Protein AF-A0A0M3INZ7-F1 (afdb_monomer_lite)

InterPro domains:
  IPR010301 Ribosomal RNA processing protein 1 [PF05997] (1-216)
  IPR010301 Ribosomal RNA processing protein 1 [PTHR13026] (1-279)

pLDDT: mean 71.81, std 25.25, range [22.48, 96.81]

Radius of gyration: 39.06 Å; chains: 1; bounding box: 86×106×111 Å

Foldseek 3Di:
DVPDPDPVVLLVVLLVLLLVLVVDPDLVVSLVSLLVLLLVCQVCVVVDDPVRVVSSLVSNLSNLLSVLLVCVVVLVPVVSLVSNLVSCCVELLDLDVSGPVVVVLSCLQSVLVSNQVSFPDDQVVVLVSCLSNLVSLLALSHDPVSNVSNCCRPLVVVLVVLLVVLVCVVPPPDDDDPDDPDPRGDDHDLLSNLVSLLVSLVDPSHDPVSSVVSPLSSVLSVCSVVVHRSPDDDDPVNVVVPPPPDVVVVVVVVVVVVVVVVVVVVVVVVVVVVVVVVVVVVVVVVVVPPDDDDPVVVVVVVVVVVVVVVVVVVVVVVVVVVVVVVVVVVVVVVVDDDDDDDDDDDDDDDDDDDDDDDDDDDDDDDDDDDDDDDDDDDDDDDDDDDDDDYDDDDDDDDDDDDDDDDDDDDDD

Structure (mmCIF, N/CA/C/O backbone):
data_AF-A0A0M3INZ7-F1
#
_entry.id   AF-A0A0M3INZ7-F1
#
loop_
_atom_site.group_PDB
_atom_site.id
_atom_site.type_symbol
_atom_site.label_atom_id
_atom_site.label_alt_id
_atom_site.label_comp_id
_atom_site.label_asym_id
_atom_site.label_entity_id
_atom_site.label_seq_id
_atom_site.pdbx_PDB_ins_code
_atom_site.Cartn_x
_atom_site.Cartn_y
_atom_site.Cartn_z
_atom_site.occupancy
_atom_site.B_iso_or_equiv
_atom_site.auth_seq_id
_atom_site.auth_comp_id
_atom_site.auth_asym_id
_atom_site.auth_atom_id
_atom_site.pdbx_PDB_model_num
ATOM 1 N N . MET A 1 1 ? 1.056 13.190 20.556 1.00 92.25 1 MET A N 1
ATOM 2 C CA . MET A 1 1 ? 2.147 12.462 19.869 1.00 92.25 1 MET A CA 1
ATOM 3 C C . MET A 1 1 ? 3.447 13.269 19.796 1.00 92.25 1 MET A C 1
ATOM 5 O O . MET A 1 1 ? 4.463 12.789 20.277 1.00 92.25 1 MET A O 1
ATOM 9 N N . TRP A 1 2 ? 3.441 14.497 19.256 1.00 92.81 2 TRP A N 1
ATOM 10 C CA . TRP A 1 2 ? 4.665 15.297 19.044 1.00 92.81 2 TRP A CA 1
ATOM 11 C C . TRP A 1 2 ? 5.563 15.460 20.285 1.00 92.81 2 TRP A C 1
ATOM 13 O O . TRP A 1 2 ? 6.752 15.163 20.206 1.00 92.81 2 TRP A O 1
ATOM 23 N N . MET A 1 3 ? 4.987 15.869 21.422 1.00 93.81 3 MET A N 1
ATOM 24 C CA . MET A 1 3 ? 5.711 16.158 22.675 1.00 93.81 3 MET A CA 1
ATOM 25 C C . MET A 1 3 ? 6.104 14.917 23.491 1.00 93.81 3 MET A C 1
ATOM 27 O O . MET A 1 3 ? 6.717 15.055 24.542 1.00 93.81 3 MET A O 1
ATOM 31 N N . GLN A 1 4 ? 5.711 13.714 23.059 1.00 94.00 4 GLN A N 1
ATOM 32 C CA . GLN A 1 4 ? 6.038 12.491 23.785 1.00 94.00 4 GLN A CA 1
ATOM 33 C C . GLN A 1 4 ? 7.368 11.939 23.273 1.00 94.00 4 GLN A C 1
ATOM 35 O O . GLN A 1 4 ? 7.458 11.543 22.107 1.00 94.00 4 GLN A O 1
ATOM 40 N N . ASP A 1 5 ? 8.379 11.904 24.135 1.00 92.56 5 ASP A N 1
ATOM 41 C CA . ASP A 1 5 ? 9.739 11.460 23.802 1.00 92.56 5 ASP A CA 1
ATOM 42 C C . ASP A 1 5 ? 10.078 10.089 24.409 1.00 92.56 5 ASP A C 1
ATOM 44 O O . ASP A 1 5 ? 11.022 9.437 23.969 1.00 92.56 5 ASP A O 1
ATOM 48 N N . GLN A 1 6 ? 9.288 9.608 25.374 1.00 93.06 6 GLN A N 1
ATOM 49 C CA . GLN A 1 6 ? 9.488 8.285 25.965 1.00 93.06 6 GLN A CA 1
ATOM 50 C C . GLN A 1 6 ? 8.853 7.195 25.099 1.00 93.06 6 GLN A C 1
ATOM 52 O O . GLN A 1 6 ? 7.647 7.220 24.877 1.00 93.06 6 GLN A O 1
ATOM 57 N N . MET A 1 7 ? 9.654 6.218 24.658 1.00 91.88 7 MET A N 1
ATOM 58 C CA . MET A 1 7 ? 9.247 5.193 23.681 1.00 91.88 7 MET A CA 1
ATOM 59 C C . MET A 1 7 ? 7.980 4.429 24.097 1.00 91.88 7 MET A C 1
ATOM 61 O O . MET A 1 7 ? 7.009 4.414 23.349 1.00 91.88 7 MET A O 1
ATOM 65 N N . LEU A 1 8 ? 7.932 3.895 25.323 1.00 94.44 8 LEU A N 1
ATOM 66 C CA . LEU A 1 8 ? 6.760 3.151 25.814 1.00 94.44 8 LEU A CA 1
ATOM 67 C C . LEU A 1 8 ? 5.494 4.018 25.863 1.00 94.44 8 LEU A C 1
ATOM 69 O O . LEU A 1 8 ? 4.416 3.577 25.478 1.00 94.44 8 LEU A O 1
ATOM 73 N N . LEU A 1 9 ? 5.628 5.283 26.270 1.00 95.31 9 LEU A N 1
ATOM 74 C CA . LEU A 1 9 ? 4.494 6.202 26.297 1.00 95.31 9 LEU A CA 1
ATOM 75 C C . LEU A 1 9 ? 4.075 6.660 24.893 1.00 95.31 9 LEU A C 1
ATOM 77 O O . LEU A 1 9 ? 2.940 7.094 24.719 1.00 95.31 9 LEU A O 1
ATOM 81 N N . GLN A 1 10 ? 4.963 6.618 23.892 1.00 95.00 10 GLN A N 1
ATOM 82 C CA . GLN A 1 10 ? 4.582 6.864 22.496 1.00 95.00 10 GLN A CA 1
ATOM 83 C C . GLN A 1 10 ? 3.691 5.736 21.981 1.00 95.00 10 GLN A C 1
ATOM 85 O O . GLN A 1 10 ? 2.693 6.022 21.319 1.00 95.00 10 GLN A O 1
ATOM 90 N N . GLU A 1 11 ? 4.039 4.485 22.290 1.00 94.88 11 GLU A N 1
ATOM 91 C CA . GLU A 1 11 ? 3.242 3.306 21.938 1.00 94.88 11 GLU A CA 1
ATOM 92 C C . GLU A 1 11 ? 1.868 3.355 22.605 1.00 94.88 11 GLU A C 1
ATOM 94 O O . GLU A 1 11 ? 0.856 3.349 21.905 1.00 94.88 11 GLU A O 1
ATOM 99 N N . GLU A 1 12 ? 1.833 3.528 23.929 1.00 96.44 12 GLU A N 1
ATOM 100 C CA . GLU A 1 12 ? 0.584 3.629 24.690 1.00 96.44 12 GLU A CA 1
ATOM 101 C C . GLU A 1 12 ? -0.287 4.790 24.188 1.00 96.44 12 GLU A C 1
ATOM 103 O O . GLU A 1 12 ? -1.493 4.647 23.990 1.00 96.44 12 GLU A O 1
ATOM 108 N N . LEU A 1 13 ? 0.318 5.948 23.905 1.00 96.62 13 LEU A N 1
ATOM 109 C CA . LEU A 1 13 ? -0.408 7.087 23.353 1.00 96.62 13 LEU A CA 1
ATOM 110 C C . LEU A 1 13 ? -0.953 6.803 21.947 1.00 96.62 13 LEU A C 1
ATOM 112 O O . LEU A 1 13 ? -2.045 7.269 21.625 1.00 96.62 13 LEU A O 1
ATOM 116 N N . ALA A 1 14 ? -0.216 6.082 21.100 1.00 96.81 14 ALA A N 1
ATOM 117 C CA . ALA A 1 14 ? -0.698 5.702 19.774 1.00 96.81 14 ALA A CA 1
ATOM 118 C C . ALA A 1 14 ? -1.885 4.740 19.871 1.00 96.81 14 ALA A C 1
ATOM 120 O O . ALA A 1 14 ? -2.873 4.930 19.162 1.00 96.81 14 ALA A O 1
ATOM 121 N N . ASP A 1 15 ? -1.815 3.768 20.780 1.00 95.62 15 ASP A N 1
ATOM 122 C CA . ASP A 1 15 ? -2.898 2.819 21.034 1.00 95.62 15 ASP A CA 1
ATOM 123 C C . ASP A 1 15 ? -4.137 3.527 21.605 1.00 95.62 15 ASP A C 1
ATOM 125 O O . ASP A 1 15 ? -5.253 3.287 21.141 1.00 95.62 15 ASP A O 1
ATOM 129 N N . ASN A 1 16 ? -3.946 4.483 22.519 1.00 95.75 16 ASN A N 1
ATOM 130 C CA . ASN A 1 16 ? -5.021 5.316 23.064 1.00 95.75 16 ASN A CA 1
ATOM 131 C C . ASN A 1 16 ? -5.678 6.211 22.004 1.00 95.75 16 ASN A C 1
ATOM 133 O O . ASN A 1 16 ? -6.893 6.381 22.012 1.00 95.75 16 ASN A O 1
ATOM 137 N N . ILE A 1 17 ? -4.906 6.785 21.075 1.00 95.94 17 ILE A N 1
ATOM 138 C CA . ILE A 1 17 ? -5.472 7.565 19.961 1.00 95.94 17 ILE A CA 1
ATOM 139 C C . ILE A 1 17 ? -6.235 6.645 19.004 1.00 95.94 17 ILE A C 1
ATOM 141 O O . ILE A 1 17 ? -7.312 7.003 18.529 1.00 95.94 17 ILE A O 1
ATOM 145 N N . ALA A 1 18 ? -5.692 5.464 18.710 1.00 95.31 18 ALA A N 1
ATOM 146 C CA . ALA A 1 18 ? -6.306 4.526 17.782 1.00 95.31 18 ALA A CA 1
ATOM 147 C C . ALA A 1 18 ? -7.599 3.907 18.340 1.00 95.31 18 ALA A C 1
ATOM 149 O O . ALA A 1 18 ? -8.547 3.694 17.582 1.00 95.31 18 ALA A O 1
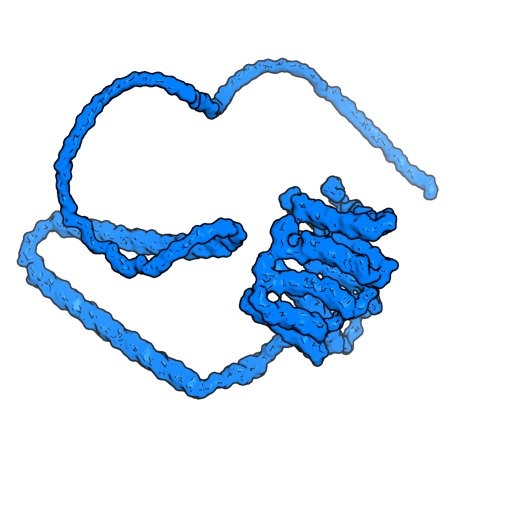ATOM 150 N N . SER A 1 19 ? -7.684 3.684 19.656 1.00 94.62 19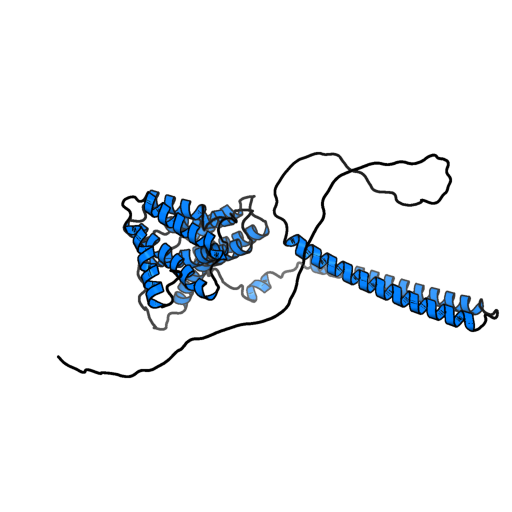 SER A N 1
ATOM 151 C CA . SER A 1 19 ? -8.877 3.135 20.316 1.00 94.62 19 SER A CA 1
ATOM 152 C C . SER A 1 19 ? -10.094 4.066 20.258 1.00 94.62 19 SER A C 1
ATOM 154 O O . SER A 1 19 ? -11.228 3.577 20.304 1.00 94.62 19 SER A O 1
ATOM 156 N N . LEU A 1 20 ? -9.889 5.375 20.043 1.00 94.19 20 LEU A N 1
ATOM 157 C CA . LEU A 1 20 ? -10.966 6.361 19.875 1.00 94.19 20 LEU A CA 1
ATOM 158 C C . LEU A 1 20 ? -11.953 5.980 18.766 1.00 94.19 20 LEU A C 1
ATOM 160 O O . LEU A 1 20 ? -13.124 6.342 18.856 1.00 94.19 20 LEU A O 1
ATOM 164 N N . ILE A 1 21 ? -11.524 5.202 17.763 1.00 93.44 21 ILE A N 1
ATOM 165 C CA . ILE A 1 21 ? -12.398 4.718 16.686 1.00 93.44 21 ILE A CA 1
ATOM 166 C C . ILE A 1 21 ? -13.635 3.967 17.209 1.00 93.44 21 ILE A C 1
ATOM 168 O O . ILE A 1 21 ? -14.694 4.012 16.586 1.00 93.44 21 ILE A O 1
ATOM 172 N N . THR A 1 22 ? -13.514 3.313 18.365 1.00 90.88 22 THR A N 1
ATOM 173 C CA . THR A 1 22 ? -14.582 2.504 18.971 1.00 90.88 22 THR A CA 1
ATOM 174 C C . THR A 1 22 ? -15.566 3.316 19.815 1.00 90.88 22 THR A C 1
ATOM 176 O O . THR A 1 22 ? -16.635 2.813 20.150 1.00 90.88 22 THR A O 1
ATOM 179 N N . LEU A 1 23 ? -15.233 4.569 20.145 1.00 92.44 23 LEU A N 1
ATOM 180 C CA . LEU A 1 23 ? -16.019 5.407 21.056 1.00 92.44 23 LEU A CA 1
ATOM 181 C C . LEU A 1 23 ? -17.118 6.213 20.352 1.00 92.44 23 LEU A C 1
ATOM 183 O O . LEU A 1 23 ? -17.972 6.805 21.012 1.00 92.44 23 LEU A O 1
ATOM 187 N N . PHE A 1 24 ? -17.104 6.274 19.020 1.00 90.88 24 PHE A N 1
ATOM 188 C CA . PHE A 1 24 ? -18.084 7.048 18.265 1.00 90.88 24 PHE A CA 1
ATOM 189 C C . PHE A 1 24 ? -19.451 6.356 18.238 1.00 90.88 24 PHE A C 1
ATOM 191 O O . PHE A 1 24 ? -19.557 5.166 17.949 1.00 90.88 24 PHE A O 1
ATOM 198 N N . ALA A 1 25 ? -20.517 7.128 18.469 1.00 86.12 25 ALA A N 1
ATOM 199 C CA . ALA A 1 25 ? -21.888 6.621 18.413 1.00 86.12 25 ALA A CA 1
ATOM 200 C C . ALA A 1 25 ? -22.317 6.257 16.979 1.00 86.12 25 ALA A C 1
ATOM 202 O O . ALA A 1 25 ? -23.093 5.323 16.776 1.00 86.12 25 ALA A O 1
ATOM 203 N N . GLY A 1 26 ? -21.822 6.996 15.978 1.00 88.50 26 GLY A N 1
ATOM 204 C CA . GLY A 1 26 ? -22.131 6.770 14.569 1.00 88.50 26 GLY A CA 1
ATOM 205 C C . GLY A 1 26 ? -20.936 6.263 13.766 1.00 88.50 26 GLY A C 1
ATOM 206 O O . GLY A 1 26 ? -19.863 6.860 13.789 1.00 88.50 26 GLY A O 1
ATOM 207 N N . GLU A 1 27 ? -21.152 5.242 12.934 1.00 89.56 27 GLU A N 1
ATOM 208 C CA . GLU A 1 27 ? -20.106 4.701 12.047 1.00 89.56 27 GLU A CA 1
ATOM 209 C C . GLU A 1 27 ? -19.617 5.717 10.992 1.00 89.56 27 GLU A C 1
ATOM 211 O O . GLU A 1 27 ? -18.520 5.609 10.464 1.00 89.56 27 GLU A O 1
ATOM 216 N N . GLN A 1 28 ? -20.411 6.741 10.664 1.00 90.94 28 GLN A N 1
ATOM 217 C CA . GLN A 1 28 ? -19.944 7.813 9.773 1.00 90.94 28 GLN A CA 1
ATOM 218 C C . GLN A 1 28 ? -18.887 8.697 10.444 1.00 90.94 28 GLN A C 1
ATOM 220 O O . GLN A 1 28 ? -17.974 9.189 9.787 1.00 90.94 28 GLN A O 1
ATOM 225 N N . GLN A 1 29 ? -19.000 8.888 11.759 1.00 93.44 29 GLN A N 1
ATOM 226 C CA . GLN A 1 29 ? -18.050 9.685 12.531 1.00 93.44 29 GLN A CA 1
ATOM 227 C C . GLN A 1 29 ? -16.724 8.940 12.674 1.00 93.44 29 GLN A C 1
ATOM 229 O O . GLN A 1 29 ? -15.674 9.563 12.561 1.00 93.44 29 GLN A O 1
ATOM 234 N N . SER A 1 30 ? -16.756 7.613 12.842 1.00 93.69 30 SER A N 1
ATOM 235 C CA . SER A 1 30 ? -15.541 6.792 12.878 1.00 93.69 30 SER A CA 1
ATOM 236 C C . SER A 1 30 ? -14.825 6.759 11.520 1.00 93.69 30 SER A C 1
ATOM 238 O O . SER A 1 30 ? -13.596 6.844 11.481 1.00 93.69 30 SER A O 1
ATOM 240 N N . VAL A 1 31 ? -15.559 6.708 10.401 1.00 94.31 31 VAL A N 1
ATOM 241 C CA . VAL A 1 31 ? -14.982 6.863 9.049 1.00 94.31 31 VAL A CA 1
ATOM 242 C C . VAL A 1 31 ? -14.345 8.243 8.883 1.00 94.31 31 VAL A C 1
ATOM 244 O O . VAL A 1 31 ? -13.189 8.343 8.465 1.00 94.31 31 VAL A O 1
ATOM 247 N N . LEU A 1 32 ? -15.062 9.305 9.263 1.00 95.12 32 LEU A N 1
ATOM 248 C CA . LEU A 1 32 ? -14.552 10.673 9.185 1.00 95.12 32 LEU A CA 1
ATOM 249 C C . LEU A 1 32 ? -13.311 10.870 10.062 1.00 95.12 32 LEU A C 1
ATOM 251 O O . LEU A 1 32 ? -12.360 11.510 9.626 1.00 95.12 32 LEU A O 1
ATOM 255 N N . PHE A 1 33 ? -13.287 10.288 11.262 1.00 95.75 33 PHE A N 1
ATOM 256 C CA . PHE A 1 33 ? -12.129 10.316 12.151 1.00 95.75 33 PHE A CA 1
ATOM 257 C C . PHE A 1 33 ? -10.887 9.742 11.465 1.00 95.75 33 PHE A C 1
ATOM 259 O O . PHE A 1 33 ? -9.859 10.414 11.418 1.00 95.75 33 PHE A O 1
ATOM 266 N N . ILE A 1 34 ? -10.983 8.549 10.868 1.00 95.38 34 ILE A N 1
ATOM 267 C CA . ILE A 1 34 ? -9.850 7.931 10.164 1.00 95.38 34 ILE A CA 1
ATOM 268 C C . ILE A 1 34 ? -9.414 8.772 8.964 1.00 95.38 34 ILE A C 1
ATOM 270 O O . ILE A 1 34 ? -8.219 9.034 8.807 1.00 95.38 34 ILE A O 1
ATOM 274 N N . LYS A 1 35 ? -10.366 9.250 8.154 1.00 94.88 35 LYS A N 1
ATOM 275 C CA . LYS A 1 35 ? -10.074 10.126 7.011 1.00 94.88 35 LYS A CA 1
ATOM 276 C C . LYS A 1 35 ? -9.324 11.386 7.453 1.00 94.88 35 LYS A C 1
ATOM 278 O O . LYS A 1 35 ? -8.260 11.691 6.919 1.00 94.88 35 LYS A O 1
ATOM 283 N N . CYS A 1 36 ? -9.839 12.087 8.461 1.00 95.50 36 CYS A N 1
ATOM 284 C CA . CYS A 1 36 ? -9.215 13.290 9.003 1.00 95.50 36 CYS A CA 1
ATOM 285 C C . CYS A 1 36 ? -7.835 12.997 9.595 1.00 95.50 36 CYS A C 1
ATOM 287 O O . CYS A 1 36 ? -6.910 13.755 9.333 1.00 95.50 36 CYS A O 1
ATOM 289 N N . MET A 1 37 ? -7.654 11.888 10.318 1.00 95.06 37 MET A N 1
ATOM 290 C CA . MET A 1 37 ? -6.346 11.508 10.863 1.00 95.06 37 MET A CA 1
ATOM 291 C C . MET A 1 37 ? -5.301 11.290 9.762 1.00 95.06 37 MET A C 1
ATOM 293 O O . MET A 1 37 ? -4.177 11.777 9.887 1.00 95.06 37 MET A O 1
ATOM 297 N N . LEU A 1 38 ? -5.661 10.610 8.669 1.00 94.81 38 LEU A N 1
ATOM 298 C CA . LEU A 1 38 ? -4.762 10.418 7.527 1.00 94.81 38 LEU A CA 1
ATOM 299 C C . LEU A 1 38 ? -4.430 11.746 6.833 1.00 94.81 38 LEU A C 1
ATOM 301 O O . LEU A 1 38 ? -3.262 12.003 6.539 1.00 94.81 38 LEU A O 1
ATOM 305 N N . LEU A 1 39 ? -5.429 12.604 6.610 1.00 94.94 39 LEU A N 1
ATOM 306 C CA . LEU A 1 39 ? -5.227 13.928 6.012 1.00 94.94 39 LEU A CA 1
ATOM 307 C C . LEU A 1 39 ? -4.356 14.828 6.894 1.00 94.94 39 LEU A C 1
ATOM 309 O O . LEU A 1 39 ? -3.424 15.455 6.395 1.00 94.94 39 LEU A O 1
ATOM 313 N N . SER A 1 40 ? -4.603 14.858 8.203 1.00 94.56 40 SER A N 1
ATOM 314 C CA . SER A 1 40 ? -3.787 15.611 9.157 1.00 94.56 40 SER A CA 1
ATOM 315 C C . SER A 1 40 ? -2.341 15.122 9.166 1.00 94.56 40 SER A C 1
ATOM 317 O O . SER A 1 40 ? -1.428 15.943 9.127 1.00 94.56 40 SER A O 1
ATOM 319 N N . LEU A 1 41 ? -2.113 13.802 9.153 1.00 94.88 41 LEU A N 1
ATOM 320 C CA . LEU A 1 41 ? -0.761 13.247 9.046 1.00 94.88 41 LEU A CA 1
ATOM 321 C C . LEU A 1 41 ? -0.079 13.657 7.740 1.00 94.88 41 LEU A C 1
ATOM 323 O O . LEU A 1 41 ? 1.101 13.988 7.764 1.00 94.88 41 LEU A O 1
ATOM 327 N N . SER A 1 42 ? -0.809 13.662 6.624 1.00 94.81 42 SER A N 1
ATOM 328 C CA . SER A 1 42 ? -0.280 14.066 5.319 1.00 94.81 42 SER A CA 1
ATOM 329 C C . SER A 1 42 ? 0.093 15.543 5.261 1.00 94.81 42 SER A C 1
ATOM 331 O O . SER A 1 42 ? 1.196 15.871 4.827 1.00 94.81 42 SER A O 1
ATOM 333 N N . ASN A 1 43 ? -0.790 16.427 5.723 1.00 93.75 43 ASN A N 1
ATOM 334 C CA . ASN A 1 43 ? -0.572 17.874 5.681 1.00 93.75 43 ASN A CA 1
ATOM 335 C C . ASN A 1 43 ? 0.634 18.294 6.531 1.00 93.75 43 ASN A C 1
ATOM 337 O O . ASN A 1 43 ? 1.431 19.133 6.116 1.00 93.75 43 ASN A O 1
ATOM 341 N N . GLU A 1 44 ? 0.798 17.669 7.697 1.00 93.81 44 GLU A N 1
ATOM 342 C CA . GLU A 1 44 ? 1.890 17.966 8.626 1.00 93.81 44 GLU A CA 1
ATOM 343 C C . GLU A 1 44 ? 3.175 17.180 8.309 1.00 93.81 44 GLU A C 1
ATOM 345 O O . GLU A 1 44 ? 4.223 17.453 8.896 1.00 93.81 44 GLU A O 1
ATOM 350 N N . TRP A 1 45 ? 3.144 16.219 7.374 1.00 94.38 45 TRP A N 1
ATOM 351 C CA . TRP A 1 45 ? 4.256 15.288 7.135 1.00 94.38 45 TRP A CA 1
ATOM 352 C C . TRP A 1 45 ? 5.574 15.992 6.810 1.00 94.38 45 TRP A C 1
ATOM 354 O O . TRP A 1 45 ? 6.639 15.592 7.273 1.00 94.38 45 TRP A O 1
ATOM 364 N N . HIS A 1 46 ? 5.505 17.077 6.039 1.00 91.19 46 HIS A N 1
ATOM 365 C CA . HIS A 1 46 ? 6.677 17.853 5.634 1.00 91.19 46 HIS A CA 1
ATOM 366 C C . HIS A 1 46 ? 7.329 18.630 6.787 1.00 91.19 46 HIS A C 1
ATOM 368 O O . HIS A 1 46 ? 8.480 19.049 6.662 1.00 91.19 46 HIS A O 1
ATOM 374 N N . LEU A 1 47 ? 6.606 18.825 7.892 1.00 93.12 47 LEU A N 1
ATOM 375 C CA . LEU A 1 47 ? 7.075 19.531 9.084 1.00 93.12 47 LEU A CA 1
ATOM 376 C C . LEU A 1 47 ? 7.670 18.579 10.129 1.00 93.12 47 LEU A C 1
ATOM 378 O O . LEU A 1 47 ? 8.341 19.028 11.060 1.00 93.12 47 LEU A O 1
ATOM 382 N N . VAL A 1 48 ? 7.455 17.269 9.977 1.00 93.44 48 VAL A N 1
ATOM 383 C CA . VAL A 1 48 ? 8.020 16.251 10.863 1.00 93.44 48 VAL A CA 1
ATOM 384 C C . VAL A 1 48 ? 9.514 16.108 10.590 1.00 93.44 48 VAL A C 1
ATOM 386 O O . VAL A 1 48 ? 9.949 15.788 9.485 1.00 93.44 48 VAL A O 1
ATOM 389 N N . ASP A 1 49 ? 10.327 16.319 11.621 1.00 92.62 49 ASP A N 1
ATOM 390 C CA . ASP A 1 49 ? 11.762 16.094 11.527 1.00 92.62 49 ASP A CA 1
ATOM 391 C C . ASP A 1 49 ? 12.110 14.598 11.524 1.00 92.62 49 ASP A C 1
ATOM 393 O O . ASP A 1 49 ? 11.396 13.754 12.070 1.00 92.62 49 ASP A O 1
ATOM 397 N N . ARG A 1 50 ? 13.273 14.273 10.952 1.00 90.69 50 ARG A N 1
ATOM 398 C CA . ARG A 1 50 ? 13.746 12.893 10.765 1.00 90.69 50 ARG A CA 1
ATOM 399 C C . ARG A 1 50 ? 13.746 12.052 12.048 1.00 90.69 50 ARG A C 1
ATOM 401 O O . ARG A 1 50 ? 13.501 10.857 11.964 1.00 90.69 50 ARG A O 1
ATOM 408 N N . TRP A 1 51 ? 14.015 12.648 13.212 1.00 89.19 51 TRP A N 1
ATOM 409 C CA . TRP A 1 51 ? 14.091 11.927 14.491 1.00 89.19 51 TRP A CA 1
ATOM 410 C C . TRP A 1 51 ? 12.715 11.611 15.079 1.00 89.19 51 TRP A C 1
ATOM 412 O O . TRP A 1 51 ? 12.601 10.771 15.968 1.00 89.19 51 TRP A O 1
ATOM 422 N N . ARG A 1 52 ? 11.665 12.289 14.602 1.00 91.88 52 ARG A N 1
ATOM 423 C CA . ARG A 1 52 ? 10.281 12.087 15.044 1.00 91.88 52 ARG A CA 1
ATOM 424 C C . ARG A 1 52 ? 9.451 11.275 14.057 1.00 91.88 52 ARG A C 1
ATOM 426 O O . ARG A 1 52 ? 8.330 10.920 14.400 1.00 91.88 52 ARG A O 1
ATOM 433 N N . MET A 1 53 ? 9.969 10.959 12.871 1.00 92.75 53 MET A N 1
ATOM 434 C CA . MET A 1 53 ? 9.220 10.228 11.844 1.00 92.75 53 MET A CA 1
ATOM 435 C C . MET A 1 53 ? 8.679 8.882 12.337 1.00 92.75 53 MET A C 1
ATOM 437 O O . MET A 1 53 ? 7.498 8.599 12.140 1.00 92.75 53 MET A O 1
ATOM 441 N N . ASP A 1 54 ? 9.504 8.084 13.018 1.00 93.75 54 ASP A N 1
ATOM 442 C CA . ASP A 1 54 ? 9.163 6.697 13.364 1.00 93.75 54 ASP A CA 1
ATOM 443 C C . ASP A 1 54 ? 7.894 6.591 14.221 1.00 93.75 54 ASP A C 1
ATOM 445 O O . ASP A 1 54 ? 7.037 5.748 13.957 1.00 93.75 54 ASP A O 1
ATOM 449 N N . LYS A 1 55 ? 7.688 7.506 15.181 1.00 94.19 55 LYS A N 1
ATOM 450 C CA . LYS A 1 55 ? 6.472 7.499 16.015 1.00 94.19 55 LYS A CA 1
ATOM 451 C C . LYS A 1 55 ? 5.205 7.871 15.242 1.00 94.19 55 LYS A C 1
ATOM 453 O O . LYS A 1 55 ? 4.126 7.391 15.580 1.00 94.19 55 LYS A O 1
ATOM 458 N N . PHE A 1 56 ? 5.308 8.690 14.194 1.00 95.31 56 PHE A N 1
ATOM 459 C CA . PHE A 1 56 ? 4.163 9.003 13.333 1.00 95.31 56 PHE A CA 1
ATOM 460 C C . PHE A 1 56 ? 3.865 7.872 12.338 1.00 95.31 56 PHE A C 1
ATOM 462 O O . PHE A 1 56 ? 2.695 7.575 12.096 1.00 95.31 56 PHE A O 1
ATOM 469 N N . LEU A 1 57 ? 4.893 7.178 11.835 1.00 95.38 57 LEU A N 1
ATOM 470 C CA . LEU A 1 57 ? 4.721 5.947 11.051 1.00 95.38 57 LEU A CA 1
ATOM 471 C C . LEU A 1 57 ? 4.066 4.841 11.893 1.00 95.38 57 LEU A C 1
ATOM 473 O O . LEU A 1 57 ? 3.131 4.174 11.441 1.00 95.38 57 LEU A O 1
ATOM 477 N N . MET A 1 58 ? 4.500 4.691 13.146 1.00 95.94 58 MET A N 1
ATOM 478 C CA . MET A 1 58 ? 3.880 3.790 14.117 1.00 95.94 58 MET A CA 1
ATOM 479 C C . MET A 1 58 ? 2.428 4.180 14.408 1.00 95.94 58 MET A C 1
ATOM 481 O O . MET A 1 58 ? 1.566 3.305 14.439 1.00 95.94 58 MET A O 1
ATOM 485 N N . LEU A 1 59 ? 2.128 5.473 14.579 1.00 96.44 59 LEU A N 1
ATOM 486 C CA . LEU A 1 59 ? 0.755 5.941 14.780 1.00 96.44 59 LEU A CA 1
ATOM 487 C C . LEU A 1 59 ? -0.153 5.538 13.611 1.00 96.44 59 LEU A C 1
ATOM 489 O O . LEU A 1 59 ? -1.243 5.024 13.847 1.00 96.44 59 LEU A O 1
ATOM 493 N N . MET A 1 60 ? 0.303 5.706 12.365 1.00 96.38 60 MET A N 1
ATOM 494 C CA . MET A 1 60 ? -0.446 5.248 11.187 1.00 96.38 60 MET A CA 1
ATOM 495 C C . MET A 1 60 ? -0.695 3.733 11.226 1.00 96.38 60 MET A C 1
ATOM 497 O O . MET A 1 60 ? -1.808 3.286 10.949 1.00 96.38 60 MET A O 1
ATOM 501 N N . ARG A 1 61 ? 0.307 2.952 11.649 1.00 96.56 61 ARG A N 1
ATOM 502 C CA . ARG A 1 61 ? 0.182 1.501 11.833 1.00 96.56 61 ARG A CA 1
ATOM 503 C C . ARG A 1 61 ? -0.853 1.129 12.896 1.00 96.56 61 ARG A C 1
ATOM 505 O O . ARG A 1 61 ? -1.718 0.296 12.642 1.00 96.56 61 ARG A O 1
ATOM 512 N N . ARG A 1 62 ? -0.822 1.778 14.065 1.00 95.94 62 ARG A N 1
ATOM 513 C CA . ARG A 1 62 ? -1.798 1.547 15.147 1.00 95.94 62 ARG A CA 1
ATOM 514 C C . ARG A 1 62 ? -3.216 1.954 14.753 1.00 95.94 62 ARG A C 1
ATOM 516 O O . ARG A 1 62 ? -4.154 1.225 15.067 1.00 95.94 62 ARG A O 1
ATOM 523 N N . LEU A 1 63 ? -3.373 3.056 14.017 1.00 96.25 63 LEU A N 1
ATOM 524 C CA . LEU A 1 63 ? -4.665 3.481 13.468 1.00 96.25 63 LEU A CA 1
ATOM 525 C C . LEU A 1 63 ? -5.249 2.425 12.524 1.00 96.25 63 LEU A C 1
ATOM 527 O O . LEU A 1 63 ? -6.413 2.054 12.674 1.00 96.25 63 LEU A O 1
ATOM 531 N N . LEU A 1 64 ? -4.441 1.908 11.592 1.00 96.06 64 LEU A N 1
ATOM 532 C CA . LEU A 1 64 ? -4.887 0.881 10.650 1.00 96.06 64 LEU A CA 1
ATOM 533 C C . LEU A 1 64 ? -5.244 -0.432 11.366 1.00 96.06 64 LEU A C 1
ATOM 535 O O . LEU A 1 64 ? -6.288 -1.024 11.093 1.00 96.06 64 LEU A O 1
ATOM 539 N N . ARG A 1 65 ? -4.442 -0.830 12.360 1.00 95.31 65 ARG A N 1
ATOM 540 C CA . ARG A 1 65 ? -4.716 -1.992 13.217 1.00 95.31 65 ARG A CA 1
ATOM 541 C C . ARG A 1 65 ? -6.041 -1.874 13.960 1.00 95.31 65 ARG A C 1
ATOM 543 O O . ARG A 1 65 ? -6.844 -2.807 13.951 1.00 95.31 65 ARG A O 1
ATOM 550 N N . ALA A 1 66 ? -6.267 -0.747 14.636 1.00 95.25 66 ALA A N 1
ATOM 551 C CA . ALA A 1 66 ? -7.499 -0.515 15.385 1.00 95.25 66 ALA A CA 1
ATOM 552 C C . ALA A 1 66 ? -8.716 -0.491 14.455 1.00 95.25 66 ALA A C 1
ATOM 554 O O . ALA A 1 66 ? -9.755 -1.058 14.795 1.00 95.25 66 ALA A O 1
ATOM 555 N N . LEU A 1 67 ? -8.567 0.078 13.256 1.00 95.12 67 LEU A N 1
ATOM 556 C CA . LEU A 1 67 ? -9.600 0.046 12.232 1.00 95.12 67 LEU A CA 1
ATOM 557 C C . LEU A 1 67 ? -9.959 -1.380 11.805 1.00 95.12 67 LEU A C 1
ATOM 559 O O . LEU A 1 67 ? -11.138 -1.732 11.805 1.00 95.12 67 LEU A O 1
ATOM 563 N N . PHE A 1 68 ? -8.982 -2.213 11.446 1.00 94.62 68 PHE A N 1
ATOM 564 C CA . PHE A 1 68 ? -9.285 -3.577 11.007 1.00 94.62 68 PHE A CA 1
ATOM 565 C C . PHE A 1 68 ? -9.838 -4.444 12.142 1.00 94.62 68 PHE A C 1
ATOM 567 O O . PHE A 1 68 ? -10.762 -5.226 11.916 1.00 94.62 68 PHE A O 1
ATOM 574 N N . LYS A 1 69 ? -9.388 -4.234 13.385 1.00 93.31 69 LYS A N 1
ATOM 575 C CA . LYS A 1 69 ? -10.018 -4.846 14.567 1.00 93.31 69 LYS A CA 1
ATOM 576 C C . LYS A 1 69 ? -11.476 -4.404 14.743 1.00 93.31 69 LYS A C 1
ATOM 578 O O . LYS A 1 69 ? -12.332 -5.245 15.018 1.00 93.31 69 LYS A O 1
ATOM 583 N N . HIS A 1 70 ? -11.781 -3.120 14.535 1.00 92.12 70 HIS A N 1
ATOM 584 C CA . HIS A 1 70 ? -13.157 -2.601 14.560 1.00 92.12 70 HIS A CA 1
ATOM 585 C C . HIS A 1 70 ? -14.020 -3.231 13.458 1.00 92.12 70 HIS A C 1
ATOM 587 O O . HIS A 1 70 ? -15.132 -3.691 13.723 1.00 92.12 70 HIS A O 1
ATOM 593 N N . LEU A 1 71 ? -13.493 -3.349 12.236 1.00 92.44 71 LEU A N 1
ATOM 594 C CA . LEU A 1 71 ? -14.183 -4.019 11.129 1.00 92.44 71 LEU A CA 1
ATOM 595 C C . LEU A 1 71 ? -14.425 -5.507 11.406 1.00 92.44 71 LEU A C 1
ATOM 597 O O . LEU A 1 71 ? -15.528 -5.995 11.139 1.00 92.44 71 LEU A O 1
ATOM 601 N N . ARG A 1 72 ? -13.456 -6.211 12.008 1.00 91.56 72 ARG A N 1
ATOM 602 C CA . ARG A 1 72 ? -13.628 -7.601 12.459 1.00 91.56 72 ARG A CA 1
ATOM 603 C C . ARG A 1 72 ? -14.726 -7.720 13.513 1.00 91.56 72 ARG A C 1
ATOM 605 O O . ARG A 1 72 ? -15.596 -8.578 13.374 1.00 91.56 72 ARG A O 1
ATOM 612 N N . ALA A 1 73 ? -14.756 -6.836 14.512 1.00 91.31 73 ALA A N 1
ATOM 613 C CA . ALA A 1 73 ? -15.821 -6.813 15.523 1.00 91.31 73 ALA A CA 1
ATOM 614 C C . ALA A 1 73 ? -17.215 -6.596 14.899 1.00 91.31 73 ALA A C 1
ATOM 616 O O . ALA A 1 73 ? -18.216 -7.134 15.374 1.00 91.31 73 ALA A O 1
ATOM 617 N N . LYS A 1 74 ? -17.280 -5.866 13.780 1.00 90.50 74 LYS A N 1
ATOM 618 C CA . LYS A 1 74 ? -18.495 -5.635 12.979 1.00 90.50 74 LYS A CA 1
ATOM 619 C C . LYS A 1 74 ? -18.702 -6.676 11.866 1.00 90.50 74 LYS A C 1
ATOM 621 O O . LYS A 1 74 ? -19.508 -6.445 10.962 1.00 90.50 74 LYS A O 1
ATOM 626 N N . LYS A 1 75 ? -17.999 -7.816 11.926 1.00 90.50 75 LYS A N 1
ATOM 627 C CA . LYS A 1 75 ? -18.081 -8.944 10.979 1.00 90.50 75 LYS A CA 1
ATOM 628 C C . LYS A 1 75 ? -17.867 -8.548 9.512 1.00 90.50 75 LYS A C 1
ATOM 630 O O . LYS A 1 75 ? -18.503 -9.115 8.623 1.00 90.50 75 LYS A O 1
ATOM 635 N N . TRP A 1 76 ? -17.001 -7.568 9.250 1.00 91.00 76 TRP A N 1
ATOM 636 C CA . TRP A 1 76 ? -16.669 -7.117 7.893 1.00 91.00 76 TRP A CA 1
ATOM 637 C C . TRP A 1 76 ? -17.902 -6.730 7.060 1.00 91.00 76 TRP A C 1
ATOM 639 O O . TRP A 1 76 ? -18.028 -7.102 5.892 1.00 91.00 76 TRP A O 1
ATOM 649 N N . ARG A 1 77 ? -18.848 -5.997 7.664 1.00 91.25 77 ARG A N 1
ATOM 650 C CA . ARG A 1 77 ? -20.054 -5.523 6.970 1.00 91.25 77 ARG A CA 1
ATOM 651 C C . ARG A 1 77 ? -19.674 -4.708 5.727 1.00 91.25 77 ARG A C 1
ATOM 653 O O . ARG A 1 77 ? -19.091 -3.634 5.859 1.00 91.25 77 ARG A O 1
ATOM 660 N N . GLN A 1 78 ? -20.080 -5.173 4.544 1.00 90.56 78 GLN A N 1
ATOM 661 C CA . GLN A 1 78 ? -19.674 -4.595 3.254 1.00 90.56 78 GLN A CA 1
ATOM 662 C C . GLN A 1 78 ? -19.932 -3.083 3.169 1.00 90.56 78 GLN A C 1
ATOM 664 O O . GLN A 1 78 ? -19.022 -2.322 2.876 1.00 90.56 78 GLN A O 1
ATOM 669 N N . SER A 1 79 ? -21.120 -2.625 3.581 1.00 91.69 79 SER A N 1
ATOM 670 C CA . SER A 1 79 ? -21.477 -1.198 3.575 1.00 91.69 79 SER A CA 1
ATOM 671 C C . SER A 1 79 ? -20.562 -0.307 4.424 1.00 91.69 79 SER A C 1
ATOM 673 O O . SER A 1 79 ? -20.567 0.907 4.258 1.00 91.69 79 SER A O 1
ATOM 675 N N . LEU A 1 80 ? -19.877 -0.878 5.418 1.00 91.69 80 LEU A N 1
ATOM 676 C CA . LEU A 1 80 ? -18.924 -0.161 6.262 1.00 91.69 80 LEU A CA 1
ATOM 677 C C . LEU A 1 80 ? -17.527 -0.202 5.636 1.00 91.69 80 LEU A C 1
ATOM 679 O O . LEU A 1 80 ? -16.873 0.831 5.545 1.00 91.69 80 LEU A O 1
ATOM 683 N N . VAL A 1 81 ? -17.115 -1.378 5.154 1.00 92.81 81 VAL A N 1
ATOM 684 C CA . VAL A 1 81 ? -15.856 -1.574 4.423 1.00 92.81 81 VAL A CA 1
ATOM 685 C C . VAL A 1 81 ? -15.769 -0.632 3.223 1.00 92.81 81 VAL A C 1
ATOM 687 O O . VAL A 1 81 ? -14.752 0.036 3.058 1.00 92.81 81 VAL A O 1
ATOM 690 N N . ASP A 1 82 ? -16.846 -0.507 2.445 1.00 93.12 82 ASP A N 1
ATOM 691 C CA . ASP A 1 82 ? -16.891 0.354 1.261 1.00 93.12 82 ASP A CA 1
ATOM 692 C C . ASP A 1 82 ? -16.649 1.829 1.616 1.00 93.12 82 ASP A C 1
ATOM 694 O O . ASP A 1 82 ? -15.884 2.501 0.932 1.00 93.12 82 ASP A O 1
ATOM 698 N N . LYS A 1 83 ? -17.209 2.315 2.734 1.00 93.56 83 LYS A N 1
ATOM 699 C CA . LYS A 1 83 ? -17.014 3.700 3.206 1.00 93.56 83 LYS A CA 1
ATOM 700 C C . LYS A 1 83 ? -15.575 3.975 3.626 1.00 93.56 83 LYS A C 1
ATOM 702 O O . LYS A 1 83 ? -15.027 5.026 3.307 1.00 93.56 83 LYS A O 1
ATOM 707 N N . TYR A 1 84 ? -14.950 3.039 4.343 1.00 94.06 84 TYR A N 1
ATOM 708 C CA . TYR A 1 84 ? -13.531 3.167 4.687 1.00 94.06 84 TYR A CA 1
ATOM 709 C C . TYR A 1 84 ? -12.647 3.080 3.448 1.00 94.06 84 TYR A C 1
ATOM 711 O O . TYR A 1 84 ? -11.668 3.814 3.337 1.00 94.06 84 TYR A O 1
ATOM 719 N N . MET A 1 85 ? -13.006 2.223 2.495 1.00 93.62 85 MET A N 1
ATOM 720 C CA . MET A 1 85 ? -12.254 2.089 1.259 1.00 93.62 85 MET A CA 1
ATOM 721 C C . MET A 1 85 ? -12.367 3.334 0.376 1.00 93.62 85 MET A C 1
ATOM 723 O O . MET A 1 85 ? -11.385 3.742 -0.237 1.00 93.62 85 MET A O 1
ATOM 727 N N . GLU A 1 86 ? -13.532 3.975 0.344 1.00 93.44 86 GLU A N 1
ATOM 728 C CA . GLU A 1 86 ? -13.724 5.278 -0.293 1.00 93.44 86 GLU A CA 1
ATOM 729 C C . GLU A 1 86 ? -12.848 6.351 0.368 1.00 93.44 86 GLU A C 1
ATOM 731 O O . GLU A 1 86 ? -12.089 7.029 -0.324 1.00 93.44 86 GLU A O 1
ATOM 736 N N . ALA A 1 87 ? -12.820 6.407 1.705 1.00 93.62 87 ALA A N 1
ATOM 737 C CA . ALA A 1 87 ? -11.917 7.304 2.429 1.00 93.62 87 ALA A CA 1
ATOM 738 C C . ALA A 1 87 ? -10.431 7.041 2.110 1.00 93.62 87 ALA A C 1
ATOM 740 O O . ALA A 1 87 ? -9.638 7.979 2.010 1.00 93.62 87 ALA A O 1
ATOM 741 N N . PHE A 1 88 ? -10.034 5.780 1.910 1.00 94.19 88 PHE A N 1
ATOM 742 C CA . PHE A 1 88 ? -8.671 5.434 1.505 1.00 94.19 88 PHE A CA 1
ATOM 743 C C . PHE A 1 88 ? -8.350 5.831 0.065 1.00 94.19 88 PHE A C 1
ATOM 745 O O . PHE A 1 88 ? -7.245 6.320 -0.177 1.00 94.19 88 PHE A O 1
ATOM 752 N N . LYS A 1 89 ? -9.296 5.678 -0.869 1.00 92.06 89 LYS A N 1
ATOM 753 C CA . LYS A 1 89 ? -9.151 6.117 -2.270 1.00 92.06 89 LYS A CA 1
ATOM 754 C C . LYS A 1 89 ? -8.970 7.626 -2.396 1.00 92.06 89 LYS A C 1
ATOM 756 O O . LYS A 1 89 ? -8.242 8.076 -3.271 1.00 92.06 89 LYS A O 1
ATOM 761 N N . GLU A 1 90 ? -9.595 8.401 -1.518 1.00 89.88 90 GLU A N 1
ATOM 762 C CA . GLU A 1 90 ? -9.413 9.856 -1.467 1.00 89.88 90 GLU A CA 1
ATOM 763 C C . GLU A 1 90 ? -8.090 10.276 -0.804 1.00 89.88 90 GLU A C 1
ATOM 765 O O . GLU A 1 90 ? -7.654 11.411 -0.970 1.00 89.88 90 GLU A O 1
ATOM 770 N N . CYS A 1 91 ? -7.449 9.380 -0.044 1.00 90.75 91 CYS A N 1
ATOM 771 C CA . CYS A 1 91 ? -6.248 9.670 0.740 1.00 90.75 91 CYS A CA 1
ATOM 772 C C . CYS A 1 91 ? -5.042 8.847 0.251 1.00 90.75 91 CYS A C 1
ATOM 774 O O . CYS A 1 91 ? -4.387 9.203 -0.728 1.00 90.75 91 CYS A O 1
ATOM 776 N N . ALA A 1 92 ? -4.735 7.741 0.937 1.00 89.12 92 ALA A N 1
ATOM 777 C CA . ALA A 1 92 ? -3.497 6.982 0.764 1.00 89.12 92 ALA A CA 1
ATOM 778 C C . ALA A 1 92 ? -3.441 6.142 -0.527 1.00 89.12 92 ALA A C 1
ATOM 780 O O . ALA A 1 92 ? -2.352 5.887 -1.040 1.00 89.12 92 ALA A O 1
ATOM 781 N N . ILE A 1 93 ? -4.591 5.735 -1.072 1.00 90.12 93 ILE A N 1
ATOM 782 C CA . ILE A 1 93 ? -4.710 4.927 -2.298 1.00 90.12 93 ILE A CA 1
ATOM 783 C C . ILE A 1 93 ? -5.113 5.839 -3.467 1.00 90.12 93 ILE A C 1
ATOM 785 O O . ILE A 1 93 ? -6.082 5.588 -4.179 1.00 90.12 93 ILE A O 1
ATOM 789 N N . SER A 1 94 ? -4.368 6.930 -3.652 1.00 88.69 94 SER A N 1
ATOM 790 C CA . SER A 1 94 ? -4.622 7.922 -4.697 1.00 88.69 94 SER A CA 1
ATOM 791 C C . SER A 1 94 ? -3.353 8.261 -5.485 1.00 88.69 94 SER A C 1
ATOM 793 O O . SER A 1 94 ? -2.231 8.252 -4.965 1.00 88.69 94 SER A O 1
ATOM 795 N N . ALA A 1 95 ? -3.525 8.593 -6.767 1.00 85.25 95 ALA A N 1
ATOM 796 C CA . ALA A 1 95 ? -2.458 9.168 -7.589 1.00 85.25 95 ALA A CA 1
ATOM 797 C C . ALA A 1 95 ? -2.310 10.685 -7.382 1.00 85.25 95 ALA A C 1
ATOM 799 O O . ALA A 1 95 ? -1.390 11.291 -7.936 1.00 85.25 95 ALA A O 1
ATOM 800 N N . ASP A 1 96 ? -3.202 11.293 -6.597 1.00 86.25 96 ASP A N 1
ATOM 801 C CA . ASP A 1 96 ? -3.216 12.728 -6.353 1.00 86.25 96 ASP A CA 1
ATOM 802 C C . ASP A 1 96 ? -1.995 13.158 -5.530 1.00 86.25 96 ASP A C 1
ATOM 804 O O . ASP A 1 96 ? -1.584 12.487 -4.586 1.00 86.25 96 ASP A O 1
ATOM 808 N N . LYS A 1 97 ? -1.400 14.292 -5.890 1.00 83.56 97 LYS A N 1
ATOM 809 C CA . LYS A 1 97 ? -0.223 14.854 -5.218 1.00 83.56 97 LYS A CA 1
ATOM 810 C C . LYS A 1 97 ? -0.576 15.605 -3.933 1.00 83.56 97 LYS A C 1
ATOM 812 O O . LYS A 1 97 ? 0.340 15.981 -3.209 1.00 83.56 97 LYS A O 1
ATOM 817 N N . SER A 1 98 ? -1.864 15.834 -3.663 1.00 85.94 98 SER A N 1
ATOM 818 C CA . SER A 1 98 ? -2.332 16.444 -2.410 1.00 85.94 98 SER A CA 1
ATOM 819 C C . SER A 1 98 ? -1.927 15.623 -1.183 1.00 85.94 98 SER A C 1
ATOM 821 O O . SER A 1 98 ? -1.552 16.181 -0.153 1.00 85.94 98 SER A O 1
ATOM 823 N N . PHE A 1 99 ? -1.945 14.294 -1.308 1.00 90.50 99 PHE A N 1
ATOM 824 C CA . PHE A 1 99 ? -1.520 13.385 -0.257 1.00 90.50 99 PHE A CA 1
ATOM 825 C C . PHE A 1 99 ? -0.029 13.053 -0.377 1.00 90.50 99 PHE A C 1
ATOM 827 O O . PHE A 1 99 ? 0.474 12.742 -1.460 1.00 90.50 99 PHE A O 1
ATOM 834 N N . CYS A 1 100 ? 0.682 13.066 0.750 1.00 92.50 100 CYS A N 1
ATOM 835 C CA . CYS A 1 100 ? 2.124 12.886 0.782 1.00 92.50 100 CYS A CA 1
ATOM 836 C C . CYS A 1 100 ? 2.548 11.481 0.325 1.00 92.50 100 CYS A C 1
ATOM 838 O O . CYS A 1 100 ? 2.186 10.479 0.944 1.00 92.50 100 CYS A O 1
ATOM 840 N N . ASP A 1 101 ? 3.400 11.403 -0.703 1.00 90.88 101 ASP A N 1
ATOM 841 C CA . ASP A 1 101 ? 3.887 10.129 -1.252 1.00 90.88 101 ASP A CA 1
ATOM 842 C C . ASP A 1 101 ? 4.598 9.256 -0.203 1.00 90.88 101 ASP A C 1
ATOM 844 O O . ASP A 1 101 ? 4.432 8.039 -0.213 1.00 90.88 101 ASP A O 1
ATOM 848 N N . GLY A 1 102 ? 5.327 9.864 0.745 1.00 92.19 102 GLY A N 1
ATOM 849 C CA . GLY A 1 102 ? 5.991 9.153 1.848 1.00 92.19 102 GLY A CA 1
ATOM 850 C C . GLY A 1 102 ? 5.028 8.290 2.663 1.00 92.19 102 GLY A C 1
ATOM 851 O O . GLY A 1 102 ? 5.328 7.141 2.986 1.00 92.19 102 GLY A O 1
ATOM 852 N N . LEU A 1 103 ? 3.838 8.826 2.927 1.00 94.00 103 LEU A N 1
ATOM 853 C CA . LEU A 1 103 ? 2.788 8.114 3.640 1.00 94.00 103 LEU A CA 1
ATOM 854 C C . LEU A 1 103 ? 2.077 7.087 2.762 1.00 94.00 103 LEU A C 1
ATOM 856 O O . LEU A 1 103 ? 1.646 6.072 3.291 1.00 94.00 103 LEU A O 1
ATOM 860 N N . LYS A 1 104 ? 1.986 7.287 1.441 1.00 94.69 104 LYS A N 1
ATOM 861 C CA . LYS A 1 104 ? 1.429 6.268 0.529 1.00 94.69 104 LYS A CA 1
ATOM 862 C C . LYS A 1 104 ? 2.296 5.015 0.490 1.00 94.69 104 LYS A C 1
ATOM 864 O O . LYS A 1 104 ? 1.764 3.911 0.537 1.00 94.69 104 LYS A O 1
ATOM 869 N N . PHE A 1 105 ? 3.620 5.190 0.438 1.00 94.38 105 PHE A N 1
ATOM 870 C CA . PHE A 1 105 ? 4.570 4.077 0.503 1.00 94.38 105 PHE A CA 1
ATOM 871 C C . PHE A 1 105 ? 4.418 3.297 1.806 1.00 94.38 105 PHE A C 1
ATOM 873 O O . PHE A 1 105 ? 4.264 2.080 1.775 1.00 94.38 105 PHE A O 1
ATOM 880 N N . HIS A 1 106 ? 4.405 4.010 2.936 1.00 95.56 106 HIS A N 1
ATOM 881 C CA . HIS A 1 106 ? 4.224 3.384 4.244 1.00 95.56 106 HIS A CA 1
ATOM 882 C C . HIS A 1 106 ? 2.863 2.705 4.373 1.00 95.56 106 HIS A C 1
ATOM 884 O O . HIS A 1 106 ? 2.778 1.596 4.875 1.00 95.56 106 HIS A O 1
ATOM 890 N N . PHE A 1 107 ? 1.793 3.336 3.887 1.00 96.00 107 PHE A N 1
ATOM 891 C CA . PHE A 1 107 ? 0.457 2.751 3.921 1.00 96.00 107 PHE A CA 1
ATOM 892 C C . PHE A 1 107 ? 0.395 1.444 3.123 1.00 96.00 107 PHE A C 1
ATOM 894 O O . PHE A 1 107 ? -0.180 0.474 3.606 1.00 96.00 107 PHE A O 1
ATOM 901 N N . ALA A 1 108 ? 1.014 1.393 1.939 1.00 95.38 108 ALA A N 1
ATOM 902 C CA . ALA A 1 108 ? 1.082 0.176 1.133 1.00 95.38 108 ALA A CA 1
ATOM 903 C C . ALA A 1 108 ? 1.883 -0.944 1.819 1.00 95.38 108 ALA A C 1
ATOM 905 O O . ALA A 1 108 ? 1.451 -2.092 1.756 1.00 95.38 108 ALA A O 1
ATOM 906 N N . SER A 1 109 ? 2.996 -0.622 2.493 1.00 95.06 109 SER A N 1
ATOM 907 C CA . SER A 1 109 ? 3.829 -1.627 3.172 1.00 95.06 109 SER A CA 1
ATOM 908 C C . SER A 1 109 ? 3.170 -2.223 4.414 1.00 95.06 109 SER A C 1
ATOM 910 O O . SER A 1 109 ? 3.318 -3.409 4.672 1.00 95.06 109 SER A O 1
ATOM 912 N N . ILE A 1 110 ? 2.397 -1.438 5.170 1.00 95.81 110 ILE A N 1
ATOM 913 C CA . ILE A 1 110 ? 1.717 -1.944 6.376 1.00 95.81 110 ILE A CA 1
ATOM 914 C C . ILE A 1 110 ? 0.349 -2.575 6.090 1.00 95.81 110 ILE A C 1
ATOM 916 O O . ILE A 1 110 ? -0.207 -3.225 6.971 1.00 95.81 110 ILE A O 1
ATOM 920 N N . PHE A 1 111 ? -0.241 -2.349 4.910 1.00 95.44 111 PHE A N 1
ATOM 921 C CA . PHE A 1 111 ? -1.637 -2.716 4.654 1.00 95.44 111 PHE A CA 1
ATOM 922 C C . PHE A 1 111 ? -1.896 -4.214 4.832 1.00 95.44 111 PHE A C 1
ATOM 924 O O . PHE A 1 111 ? -2.855 -4.587 5.506 1.00 95.44 111 PHE A O 1
ATOM 931 N N . LEU A 1 112 ? -1.041 -5.059 4.249 1.00 92.88 112 LEU A N 1
ATOM 932 C CA . LEU A 1 112 ? -1.183 -6.513 4.334 1.00 92.88 112 LEU A CA 1
ATOM 933 C C . LEU A 1 112 ? -0.887 -7.041 5.738 1.00 92.88 112 LEU A C 1
ATOM 935 O O . LEU A 1 112 ? -1.675 -7.835 6.242 1.00 92.88 112 LEU A O 1
ATOM 939 N N . ASP A 1 113 ? 0.175 -6.553 6.387 1.00 92.62 113 ASP A N 1
ATOM 940 C CA . ASP A 1 113 ? 0.539 -6.952 7.753 1.00 92.62 113 ASP A CA 1
ATOM 941 C C . ASP A 1 113 ? -0.620 -6.735 8.730 1.00 92.62 113 ASP A C 1
ATOM 943 O O . ASP A 1 113 ? -0.960 -7.602 9.536 1.00 92.62 113 ASP A O 1
ATOM 947 N N . GLU A 1 114 ? -1.243 -5.555 8.669 1.00 94.12 114 GLU A N 1
ATOM 948 C CA . GLU A 1 114 ? -2.331 -5.213 9.581 1.00 94.12 114 GLU A CA 1
ATOM 949 C C . GLU A 1 114 ? -3.624 -5.959 9.234 1.00 94.12 114 GLU A C 1
ATOM 951 O O . GLU A 1 114 ? -4.425 -6.246 10.130 1.00 94.12 114 GLU A O 1
ATOM 956 N N . LEU A 1 115 ? -3.827 -6.297 7.958 1.00 92.19 115 LEU A N 1
ATOM 957 C CA . LEU A 1 115 ? -4.958 -7.106 7.514 1.00 92.19 115 LEU A CA 1
ATOM 958 C C . LEU A 1 115 ? -4.836 -8.558 7.998 1.00 92.19 115 LEU A C 1
ATOM 960 O O . LEU A 1 115 ? -5.817 -9.113 8.497 1.00 92.19 115 LEU A O 1
ATOM 964 N N . ASP A 1 116 ? -3.639 -9.138 7.908 1.00 90.69 116 ASP A N 1
ATOM 965 C CA . ASP A 1 116 ? -3.331 -10.480 8.414 1.00 90.69 116 ASP A CA 1
ATOM 966 C C . ASP A 1 116 ? -3.448 -10.533 9.946 1.00 90.69 116 ASP A C 1
ATOM 968 O O . ASP A 1 116 ? -4.114 -11.408 10.494 1.00 90.69 116 ASP A O 1
ATOM 972 N N . CYS A 1 117 ? -2.955 -9.503 10.648 1.00 89.00 117 CYS A N 1
ATOM 973 C CA . CYS A 1 117 ? -3.146 -9.363 12.098 1.00 89.00 117 CYS A CA 1
ATOM 974 C C . CYS A 1 117 ? -4.627 -9.312 12.515 1.00 89.00 117 CYS A C 1
ATOM 976 O O . CYS A 1 117 ? -4.970 -9.681 13.642 1.00 89.00 117 CYS A O 1
ATOM 978 N N . ALA A 1 118 ? -5.504 -8.776 11.662 1.00 87.75 118 ALA A N 1
ATOM 979 C CA . ALA A 1 118 ? -6.929 -8.724 11.944 1.00 87.75 118 ALA A CA 1
ATOM 980 C C . ALA A 1 118 ? -7.606 -10.069 11.673 1.00 87.75 118 ALA A C 1
ATOM 982 O O . ALA A 1 118 ? -8.396 -10.489 12.513 1.00 87.75 118 ALA A O 1
ATOM 983 N N . GLY A 1 119 ? -7.301 -10.743 10.563 1.00 85.12 119 GLY A N 1
ATOM 984 C CA . GLY A 1 119 ? -7.852 -12.057 10.219 1.00 85.12 119 GLY A CA 1
ATOM 985 C C . GLY A 1 119 ? -9.381 -12.091 10.036 1.00 85.12 119 GLY A C 1
ATOM 986 O O . GLY A 1 119 ? -10.077 -11.067 9.998 1.00 85.12 119 GLY A O 1
ATOM 987 N N . GLY A 1 120 ? -9.932 -13.304 9.918 1.00 81.69 120 GLY A N 1
ATOM 988 C CA . GLY A 1 120 ? -11.379 -13.531 9.794 1.00 81.69 120 GLY A CA 1
ATOM 989 C C . GLY A 1 120 ? -11.987 -13.067 8.463 1.00 81.69 120 GLY A C 1
ATOM 990 O O . GLY A 1 120 ? -13.157 -12.674 8.420 1.00 81.69 120 GLY A O 1
ATOM 991 N N . LEU A 1 121 ? -11.189 -13.072 7.393 1.00 85.56 121 LEU A N 1
ATOM 992 C CA . LEU A 1 121 ? -11.600 -12.715 6.037 1.00 85.56 121 LEU A CA 1
ATOM 993 C C . LEU A 1 121 ? -11.585 -13.929 5.115 1.00 85.56 121 LEU A C 1
ATOM 995 O O . LEU A 1 121 ? -10.650 -14.721 5.111 1.00 85.56 121 LEU A O 1
ATOM 999 N N . GLU A 1 122 ? -12.611 -14.023 4.275 1.00 84.94 122 GLU A N 1
ATOM 1000 C CA . GLU A 1 122 ? -12.621 -14.977 3.169 1.00 84.94 122 GLU A CA 1
ATOM 1001 C C . GLU A 1 122 ? -11.742 -14.480 2.014 1.00 84.94 122 GLU A C 1
ATOM 1003 O O . GLU A 1 122 ? -11.729 -13.270 1.748 1.00 84.94 122 GLU A O 1
ATOM 1008 N N . PRO A 1 123 ? -11.089 -15.383 1.259 1.00 86.50 123 PRO A N 1
ATOM 1009 C CA . PRO A 1 123 ? -10.188 -15.016 0.164 1.00 86.50 123 PRO A CA 1
ATOM 1010 C C . PRO A 1 123 ? -10.802 -14.049 -0.854 1.00 86.50 123 PRO A C 1
ATOM 1012 O O . PRO A 1 123 ? -10.153 -13.096 -1.277 1.00 86.50 123 PRO A O 1
ATOM 1015 N N . GLN A 1 124 ? -12.080 -14.229 -1.196 1.00 87.12 124 GLN A N 1
ATOM 1016 C CA . GLN A 1 124 ? -12.788 -13.380 -2.159 1.00 87.12 124 GLN A CA 1
ATOM 1017 C C . GLN A 1 124 ? -12.960 -11.946 -1.640 1.00 87.12 124 GLN A C 1
ATOM 1019 O O . GLN A 1 124 ? -12.929 -10.980 -2.404 1.00 87.12 124 GLN A O 1
ATOM 1024 N N . ARG A 1 125 ? -13.145 -11.781 -0.323 1.00 88.12 125 ARG A N 1
ATOM 1025 C CA . ARG A 1 125 ? -13.232 -10.455 0.304 1.00 88.12 125 ARG A CA 1
ATOM 1026 C C . ARG A 1 125 ? -11.872 -9.774 0.344 1.00 88.12 125 ARG A C 1
ATOM 1028 O O . ARG A 1 125 ? -11.810 -8.568 0.122 1.00 88.12 125 ARG A O 1
ATOM 1035 N N . VAL A 1 126 ? -10.799 -10.535 0.544 1.00 91.12 126 VAL A N 1
ATOM 1036 C CA . VAL A 1 126 ? -9.431 -10.013 0.442 1.00 91.12 126 VAL A CA 1
ATOM 1037 C C . VAL A 1 126 ? -9.169 -9.491 -0.967 1.00 91.12 126 VAL A C 1
ATOM 1039 O O . VAL A 1 126 ? -8.738 -8.349 -1.105 1.00 91.12 126 VAL A O 1
ATOM 1042 N N . THR A 1 127 ? -9.531 -10.242 -2.014 1.00 91.19 127 THR A N 1
ATOM 1043 C CA . THR A 1 127 ? -9.405 -9.777 -3.407 1.00 91.19 127 THR A CA 1
ATOM 1044 C C . THR A 1 127 ? -10.098 -8.424 -3.622 1.00 91.19 127 THR A C 1
ATOM 1046 O O . THR A 1 127 ? -9.502 -7.513 -4.198 1.00 91.19 127 THR A O 1
ATOM 1049 N N . LYS A 1 128 ? -11.316 -8.241 -3.088 1.00 91.38 128 LYS A N 1
ATOM 1050 C CA . LYS A 1 128 ? -12.050 -6.960 -3.160 1.00 91.38 128 LYS A CA 1
ATOM 1051 C C . LYS A 1 128 ? -11.337 -5.818 -2.434 1.00 91.38 128 LYS A C 1
ATOM 1053 O O . LYS A 1 128 ? -11.362 -4.686 -2.907 1.00 91.38 128 LYS A O 1
ATOM 1058 N N . LEU A 1 129 ? -10.685 -6.094 -1.304 1.00 91.56 129 LEU A N 1
ATOM 1059 C CA . LEU A 1 129 ? -9.898 -5.092 -0.576 1.00 91.56 129 LEU A CA 1
ATOM 1060 C C . LEU A 1 129 ? -8.624 -4.680 -1.330 1.00 91.56 129 LEU A C 1
ATOM 1062 O O . LEU A 1 129 ? -8.157 -3.556 -1.159 1.00 91.56 129 LEU A O 1
ATOM 1066 N N . LEU A 1 130 ? -8.079 -5.565 -2.170 1.00 92.88 130 LEU A N 1
ATOM 1067 C CA . LEU A 1 130 ? -6.911 -5.292 -3.015 1.00 92.88 130 LEU A CA 1
ATOM 1068 C C . LEU A 1 130 ? -7.265 -4.570 -4.322 1.00 92.88 130 LEU A C 1
ATOM 1070 O O . LEU A 1 130 ? -6.396 -3.938 -4.931 1.00 92.88 130 LEU A O 1
ATOM 1074 N N . GLU A 1 131 ? -8.528 -4.626 -4.748 1.00 92.50 131 GLU A N 1
ATOM 1075 C CA . GLU A 1 131 ? -9.003 -4.013 -5.991 1.00 92.50 131 GLU A CA 1
ATOM 1076 C C . GLU A 1 131 ? -8.625 -2.524 -6.127 1.00 92.50 131 GLU A C 1
ATOM 1078 O O . GLU A 1 131 ? -8.134 -2.143 -7.189 1.00 92.50 131 GLU A O 1
ATOM 1083 N N . PRO A 1 132 ? -8.748 -1.662 -5.099 1.00 93.19 132 PRO A N 1
ATOM 1084 C CA . PRO A 1 132 ? -8.377 -0.248 -5.199 1.00 93.19 132 PRO A CA 1
ATOM 1085 C C . PRO A 1 132 ? -6.892 -0.027 -5.496 1.00 93.19 132 PRO A C 1
ATOM 1087 O O . PRO A 1 132 ? -6.548 0.842 -6.296 1.00 93.19 132 PRO A O 1
ATOM 1090 N N . PHE A 1 133 ? -6.004 -0.843 -4.921 1.00 93.81 133 PHE A N 1
ATOM 1091 C CA . PHE A 1 133 ? -4.577 -0.796 -5.245 1.00 93.81 133 PHE A CA 1
ATOM 1092 C C . PHE A 1 133 ? -4.316 -1.250 -6.678 1.00 93.81 133 PHE A C 1
ATOM 1094 O O . PHE A 1 133 ? -3.494 -0.668 -7.385 1.00 93.81 133 PHE A O 1
ATOM 1101 N N . ALA A 1 134 ? -5.051 -2.262 -7.133 1.00 92.62 134 ALA A N 1
ATOM 1102 C CA . ALA A 1 134 ? -4.972 -2.744 -8.499 1.00 92.62 134 ALA A CA 1
ATOM 1103 C C . ALA A 1 134 ? -5.464 -1.664 -9.493 1.00 92.62 134 ALA A C 1
ATOM 1105 O O . ALA A 1 134 ? -4.790 -1.369 -10.482 1.00 92.62 134 ALA A O 1
ATOM 1106 N N . GLN A 1 135 ? -6.583 -0.997 -9.196 1.00 92.12 135 GLN A N 1
ATOM 1107 C CA . GLN A 1 135 ? -7.102 0.139 -9.965 1.00 92.12 135 GLN A CA 1
ATOM 1108 C C . GLN A 1 135 ? -6.099 1.303 -10.007 1.00 92.12 135 GLN A C 1
ATOM 1110 O O . GLN A 1 135 ? -5.901 1.892 -11.069 1.00 92.12 135 GLN A O 1
ATOM 1115 N N . LEU A 1 136 ? -5.402 1.582 -8.902 1.00 91.44 136 LEU A N 1
ATOM 1116 C CA . LEU A 1 136 ? -4.359 2.608 -8.838 1.00 91.44 136 LEU A CA 1
ATOM 1117 C C . LEU A 1 136 ? -3.170 2.299 -9.773 1.00 91.44 136 LEU A C 1
ATOM 1119 O O . LEU A 1 136 ? -2.615 3.210 -10.386 1.00 91.44 136 LEU A O 1
ATOM 1123 N N . LEU A 1 137 ? -2.819 1.022 -9.978 1.00 91.06 137 LEU A N 1
ATOM 1124 C CA . LEU A 1 137 ? -1.798 0.621 -10.962 1.00 91.06 137 LEU A CA 1
ATOM 1125 C C . LEU A 1 137 ? -2.218 0.891 -12.419 1.00 91.06 137 LEU A C 1
ATOM 1127 O O . LEU A 1 137 ? -1.347 0.974 -13.295 1.00 91.06 137 LEU A O 1
ATOM 1131 N N . ALA A 1 138 ? -3.523 1.021 -12.683 1.00 90.19 138 ALA A N 1
ATOM 1132 C CA . ALA A 1 138 ? -4.054 1.358 -14.001 1.00 90.19 138 ALA A CA 1
ATOM 1133 C C . ALA A 1 138 ? -3.877 2.846 -14.345 1.00 90.19 138 ALA A C 1
ATOM 1135 O O . ALA A 1 138 ? -3.855 3.206 -15.524 1.00 90.19 138 ALA A O 1
ATOM 1136 N N . ASP A 1 139 ? -3.753 3.705 -13.331 1.00 89.62 139 ASP A N 1
ATOM 1137 C CA . ASP A 1 139 ? -3.703 5.147 -13.520 1.00 89.62 139 ASP A CA 1
ATOM 1138 C C . ASP A 1 139 ? -2.457 5.563 -14.327 1.00 89.62 139 ASP A C 1
ATOM 1140 O O . ASP A 1 139 ? -1.322 5.108 -14.124 1.00 89.62 139 ASP A O 1
ATOM 1144 N N . LYS A 1 140 ? -2.657 6.471 -15.279 1.00 85.44 140 LYS A N 1
ATOM 1145 C CA . LYS A 1 140 ? -1.590 7.056 -16.091 1.00 85.44 140 LYS A CA 1
ATOM 1146 C C . LYS A 1 140 ? -0.698 7.990 -15.267 1.00 85.44 140 LYS A C 1
ATOM 1148 O O . LYS A 1 140 ? 0.510 8.060 -15.543 1.00 85.44 140 LYS A O 1
ATOM 1153 N N . HIS A 1 141 ? -1.273 8.682 -14.284 1.00 85.88 141 HIS A N 1
ATOM 1154 C CA . HIS A 1 141 ? -0.640 9.762 -13.524 1.00 85.88 141 HIS A CA 1
ATOM 1155 C C . HIS A 1 141 ? 0.173 9.279 -12.320 1.00 85.88 141 HIS A C 1
ATOM 1157 O O . HIS A 1 141 ? 0.986 10.040 -11.798 1.00 85.88 141 HIS A O 1
ATOM 1163 N N . ILE A 1 142 ? 0.045 8.005 -11.939 1.00 89.12 142 ILE A N 1
ATOM 1164 C CA . ILE A 1 142 ? 0.837 7.420 -10.854 1.00 89.12 142 ILE A CA 1
ATOM 1165 C C . ILE A 1 142 ? 2.348 7.555 -11.117 1.00 89.12 142 ILE A C 1
ATOM 1167 O O . ILE A 1 142 ? 2.840 7.325 -12.233 1.00 89.12 142 ILE A O 1
ATOM 1171 N N . SER A 1 143 ? 3.098 7.910 -10.073 1.00 89.88 143 SER A N 1
ATOM 1172 C CA . SER A 1 143 ? 4.563 7.929 -10.087 1.00 89.88 143 SER A CA 1
ATOM 1173 C C . SER A 1 143 ? 5.130 6.525 -10.318 1.00 89.88 143 SER A C 1
ATOM 1175 O O . SER A 1 143 ? 4.573 5.532 -9.854 1.00 89.88 143 SER A O 1
ATOM 1177 N N . ASN A 1 144 ? 6.265 6.418 -11.018 1.00 90.88 144 ASN A N 1
ATOM 1178 C CA . ASN A 1 144 ? 6.926 5.122 -11.221 1.00 90.88 144 ASN A CA 1
ATOM 1179 C C . ASN A 1 144 ? 7.360 4.491 -9.891 1.00 90.88 144 ASN A C 1
ATOM 1181 O O . ASN A 1 144 ? 7.251 3.283 -9.740 1.00 90.88 144 ASN A O 1
ATOM 1185 N N . TYR A 1 145 ? 7.785 5.303 -8.920 1.00 92.12 145 TYR A N 1
ATOM 1186 C CA . TYR A 1 145 ? 8.169 4.815 -7.595 1.00 92.12 145 TYR A CA 1
ATOM 1187 C C . TYR A 1 145 ? 6.974 4.225 -6.840 1.00 92.12 145 TYR A C 1
ATOM 1189 O O . TYR A 1 145 ? 7.086 3.143 -6.276 1.00 92.12 145 TYR A O 1
ATOM 1197 N N . LEU A 1 146 ? 5.820 4.904 -6.870 1.00 91.69 146 LEU A N 1
ATOM 1198 C CA . LEU A 1 146 ? 4.593 4.424 -6.225 1.00 91.69 146 LEU A CA 1
ATOM 1199 C C . LEU A 1 146 ? 4.059 3.159 -6.899 1.00 91.69 146 LEU A C 1
ATOM 1201 O O . LEU A 1 146 ? 3.695 2.212 -6.213 1.00 91.69 146 LEU A O 1
ATOM 1205 N N . PHE A 1 147 ? 4.108 3.100 -8.232 1.00 93.88 147 PHE A N 1
ATOM 1206 C CA . PHE A 1 147 ? 3.805 1.879 -8.980 1.00 93.88 147 PHE A CA 1
ATOM 1207 C C . PHE A 1 147 ? 4.701 0.708 -8.548 1.00 93.88 147 PHE A C 1
ATOM 1209 O O . PHE A 1 147 ? 4.214 -0.404 -8.360 1.00 93.88 147 PHE A O 1
ATOM 1216 N N . ASP A 1 148 ? 6.006 0.950 -8.389 1.00 93.69 148 ASP A N 1
ATOM 1217 C CA . ASP A 1 148 ? 6.968 -0.074 -7.976 1.00 93.69 148 ASP A CA 1
ATOM 1218 C C . ASP A 1 148 ? 6.693 -0.553 -6.562 1.00 93.69 148 ASP A C 1
ATOM 1220 O O . ASP A 1 148 ? 6.606 -1.757 -6.353 1.00 93.69 148 ASP A O 1
ATOM 1224 N N . SER A 1 149 ? 6.511 0.376 -5.628 1.00 94.19 149 SER A N 1
ATOM 1225 C CA . SER A 1 149 ? 6.230 0.055 -4.233 1.00 94.19 149 SER A CA 1
ATOM 1226 C C . SER A 1 149 ? 4.926 -0.723 -4.090 1.00 94.19 149 SER A C 1
ATOM 1228 O O . SER A 1 149 ? 4.961 -1.810 -3.541 1.00 94.19 149 SER A O 1
ATOM 1230 N N . ILE A 1 150 ? 3.811 -0.280 -4.678 1.00 94.31 150 ILE A N 1
ATOM 1231 C CA . ILE A 1 150 ? 2.538 -1.022 -4.597 1.00 94.31 150 ILE A CA 1
ATOM 1232 C C . ILE A 1 150 ? 2.681 -2.435 -5.178 1.00 94.31 150 ILE A C 1
ATOM 1234 O O . ILE A 1 150 ? 2.181 -3.408 -4.617 1.00 94.31 150 ILE A O 1
ATOM 1238 N N . LEU A 1 151 ? 3.380 -2.568 -6.307 1.00 94.06 151 LEU A N 1
ATOM 1239 C CA . LEU A 1 151 ? 3.598 -3.867 -6.937 1.00 94.06 151 LEU A CA 1
ATOM 1240 C C . LEU A 1 151 ? 4.471 -4.790 -6.069 1.00 94.06 151 LEU A C 1
ATOM 1242 O O . LEU A 1 151 ? 4.218 -5.992 -6.046 1.00 94.06 151 LEU A O 1
ATOM 1246 N N . GLN A 1 152 ? 5.469 -4.246 -5.370 1.00 93.50 152 GLN A N 1
ATOM 1247 C CA . GLN A 1 152 ? 6.324 -4.994 -4.444 1.00 93.50 152 GLN A CA 1
ATOM 1248 C C . GLN A 1 152 ? 5.584 -5.335 -3.146 1.00 93.50 152 GLN A C 1
ATOM 1250 O O . GLN A 1 152 ? 5.336 -6.508 -2.892 1.00 93.50 152 GLN A O 1
ATOM 1255 N N . GLU A 1 153 ? 5.180 -4.312 -2.396 1.00 93.81 153 GLU A N 1
ATOM 1256 C CA . GLU A 1 153 ? 4.641 -4.402 -1.034 1.00 93.81 153 GLU A CA 1
ATOM 1257 C C . GLU A 1 153 ? 3.321 -5.170 -0.956 1.00 93.81 153 GLU A C 1
ATOM 1259 O O . GLU A 1 153 ? 3.064 -5.846 0.033 1.00 93.81 153 GLU A O 1
ATOM 1264 N N . ILE A 1 154 ? 2.488 -5.095 -1.999 1.00 93.81 154 ILE A N 1
ATOM 1265 C CA . ILE A 1 154 ? 1.184 -5.762 -2.004 1.00 93.81 154 ILE A CA 1
ATOM 1266 C C . ILE A 1 154 ? 1.268 -7.067 -2.788 1.00 93.81 154 ILE A C 1
ATOM 1268 O O . ILE A 1 154 ? 1.108 -8.156 -2.249 1.00 93.81 154 ILE A O 1
ATOM 1272 N N . PHE A 1 155 ? 1.532 -6.984 -4.090 1.00 94.25 155 PHE A N 1
ATOM 1273 C CA . PHE A 1 155 ? 1.359 -8.143 -4.965 1.00 94.25 155 PHE A CA 1
ATOM 1274 C C . PHE A 1 155 ? 2.522 -9.136 -4.901 1.00 94.25 155 PHE A C 1
ATOM 1276 O O . PHE A 1 155 ? 2.294 -10.344 -4.948 1.00 94.25 155 PHE A O 1
ATOM 1283 N N . LEU A 1 156 ? 3.771 -8.670 -4.818 1.00 92.69 156 LEU A N 1
ATOM 1284 C CA . LEU A 1 156 ? 4.907 -9.586 -4.707 1.00 92.69 156 LEU A CA 1
ATOM 1285 C C . LEU A 1 156 ? 5.054 -10.143 -3.294 1.00 92.69 156 LEU A C 1
ATOM 1287 O O . LEU A 1 156 ? 5.395 -11.316 -3.193 1.00 92.69 156 LEU A O 1
ATOM 1291 N N . THR A 1 157 ? 4.729 -9.386 -2.244 1.00 92.75 157 THR A N 1
ATOM 1292 C CA . THR A 1 157 ? 4.692 -9.899 -0.862 1.00 92.75 157 THR A CA 1
ATOM 1293 C C . THR A 1 157 ? 3.764 -11.108 -0.728 1.00 92.75 157 THR A C 1
ATOM 1295 O O . THR A 1 157 ? 4.177 -12.130 -0.188 1.00 92.75 157 THR A O 1
ATOM 1298 N N . ILE A 1 158 ? 2.566 -11.066 -1.329 1.00 91.75 158 ILE A N 1
ATOM 1299 C CA . ILE A 1 158 ? 1.640 -12.218 -1.360 1.00 91.75 158 ILE A CA 1
ATOM 1300 C C . ILE A 1 158 ? 2.280 -13.442 -2.038 1.00 91.75 158 ILE A C 1
ATOM 1302 O O . ILE A 1 158 ? 2.134 -14.573 -1.575 1.00 91.75 158 ILE A O 1
ATOM 1306 N N . LEU A 1 159 ? 3.002 -13.234 -3.144 1.00 90.69 159 LEU A N 1
ATOM 1307 C CA . LEU A 1 159 ? 3.688 -14.319 -3.852 1.00 90.69 159 LEU A CA 1
ATOM 1308 C C . LEU A 1 159 ? 4.895 -14.854 -3.076 1.00 90.69 159 LEU A C 1
ATOM 1310 O O . LEU A 1 159 ? 5.186 -16.043 -3.173 1.00 90.69 159 LEU A O 1
ATOM 1314 N N . HIS A 1 160 ? 5.616 -13.991 -2.358 1.00 90.31 160 HIS A N 1
ATOM 1315 C CA . HIS A 1 160 ? 6.733 -14.391 -1.506 1.00 90.31 160 HIS A CA 1
ATOM 1316 C C . HIS A 1 160 ? 6.246 -15.267 -0.352 1.00 90.31 160 HIS A C 1
ATOM 1318 O O . HIS A 1 160 ? 6.789 -16.354 -0.190 1.00 90.31 160 HIS A O 1
ATOM 1324 N N . GLY A 1 161 ? 5.157 -14.885 0.326 1.00 86.69 161 GLY A N 1
ATOM 1325 C CA . GLY A 1 161 ? 4.540 -15.720 1.363 1.00 86.69 161 GLY A CA 1
ATOM 1326 C C . GLY A 1 161 ? 4.129 -17.105 0.846 1.00 86.69 161 GLY A C 1
ATOM 1327 O O . GLY A 1 161 ? 4.434 -18.113 1.474 1.00 86.69 161 GLY A O 1
ATOM 1328 N N . TYR A 1 162 ? 3.543 -17.179 -0.356 1.00 87.81 162 TYR A N 1
ATOM 1329 C CA . TYR A 1 162 ? 3.229 -18.466 -0.996 1.00 87.81 162 TYR A CA 1
ATOM 1330 C C . TYR A 1 162 ? 4.478 -19.314 -1.291 1.00 87.81 162 TYR A C 1
ATOM 1332 O O . TYR A 1 162 ? 4.490 -20.528 -1.088 1.00 87.81 162 TYR A O 1
ATOM 1340 N N . ALA A 1 163 ? 5.541 -18.685 -1.801 1.00 86.62 163 ALA A N 1
ATOM 1341 C CA . ALA A 1 163 ? 6.784 -19.383 -2.112 1.00 86.62 163 ALA A CA 1
ATOM 1342 C C . ALA A 1 163 ? 7.483 -19.900 -0.844 1.00 86.62 163 ALA A C 1
ATOM 1344 O O . ALA A 1 163 ? 8.032 -20.999 -0.868 1.00 86.62 163 ALA A O 1
ATOM 1345 N N . GLU A 1 164 ? 7.436 -19.139 0.250 1.00 85.81 164 GLU A N 1
ATOM 1346 C CA . GLU A 1 164 ? 7.966 -19.533 1.558 1.00 85.81 164 GLU A CA 1
ATOM 1347 C C . GLU A 1 164 ? 7.195 -20.715 2.152 1.00 85.81 164 GLU A C 1
ATOM 1349 O O . GLU A 1 164 ? 7.818 -21.697 2.549 1.00 85.81 164 GLU A O 1
ATOM 1354 N N . GLU A 1 165 ? 5.860 -20.679 2.133 1.00 84.38 165 GLU A N 1
ATOM 1355 C CA . GLU A 1 165 ? 5.014 -21.790 2.594 1.00 84.38 165 GLU A CA 1
ATOM 1356 C C . GLU A 1 165 ? 5.296 -23.076 1.806 1.00 84.38 165 GLU A C 1
ATOM 1358 O O . GLU A 1 165 ? 5.481 -24.155 2.374 1.00 84.38 165 GLU A O 1
ATOM 1363 N N . LYS A 1 166 ? 5.428 -22.957 0.484 1.00 82.44 166 LYS A N 1
ATOM 1364 C CA . LYS A 1 166 ? 5.764 -24.094 -0.371 1.00 82.44 166 LYS A CA 1
ATOM 1365 C C . LYS A 1 166 ? 7.193 -24.600 -0.150 1.00 82.44 166 LYS A C 1
ATOM 1367 O O . LYS A 1 166 ? 7.422 -25.807 -0.191 1.00 82.44 166 LYS A O 1
ATOM 1372 N N . ALA A 1 167 ? 8.163 -23.710 0.056 1.00 82.94 167 ALA A N 1
ATOM 1373 C CA . ALA A 1 167 ? 9.539 -24.097 0.355 1.00 82.94 167 ALA A CA 1
ATOM 1374 C C . ALA A 1 167 ? 9.636 -24.810 1.711 1.00 82.94 167 ALA A C 1
ATOM 1376 O O . ALA A 1 167 ? 10.332 -25.820 1.807 1.00 82.94 167 ALA A O 1
ATOM 1377 N N . ALA A 1 168 ? 8.890 -24.345 2.717 1.00 81.25 168 ALA A N 1
ATOM 1378 C CA . ALA A 1 168 ? 8.775 -25.008 4.013 1.00 81.25 168 ALA A CA 1
ATOM 1379 C C . ALA A 1 168 ? 8.164 -26.413 3.879 1.00 81.25 168 ALA A C 1
ATOM 1381 O O . ALA A 1 168 ? 8.690 -27.361 4.456 1.00 81.25 168 ALA A O 1
ATOM 1382 N N . ALA A 1 169 ? 7.136 -26.582 3.040 1.00 76.44 169 ALA A N 1
ATOM 1383 C CA . ALA A 1 169 ? 6.541 -27.893 2.768 1.00 76.44 169 ALA A CA 1
ATOM 1384 C C . ALA A 1 169 ? 7.499 -28.880 2.068 1.00 76.44 169 ALA A C 1
ATOM 1386 O O . ALA A 1 169 ? 7.359 -30.088 2.226 1.00 76.44 169 ALA A O 1
ATOM 1387 N N . ILE A 1 170 ? 8.470 -28.388 1.289 1.00 68.94 170 ILE A N 1
ATOM 1388 C CA . ILE A 1 170 ? 9.489 -29.220 0.621 1.00 68.94 170 ILE A CA 1
ATOM 1389 C C . ILE A 1 170 ? 10.685 -29.499 1.552 1.00 68.94 170 ILE A C 1
ATOM 1391 O O . ILE A 1 170 ? 11.363 -30.510 1.387 1.00 68.94 170 ILE A O 1
ATOM 1395 N N . GLY A 1 171 ? 10.965 -28.597 2.498 1.00 60.19 171 GLY A N 1
ATOM 1396 C CA . GLY A 1 171 ? 12.137 -28.638 3.375 1.00 60.19 171 GLY A CA 1
ATOM 1397 C C . GLY A 1 171 ? 11.956 -29.369 4.709 1.00 60.19 171 GLY A C 1
ATOM 1398 O O . GLY A 1 171 ? 12.931 -29.464 5.447 1.00 60.19 171 GLY A O 1
ATOM 1399 N N . CYS A 1 172 ? 10.761 -29.871 5.033 1.00 49.91 172 CYS A N 1
ATOM 1400 C CA . CYS A 1 172 ? 10.479 -30.471 6.338 1.00 49.91 172 CYS A CA 1
ATOM 1401 C C . CYS A 1 172 ? 10.476 -32.010 6.287 1.00 49.91 172 CYS A C 1
ATOM 1403 O O . CYS A 1 172 ? 9.441 -32.639 6.076 1.00 49.91 172 CYS A O 1
ATOM 1405 N N . ASP A 1 173 ? 11.672 -32.569 6.494 1.00 45.84 173 ASP A N 1
ATOM 1406 C CA . ASP A 1 173 ? 11.946 -33.896 7.076 1.00 45.84 173 ASP A CA 1
ATOM 1407 C C . ASP A 1 173 ? 12.748 -33.715 8.396 1.00 45.84 173 ASP A C 1
ATOM 1409 O O . ASP A 1 173 ? 13.375 -34.646 8.888 1.00 45.84 173 ASP A O 1
ATOM 1413 N N . ASP A 1 174 ? 12.787 -32.494 8.960 1.00 39.59 174 ASP A N 1
ATOM 1414 C CA . ASP A 1 174 ? 13.567 -32.156 10.159 1.00 39.59 174 ASP A CA 1
ATOM 1415 C C . ASP A 1 174 ? 12.761 -31.232 11.088 1.00 39.59 174 ASP A C 1
ATOM 1417 O O . ASP A 1 174 ? 12.370 -30.120 10.724 1.00 39.59 174 ASP A O 1
ATOM 1421 N N . GLU A 1 175 ? 12.466 -31.737 12.285 1.00 55.19 175 GLU A N 1
ATOM 1422 C CA . GLU A 1 175 ? 11.667 -31.078 13.313 1.00 55.19 175 GLU A CA 1
ATOM 1423 C C . GLU A 1 175 ? 12.354 -29.807 13.836 1.00 55.19 175 GLU A C 1
ATOM 1425 O O . GLU A 1 175 ? 13.349 -29.876 14.556 1.00 55.19 175 GLU A O 1
ATOM 1430 N N . SER A 1 176 ? 11.781 -28.626 13.585 1.00 40.88 176 SER A N 1
ATOM 1431 C CA . SER A 1 176 ? 11.916 -27.510 14.531 1.00 40.88 176 SER A CA 1
ATOM 1432 C C . SER A 1 176 ? 10.846 -26.423 14.376 1.00 40.88 176 SER A C 1
ATOM 1434 O O . SER A 1 176 ? 10.725 -25.755 13.355 1.00 40.88 176 SER A O 1
ATOM 1436 N N . MET A 1 177 ? 10.134 -26.218 15.487 1.00 41.66 177 MET A N 1
ATOM 1437 C CA . MET A 1 177 ? 9.334 -25.047 15.863 1.00 41.66 177 MET A CA 1
ATOM 1438 C C . MET A 1 177 ? 8.128 -24.684 14.993 1.00 41.66 177 MET A C 1
ATOM 1440 O O . MET A 1 177 ? 8.078 -23.665 14.308 1.00 41.66 177 MET A O 1
ATOM 1444 N N . GLU A 1 178 ? 7.056 -25.439 15.213 1.00 43.03 178 GLU A N 1
ATOM 1445 C CA . GLU A 1 178 ? 5.687 -24.944 15.102 1.00 43.03 178 GLU A CA 1
ATOM 1446 C C . GLU A 1 178 ? 5.392 -23.976 16.273 1.00 43.03 178 GLU A C 1
ATOM 1448 O O . GLU A 1 178 ? 4.663 -24.289 17.212 1.00 43.03 178 GLU A O 1
ATOM 1453 N N . GLU A 1 179 ? 5.999 -22.783 16.272 1.00 36.81 179 GLU A N 1
ATOM 1454 C CA . GLU A 1 179 ? 5.570 -21.713 17.182 1.00 36.81 179 GLU A CA 1
ATOM 1455 C C . GLU A 1 179 ? 4.339 -21.005 16.596 1.00 36.81 179 GLU A C 1
ATOM 1457 O O . GLU A 1 179 ? 4.427 -20.043 15.834 1.00 36.81 179 GLU A O 1
ATOM 1462 N N . GLY A 1 180 ? 3.163 -21.511 16.977 1.00 36.94 180 GLY A N 1
ATOM 1463 C CA . GLY A 1 180 ? 1.939 -20.719 17.103 1.00 36.94 180 GLY A CA 1
ATOM 1464 C C . GLY A 1 180 ? 1.376 -20.122 15.813 1.00 36.94 180 GLY A C 1
ATOM 1465 O O . GLY A 1 180 ? 0.971 -18.958 15.813 1.00 36.94 180 GLY A O 1
ATOM 1466 N N . ALA A 1 181 ? 1.304 -20.900 14.728 1.00 39.62 181 ALA A N 1
ATOM 1467 C CA . ALA A 1 181 ? 0.513 -20.524 13.561 1.00 39.62 181 ALA A CA 1
ATOM 1468 C C . ALA A 1 181 ? -0.963 -20.402 13.969 1.00 39.62 181 ALA A C 1
ATOM 1470 O O . ALA A 1 181 ? -1.689 -21.386 14.078 1.00 39.62 181 ALA A O 1
ATOM 1471 N N . SER A 1 182 ? -1.404 -19.173 14.234 1.00 43.88 182 SER A N 1
ATOM 1472 C CA . SER A 1 182 ? -2.821 -18.869 14.372 1.00 43.88 182 SER A CA 1
ATOM 1473 C C . SER A 1 182 ? -3.550 -19.389 13.131 1.00 43.88 182 SER A C 1
ATOM 1475 O O . SER A 1 182 ? -3.234 -18.967 12.018 1.00 43.88 182 SER A O 1
ATOM 1477 N N . ASP A 1 183 ? -4.546 -20.247 13.336 1.00 50.31 183 ASP A N 1
ATOM 1478 C CA . ASP A 1 183 ? -5.458 -20.827 12.328 1.00 50.31 183 ASP A CA 1
ATOM 1479 C C . ASP A 1 183 ? -6.198 -19.766 11.461 1.00 50.31 183 ASP A C 1
ATOM 1481 O O . ASP A 1 183 ? -6.883 -20.071 10.489 1.00 50.31 183 ASP A O 1
ATOM 1485 N N . ASP A 1 184 ? -6.008 -18.481 11.775 1.00 60.09 184 ASP A N 1
ATOM 1486 C CA . ASP A 1 184 ? -6.603 -17.304 11.137 1.00 60.09 184 ASP A CA 1
ATOM 1487 C C . ASP A 1 184 ? -5.701 -16.617 10.080 1.00 60.09 184 ASP A C 1
ATOM 1489 O O . ASP A 1 184 ? -6.008 -15.490 9.679 1.00 60.09 184 ASP A O 1
ATOM 1493 N N . ARG A 1 185 ? -4.600 -17.241 9.620 1.00 73.00 185 ARG A N 1
ATOM 1494 C CA . ARG A 1 185 ? -3.745 -16.660 8.556 1.00 73.00 185 ARG A CA 1
ATOM 1495 C C . ARG A 1 185 ? -4.554 -16.308 7.302 1.00 73.00 185 ARG A C 1
ATOM 1497 O O . ARG A 1 185 ? -5.423 -17.071 6.863 1.00 73.00 185 ARG A O 1
ATOM 1504 N N . LEU A 1 186 ? -4.241 -15.163 6.697 1.00 82.56 186 LEU A N 1
ATOM 1505 C CA . LEU A 1 186 ? -4.953 -14.657 5.528 1.00 82.56 186 LEU A CA 1
ATOM 1506 C C . LEU A 1 186 ? -4.764 -15.578 4.313 1.00 82.56 186 LEU A C 1
ATOM 1508 O O . LEU A 1 186 ? -3.655 -15.788 3.826 1.00 82.56 186 LEU A O 1
ATOM 1512 N N . LYS A 1 187 ? -5.873 -16.101 3.784 1.00 86.62 187 LYS A N 1
ATOM 1513 C CA . LYS A 1 187 ? -5.885 -16.937 2.576 1.00 86.62 187 LYS A CA 1
ATOM 1514 C C . LYS A 1 187 ? -6.167 -16.080 1.344 1.00 86.62 187 LYS A C 1
ATOM 1516 O O . LYS A 1 187 ? -7.040 -15.213 1.371 1.00 86.62 187 LYS A O 1
ATOM 1521 N N . PHE A 1 188 ? -5.473 -16.358 0.242 1.00 88.38 188 PHE A N 1
ATOM 1522 C CA . PHE A 1 188 ? -5.588 -15.594 -1.002 1.00 88.38 188 PHE A CA 1
ATOM 1523 C C . PHE A 1 188 ? -6.091 -16.459 -2.156 1.00 88.38 188 PHE A C 1
ATOM 1525 O O . PHE A 1 188 ? -5.679 -17.605 -2.316 1.00 88.38 188 PHE A O 1
ATOM 1532 N N . ASN A 1 189 ? -6.946 -15.887 -3.008 1.00 90.25 189 ASN A N 1
ATOM 1533 C CA . ASN A 1 189 ? -7.296 -16.501 -4.285 1.00 90.25 189 ASN A CA 1
ATOM 1534 C C . ASN A 1 189 ? -6.315 -16.021 -5.367 1.00 90.25 189 ASN A C 1
ATOM 1536 O O . ASN A 1 189 ? -6.496 -14.961 -5.973 1.00 90.25 189 ASN A O 1
ATOM 1540 N N . TYR A 1 190 ? -5.254 -16.796 -5.599 1.00 90.12 190 TYR A N 1
ATOM 1541 C CA . TYR A 1 190 ? -4.209 -16.443 -6.566 1.00 90.12 190 TYR A CA 1
ATOM 1542 C C . TYR A 1 190 ? -4.739 -16.322 -8.005 1.00 90.12 190 TYR A C 1
ATOM 1544 O O . TYR A 1 190 ? -4.258 -15.466 -8.753 1.00 90.12 190 TYR A O 1
ATOM 1552 N N . GLY A 1 191 ? -5.750 -17.115 -8.377 1.00 90.00 191 GLY A N 1
ATOM 1553 C CA . GLY A 1 191 ? -6.376 -17.073 -9.701 1.00 90.00 191 GLY A CA 1
ATOM 1554 C C . GLY A 1 191 ? -7.134 -15.769 -9.943 1.00 90.00 191 GLY A C 1
ATOM 1555 O O . GLY A 1 191 ? -6.885 -15.082 -10.939 1.00 90.00 191 GLY A O 1
ATOM 1556 N N . GLU A 1 192 ? -7.989 -15.364 -8.998 1.00 91.56 192 GLU A N 1
ATOM 1557 C CA . GLU A 1 192 ? -8.722 -14.090 -9.071 1.00 91.56 192 GLU A CA 1
ATOM 1558 C C . GLU A 1 192 ? -7.771 -12.885 -9.092 1.00 91.56 192 GLU A C 1
ATOM 1560 O O . GLU A 1 192 ? -7.929 -11.987 -9.921 1.00 91.56 192 GLU A O 1
ATOM 1565 N N . ILE A 1 193 ? -6.738 -12.878 -8.239 1.00 92.38 193 ILE A N 1
ATOM 1566 C CA . ILE A 1 193 ? -5.742 -11.794 -8.202 1.00 92.38 193 ILE A CA 1
ATOM 1567 C C . ILE A 1 193 ? -4.962 -11.729 -9.525 1.00 92.38 193 ILE A C 1
ATOM 1569 O O . ILE A 1 193 ? -4.730 -10.645 -10.073 1.00 92.38 193 ILE A O 1
ATOM 1573 N N . GLY A 1 194 ? -4.583 -12.886 -10.075 1.00 91.50 194 GLY A N 1
ATOM 1574 C CA . GLY A 1 194 ? -3.903 -12.984 -11.363 1.00 91.50 194 GLY A CA 1
ATOM 1575 C C . GLY A 1 194 ? -4.753 -12.467 -12.527 1.00 91.50 194 GLY A C 1
ATOM 1576 O O . GLY A 1 194 ? -4.235 -11.739 -13.380 1.00 91.50 194 GLY A O 1
ATOM 1577 N N . GLN A 1 195 ? -6.045 -12.806 -12.556 1.00 92.94 195 GLN A N 1
ATOM 1578 C CA . GLN A 1 195 ? -6.999 -12.313 -13.556 1.00 92.94 195 GLN A CA 1
ATOM 1579 C C . GLN A 1 195 ? -7.231 -10.805 -13.417 1.00 92.94 195 GLN A C 1
ATOM 1581 O O . GLN A 1 195 ? -7.085 -10.081 -14.400 1.00 92.94 195 GLN A O 1
ATOM 1586 N N . MET A 1 196 ? -7.447 -10.311 -12.196 1.00 93.44 196 MET A N 1
ATOM 1587 C CA . MET A 1 196 ? -7.606 -8.884 -11.904 1.00 93.44 196 MET A CA 1
ATOM 1588 C C . MET A 1 196 ? -6.424 -8.059 -12.439 1.00 93.44 196 MET A C 1
ATOM 1590 O O . MET A 1 196 ? -6.614 -7.079 -13.164 1.00 93.44 196 MET A O 1
ATOM 1594 N N . LEU A 1 197 ? -5.186 -8.473 -12.144 1.00 92.81 197 LEU A N 1
ATOM 1595 C CA . LEU A 1 197 ? -3.983 -7.792 -12.641 1.00 92.81 197 LEU A CA 1
ATOM 1596 C C . LEU A 1 197 ? -3.844 -7.864 -14.168 1.00 92.81 197 LEU A C 1
ATOM 1598 O O . LEU A 1 197 ? -3.333 -6.927 -14.792 1.00 92.81 197 LEU A O 1
ATOM 1602 N N . PHE A 1 198 ? -4.279 -8.969 -14.775 1.00 93.25 198 PHE A N 1
ATOM 1603 C CA . PHE A 1 198 ? -4.276 -9.131 -16.225 1.00 93.25 198 PHE A CA 1
ATOM 1604 C C . PHE A 1 198 ? -5.275 -8.182 -16.900 1.00 93.25 198 PHE A C 1
ATOM 1606 O O . PHE A 1 198 ? -4.908 -7.488 -17.853 1.00 93.25 198 PHE A O 1
ATOM 1613 N N . ASP A 1 199 ? -6.493 -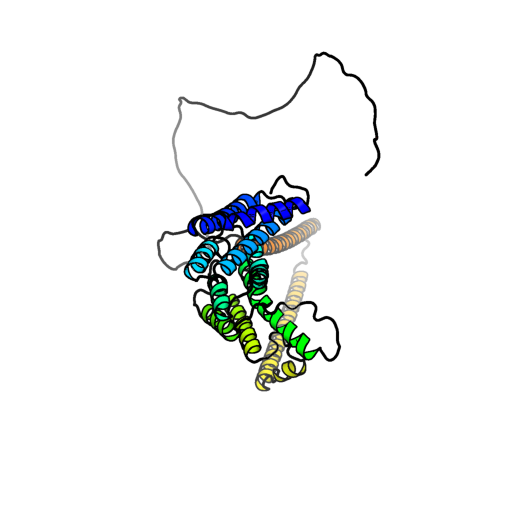8.089 -16.369 1.00 93.94 199 ASP A N 1
ATOM 1614 C CA . ASP A 1 199 ? -7.545 -7.210 -16.881 1.00 93.94 199 ASP A CA 1
ATOM 1615 C C . ASP A 1 199 ? -7.164 -5.736 -16.751 1.00 93.94 199 ASP A C 1
ATOM 1617 O O . ASP A 1 199 ? -7.369 -4.949 -17.678 1.00 93.94 199 ASP A O 1
ATOM 1621 N N . ILE A 1 200 ? -6.507 -5.365 -15.651 1.00 91.94 200 ILE A N 1
ATOM 1622 C CA . ILE A 1 200 ? -5.926 -4.028 -15.491 1.00 91.94 200 ILE A CA 1
ATOM 1623 C C . ILE A 1 200 ? -4.830 -3.776 -16.527 1.00 91.94 200 ILE A C 1
ATOM 1625 O O . ILE A 1 200 ? -4.785 -2.702 -17.123 1.00 91.94 200 ILE A O 1
ATOM 1629 N N . GLY A 1 201 ? -3.971 -4.759 -16.803 1.00 89.88 201 GLY A N 1
ATOM 1630 C CA . GLY A 1 201 ? -2.949 -4.649 -17.847 1.00 89.88 201 GLY A CA 1
ATOM 1631 C C . GLY A 1 201 ? -3.521 -4.468 -19.261 1.00 89.88 201 GLY A C 1
ATOM 1632 O O . GLY A 1 201 ? -2.869 -3.846 -20.106 1.00 89.88 201 GLY A O 1
ATOM 1633 N N . LYS A 1 202 ? -4.737 -4.967 -19.519 1.00 91.94 202 LYS A N 1
ATOM 1634 C CA . LYS A 1 202 ? -5.434 -4.842 -20.809 1.00 91.94 202 LYS A CA 1
ATOM 1635 C C . LYS A 1 202 ? -5.950 -3.424 -21.072 1.00 91.94 202 LYS A C 1
ATOM 1637 O O . LYS A 1 202 ? -6.112 -3.047 -22.235 1.00 91.94 202 LYS A O 1
ATOM 1642 N N . ARG A 1 203 ? -6.182 -2.638 -20.019 1.00 90.75 203 ARG A N 1
ATOM 1643 C CA . ARG A 1 203 ? -6.695 -1.267 -20.114 1.00 90.75 203 ARG A CA 1
ATOM 1644 C C . ARG A 1 203 ? -5.765 -0.374 -20.962 1.00 90.75 203 ARG A C 1
ATOM 1646 O O . ARG A 1 203 ? -4.540 -0.414 -20.781 1.00 90.75 203 ARG A O 1
ATOM 1653 N N . PRO A 1 204 ? -6.298 0.409 -21.921 1.00 84.88 204 PRO A N 1
ATOM 1654 C CA . PRO A 1 204 ? -5.481 1.209 -22.837 1.00 84.88 204 PRO A CA 1
ATOM 1655 C C . PRO A 1 204 ? -4.739 2.365 -22.148 1.00 84.88 204 PRO A C 1
ATOM 1657 O O . PRO A 1 204 ? -3.729 2.834 -22.681 1.00 84.88 204 PRO A O 1
ATOM 1660 N N . GLU A 1 205 ? -5.182 2.786 -20.962 1.00 87.25 205 GLU A N 1
ATOM 1661 C CA . GLU A 1 205 ? -4.602 3.878 -20.171 1.00 87.25 205 GLU A CA 1
ATOM 1662 C C . GLU A 1 205 ? -3.191 3.547 -19.649 1.00 87.25 205 GLU A C 1
ATOM 1664 O O . GLU A 1 205 ? -2.374 4.443 -19.403 1.00 87.25 205 GLU A O 1
ATOM 1669 N N . VAL A 1 206 ? -2.864 2.257 -19.525 1.00 87.25 206 VAL A N 1
ATOM 1670 C CA . VAL A 1 206 ? -1.614 1.800 -18.913 1.00 87.25 206 VAL A CA 1
ATOM 1671 C C . VAL A 1 206 ? -0.432 1.961 -19.874 1.00 87.25 206 VAL A C 1
ATOM 1673 O O . VAL A 1 206 ? -0.442 1.536 -21.033 1.00 87.25 206 VAL A O 1
ATOM 1676 N N . LYS A 1 207 ? 0.679 2.524 -19.388 1.00 87.88 207 LYS A N 1
ATOM 1677 C CA . LYS A 1 207 ? 1.928 2.639 -20.167 1.00 87.88 207 LYS A CA 1
ATOM 1678 C C . LYS A 1 207 ? 2.471 1.257 -20.558 1.00 87.88 207 LYS A C 1
ATOM 1680 O O . LYS A 1 207 ? 2.376 0.304 -19.788 1.00 87.88 207 LYS A O 1
ATOM 1685 N N . SER A 1 208 ? 3.082 1.138 -21.740 1.00 87.62 208 SER A N 1
ATOM 1686 C CA . SER A 1 208 ? 3.598 -0.138 -22.274 1.00 87.62 208 SER A CA 1
ATOM 1687 C C . SER A 1 208 ? 4.552 -0.862 -21.319 1.00 87.62 208 SER A C 1
ATOM 1689 O O . SER A 1 208 ? 4.480 -2.081 -21.177 1.00 87.62 208 SER A O 1
ATOM 1691 N N . ASP A 1 209 ? 5.425 -0.125 -20.634 1.00 89.12 209 ASP A N 1
ATOM 1692 C CA . ASP A 1 209 ? 6.409 -0.714 -19.721 1.00 89.12 209 ASP A CA 1
ATOM 1693 C C . ASP A 1 209 ? 5.769 -1.231 -18.428 1.00 89.12 209 ASP A C 1
ATOM 1695 O O . ASP A 1 209 ? 6.158 -2.283 -17.919 1.00 89.12 209 ASP A O 1
ATOM 1699 N N . ARG A 1 210 ? 4.723 -0.548 -17.944 1.00 91.00 210 ARG A N 1
ATOM 1700 C CA . ARG A 1 210 ? 3.916 -0.992 -16.799 1.00 91.00 210 ARG A CA 1
ATOM 1701 C C . ARG A 1 210 ? 3.094 -2.228 -17.155 1.00 91.00 210 ARG A C 1
ATOM 1703 O O . ARG A 1 210 ? 3.117 -3.194 -16.400 1.00 91.00 210 ARG A O 1
ATOM 1710 N N . ARG A 1 211 ? 2.485 -2.263 -18.349 1.00 91.50 211 ARG A N 1
ATOM 1711 C CA . ARG A 1 211 ? 1.758 -3.442 -18.864 1.00 91.50 211 ARG A CA 1
ATOM 1712 C C . ARG A 1 211 ? 2.624 -4.696 -18.874 1.00 91.50 211 ARG A C 1
ATOM 1714 O O . ARG A 1 211 ? 2.215 -5.722 -18.344 1.00 91.50 211 ARG A O 1
ATOM 1721 N N . LYS A 1 212 ? 3.856 -4.609 -19.390 1.00 92.06 212 LYS A N 1
ATOM 1722 C CA . LYS A 1 212 ? 4.807 -5.740 -19.380 1.00 92.06 212 LYS A CA 1
ATOM 1723 C C . LYS A 1 212 ? 5.047 -6.282 -17.968 1.00 92.06 212 LYS A C 1
ATOM 1725 O O . LYS A 1 212 ? 5.152 -7.493 -17.782 1.00 92.06 212 LYS A O 1
ATOM 1730 N N . ARG A 1 213 ? 5.141 -5.397 -16.974 1.00 92.19 213 ARG A N 1
ATOM 1731 C CA . ARG A 1 213 ? 5.366 -5.776 -15.574 1.00 92.19 213 ARG A CA 1
ATOM 1732 C C . ARG A 1 213 ? 4.127 -6.379 -14.930 1.00 92.19 213 ARG A C 1
ATOM 1734 O O . ARG A 1 213 ? 4.261 -7.424 -14.305 1.00 92.19 213 ARG A O 1
ATOM 1741 N N . LEU A 1 214 ? 2.951 -5.793 -15.148 1.00 92.62 214 LEU A N 1
ATOM 1742 C CA . LEU A 1 214 ? 1.674 -6.363 -14.707 1.00 92.62 214 LEU A CA 1
ATOM 1743 C C . LEU A 1 214 ? 1.470 -7.761 -15.289 1.00 92.62 214 LEU A C 1
ATOM 1745 O O . LEU A 1 214 ? 1.195 -8.695 -14.546 1.00 92.62 214 LEU A O 1
ATOM 1749 N N . TYR A 1 215 ? 1.728 -7.950 -16.586 1.00 93.94 215 TYR A N 1
ATOM 1750 C CA . TYR A 1 215 ? 1.651 -9.271 -17.206 1.00 93.94 215 TYR A CA 1
ATOM 1751 C C . TYR A 1 215 ? 2.655 -10.258 -16.612 1.00 93.94 215 TYR A C 1
ATOM 1753 O O . TYR A 1 215 ? 2.293 -11.402 -16.339 1.00 93.94 215 TYR A O 1
ATOM 1761 N N . LYS A 1 216 ? 3.889 -9.823 -16.331 1.00 93.00 216 LYS A N 1
ATOM 1762 C CA . LYS A 1 216 ? 4.883 -10.666 -15.653 1.00 93.00 216 LYS A CA 1
ATOM 1763 C C . LYS A 1 216 ? 4.398 -11.111 -14.271 1.00 93.00 216 LYS A C 1
ATOM 1765 O O . LYS A 1 216 ? 4.555 -12.282 -13.946 1.00 93.00 216 LYS A O 1
ATOM 1770 N N . VAL A 1 217 ? 3.808 -10.211 -13.485 1.00 92.94 217 VAL A N 1
ATOM 1771 C CA . VAL A 1 217 ? 3.258 -10.535 -12.159 1.00 92.94 217 VAL A CA 1
ATOM 1772 C C . VAL A 1 217 ? 2.019 -11.426 -12.281 1.00 92.94 217 VAL A C 1
ATOM 1774 O O . VAL A 1 217 ? 1.964 -12.457 -11.626 1.00 92.94 217 VAL A O 1
ATOM 1777 N N . SER A 1 218 ? 1.086 -11.131 -13.190 1.00 92.81 218 SER A N 1
ATOM 1778 C CA . SER A 1 218 ? -0.092 -11.983 -13.431 1.00 92.81 218 SER A CA 1
ATOM 1779 C C . SER A 1 218 ? 0.294 -13.415 -13.820 1.00 92.81 218 SER A C 1
ATOM 1781 O O . SER A 1 218 ? -0.321 -14.372 -13.363 1.00 92.81 218 SER A O 1
ATOM 1783 N N . LYS A 1 219 ? 1.373 -13.589 -14.602 1.00 92.25 219 LYS A N 1
ATOM 1784 C CA . LYS A 1 219 ? 1.907 -14.911 -14.946 1.00 92.25 219 LYS A CA 1
ATOM 1785 C C . LYS A 1 219 ? 2.437 -15.647 -13.713 1.00 92.25 219 LYS A C 1
ATOM 1787 O O . LYS A 1 219 ? 2.260 -16.854 -13.625 1.00 92.25 219 LYS A O 1
ATOM 1792 N N . LYS A 1 220 ? 3.062 -14.933 -12.773 1.00 91.69 220 LYS A N 1
ATOM 1793 C CA . LYS A 1 220 ? 3.509 -15.510 -11.498 1.00 91.69 220 LYS A CA 1
ATOM 1794 C C . LYS A 1 220 ? 2.335 -15.953 -10.624 1.00 91.69 220 LYS A C 1
ATOM 1796 O O . LYS A 1 220 ? 2.408 -17.026 -10.049 1.00 91.69 220 LYS A O 1
ATOM 1801 N N . PHE A 1 221 ? 1.250 -15.180 -10.581 1.00 92.12 221 PHE A N 1
ATOM 1802 C CA . PHE A 1 221 ? 0.024 -15.580 -9.880 1.00 92.12 221 PHE A CA 1
ATOM 1803 C C . PHE A 1 221 ? -0.636 -16.815 -10.500 1.00 92.12 221 PHE A C 1
ATOM 1805 O O . PHE A 1 221 ? -1.032 -17.713 -9.771 1.00 92.12 221 PHE A O 1
ATOM 1812 N N . LYS A 1 222 ? -0.665 -16.920 -11.834 1.00 90.69 222 LYS A N 1
ATOM 1813 C CA . LYS A 1 222 ? -1.127 -18.143 -12.515 1.00 90.69 222 LYS A CA 1
ATOM 1814 C C . LYS A 1 222 ? -0.227 -19.352 -12.239 1.00 90.69 222 LYS A C 1
ATOM 1816 O O . LYS A 1 222 ? -0.718 -20.466 -12.141 1.00 90.69 222 LYS A O 1
ATOM 1821 N N . ALA A 1 223 ? 1.084 -19.139 -12.111 1.00 88.31 223 ALA A N 1
ATOM 1822 C CA . ALA A 1 223 ? 2.004 -20.196 -11.694 1.00 88.31 223 ALA A CA 1
ATOM 1823 C C . ALA A 1 223 ? 1.727 -20.631 -10.243 1.00 88.31 223 ALA A C 1
ATOM 1825 O O . ALA A 1 223 ? 1.682 -21.826 -9.978 1.00 88.31 223 ALA A O 1
ATOM 1826 N N . ALA A 1 224 ? 1.465 -19.679 -9.338 1.00 88.56 224 ALA A N 1
ATOM 1827 C CA . ALA A 1 224 ? 1.060 -19.975 -7.963 1.00 88.56 224 ALA A CA 1
ATOM 1828 C C . ALA A 1 224 ? -0.238 -20.799 -7.918 1.00 88.56 224 ALA A C 1
ATOM 1830 O O . ALA A 1 224 ? -0.286 -21.820 -7.245 1.00 88.56 224 ALA A O 1
ATOM 1831 N N . GLU A 1 225 ? -1.251 -20.409 -8.698 1.00 89.12 225 GLU A N 1
ATOM 1832 C CA . GLU A 1 225 ? -2.518 -21.144 -8.839 1.00 89.12 225 GLU A CA 1
ATOM 1833 C C . GLU A 1 225 ? -2.311 -22.579 -9.352 1.00 89.12 225 GLU A C 1
ATOM 1835 O O . GLU A 1 225 ? -2.933 -23.510 -8.852 1.00 89.12 225 GLU A O 1
ATOM 1840 N N . ALA A 1 226 ? -1.394 -22.776 -10.305 1.00 86.88 226 ALA A N 1
ATOM 1841 C CA . ALA A 1 226 ? -1.030 -24.097 -10.820 1.00 86.88 226 ALA A CA 1
ATOM 1842 C C . ALA A 1 226 ? -0.189 -24.938 -9.838 1.00 86.88 226 ALA A C 1
ATOM 1844 O O . ALA A 1 226 ? 0.224 -26.047 -10.178 1.00 86.88 226 ALA A O 1
ATOM 1845 N N . GLY A 1 227 ? 0.112 -24.424 -8.644 1.00 81.69 227 GLY A N 1
ATOM 1846 C CA . GLY A 1 227 ? 0.965 -25.117 -7.689 1.00 81.69 227 GLY A CA 1
ATOM 1847 C C . GLY A 1 227 ? 2.454 -25.037 -8.028 1.00 81.69 227 GLY A C 1
ATOM 1848 O O . GLY A 1 227 ? 3.240 -25.764 -7.429 1.00 81.69 227 GLY A O 1
ATOM 1849 N N . GLU A 1 228 ? 2.892 -24.189 -8.963 1.00 83.12 228 GLU A N 1
ATOM 1850 C CA . GLU A 1 228 ? 4.304 -23.985 -9.326 1.00 83.12 228 GLU A CA 1
ATOM 1851 C C . GLU A 1 228 ? 4.963 -22.902 -8.452 1.00 83.12 228 GLU A C 1
ATOM 1853 O O . GLU A 1 228 ? 4.289 -22.066 -7.861 1.00 83.12 228 GLU A O 1
ATOM 1858 N N . ASP A 1 229 ? 6.298 -22.917 -8.336 1.00 80.00 229 ASP A N 1
ATOM 1859 C CA . ASP A 1 229 ? 7.022 -21.838 -7.644 1.00 80.00 229 ASP A CA 1
ATOM 1860 C C . ASP A 1 229 ? 7.002 -20.546 -8.500 1.00 80.00 229 ASP A C 1
ATOM 1862 O O . ASP A 1 229 ? 7.571 -20.536 -9.602 1.00 80.00 229 ASP A O 1
ATOM 1866 N N . PRO A 1 230 ? 6.403 -19.436 -8.017 1.00 79.88 230 PRO A N 1
ATOM 1867 C CA . PRO A 1 230 ? 6.307 -18.178 -8.764 1.00 79.88 230 PRO A CA 1
ATOM 1868 C C . PRO A 1 230 ? 7.657 -17.500 -9.043 1.00 79.88 230 PRO A C 1
ATOM 1870 O O . PRO A 1 230 ? 7.744 -16.602 -9.896 1.00 79.88 230 PRO A O 1
ATOM 1873 N N . PHE A 1 231 ? 8.710 -17.886 -8.319 1.00 82.12 231 PHE A N 1
ATOM 1874 C CA . PHE A 1 231 ? 10.061 -17.345 -8.456 1.00 82.12 231 PHE A CA 1
ATOM 1875 C C . PHE A 1 231 ? 11.059 -18.347 -9.030 1.00 82.12 231 PHE A C 1
ATOM 1877 O O . PHE A 1 231 ? 12.250 -18.024 -9.088 1.00 82.12 231 PHE A O 1
ATOM 1884 N N . ARG A 1 232 ? 10.580 -19.488 -9.551 1.00 73.06 232 ARG A N 1
ATOM 1885 C CA . ARG A 1 232 ? 11.417 -20.522 -10.165 1.00 73.06 232 ARG A CA 1
ATOM 1886 C C . ARG A 1 232 ? 12.414 -19.895 -11.137 1.00 73.06 232 ARG A C 1
ATOM 1888 O O . ARG A 1 232 ? 12.053 -19.349 -12.186 1.00 73.06 232 ARG A O 1
ATOM 1895 N N . MET A 1 233 ? 13.695 -19.968 -10.789 1.00 62.56 233 MET A N 1
ATOM 1896 C CA . MET A 1 233 ? 14.757 -19.515 -11.674 1.00 62.56 233 MET A CA 1
ATOM 1897 C C . MET A 1 233 ? 14.920 -20.531 -12.802 1.00 62.56 233 MET A C 1
ATOM 1899 O O . MET A 1 233 ? 15.151 -21.711 -12.546 1.00 62.56 233 MET A O 1
ATOM 1903 N N . ALA A 1 234 ? 14.807 -20.075 -14.055 1.00 59.38 234 ALA A N 1
ATOM 1904 C CA . ALA A 1 234 ? 15.071 -20.921 -15.214 1.00 59.38 234 ALA A CA 1
ATOM 1905 C C . ALA A 1 234 ? 16.479 -21.513 -15.087 1.00 59.38 234 ALA A C 1
ATOM 1907 O O . ALA A 1 234 ? 17.470 -20.783 -14.964 1.00 59.38 234 ALA A O 1
ATOM 1908 N N . THR A 1 235 ? 16.576 -22.837 -15.097 1.00 58.12 235 THR A N 1
ATOM 1909 C CA . THR A 1 235 ? 17.874 -23.500 -14.947 1.00 58.12 235 THR A CA 1
ATOM 1910 C C . THR A 1 235 ? 18.739 -23.244 -16.188 1.00 58.12 235 THR A C 1
ATOM 1912 O O . THR A 1 235 ? 18.241 -22.964 -17.287 1.00 58.12 235 THR A O 1
ATOM 1915 N N . LYS A 1 236 ? 20.069 -23.363 -16.056 1.00 54.81 236 LYS A N 1
ATOM 1916 C CA . LYS A 1 236 ? 21.010 -23.247 -17.194 1.00 54.81 236 LYS A CA 1
ATOM 1917 C C . LYS A 1 236 ? 20.676 -24.206 -18.355 1.00 54.81 236 LYS A C 1
ATOM 1919 O O . LYS A 1 236 ? 21.129 -23.978 -19.473 1.00 54.81 236 LYS A O 1
ATOM 1924 N N . ALA A 1 237 ? 19.921 -25.279 -18.105 1.00 53.19 237 ALA A N 1
ATOM 1925 C CA . ALA A 1 237 ? 19.474 -26.233 -19.118 1.00 53.19 237 ALA A CA 1
ATOM 1926 C C . ALA A 1 237 ? 18.312 -25.688 -19.973 1.00 53.19 237 ALA A C 1
ATOM 1928 O O . ALA A 1 237 ? 18.348 -25.797 -21.197 1.00 53.19 237 ALA A O 1
ATOM 1929 N N . GLU A 1 238 ? 17.334 -25.016 -19.362 1.00 55.62 238 GLU A N 1
ATOM 1930 C CA . GLU A 1 238 ? 16.170 -24.440 -20.058 1.00 55.62 238 GLU A CA 1
ATOM 1931 C C . GLU A 1 238 ? 16.551 -23.212 -20.905 1.00 55.62 238 GLU A C 1
ATOM 1933 O O . GLU A 1 238 ? 16.045 -23.019 -22.009 1.00 55.62 238 GLU A O 1
ATOM 1938 N N . THR A 1 239 ? 17.519 -22.414 -20.445 1.00 54.22 239 THR A N 1
ATOM 1939 C CA . THR A 1 239 ? 18.056 -21.267 -21.205 1.00 54.22 239 THR A CA 1
ATOM 1940 C C . THR A 1 239 ? 18.864 -21.684 -22.437 1.00 54.22 239 THR A C 1
ATOM 1942 O O . THR A 1 239 ? 18.862 -20.967 -23.438 1.00 54.22 239 THR A O 1
ATOM 1945 N N . LYS A 1 240 ? 19.509 -22.860 -22.418 1.00 53.66 240 LYS A N 1
ATOM 1946 C CA . LYS A 1 240 ? 20.222 -23.413 -23.585 1.00 53.66 240 LYS A CA 1
ATOM 1947 C C . LYS A 1 240 ? 19.277 -23.893 -24.689 1.00 53.66 240 LYS A C 1
ATOM 1949 O O . LYS A 1 240 ? 19.624 -23.786 -25.863 1.00 53.66 240 LYS A O 1
ATOM 1954 N N . LEU A 1 241 ? 18.084 -24.383 -24.342 1.00 54.25 241 LEU A N 1
ATOM 1955 C CA . LEU A 1 241 ? 17.110 -24.879 -25.324 1.00 54.25 241 LEU A CA 1
ATOM 1956 C C . LEU A 1 241 ? 16.512 -23.763 -26.198 1.00 54.25 241 LEU A C 1
ATOM 1958 O O . LEU A 1 241 ? 16.094 -24.036 -27.322 1.00 54.25 241 LEU A O 1
ATOM 1962 N N . ASN A 1 242 ? 16.545 -22.510 -25.733 1.00 53.38 242 ASN A N 1
ATOM 1963 C CA . ASN A 1 242 ? 15.983 -21.357 -26.443 1.00 53.38 242 ASN A CA 1
ATOM 1964 C C . ASN A 1 242 ? 16.987 -20.631 -27.371 1.00 53.38 242 ASN A C 1
ATOM 1966 O O . ASN A 1 242 ? 16.683 -19.570 -27.907 1.00 53.38 242 ASN A O 1
ATOM 1970 N N . LEU A 1 243 ? 18.189 -21.192 -27.572 1.00 57.44 243 LEU A N 1
ATOM 1971 C CA . LEU A 1 243 ? 19.245 -20.654 -28.449 1.00 57.44 243 LEU A CA 1
ATOM 1972 C C . LEU A 1 243 ? 19.418 -21.459 -29.749 1.00 57.44 243 LEU A C 1
ATOM 1974 O O . LEU A 1 243 ? 20.511 -21.512 -30.314 1.00 57.44 243 LEU A O 1
ATOM 1978 N N . LYS A 1 244 ? 18.357 -22.085 -30.270 1.00 62.03 244 LYS A N 1
ATOM 1979 C CA . LYS A 1 244 ? 18.379 -22.627 -31.639 1.00 62.03 244 LYS A CA 1
ATOM 1980 C C . LYS A 1 244 ? 18.240 -21.478 -32.643 1.00 62.03 244 LYS A C 1
ATOM 1982 O O . LYS A 1 244 ? 17.199 -21.315 -33.267 1.00 62.03 244 LYS A O 1
ATOM 1987 N N . ILE A 1 245 ? 19.290 -20.667 -32.777 1.00 66.06 245 ILE A N 1
ATOM 1988 C CA . ILE A 1 245 ? 19.380 -19.661 -33.839 1.00 66.06 245 ILE A CA 1
ATOM 1989 C C . ILE A 1 245 ? 19.361 -20.426 -35.171 1.00 66.06 245 ILE A C 1
ATOM 1991 O O . ILE A 1 245 ? 20.211 -21.303 -35.377 1.00 66.06 245 ILE A O 1
ATOM 1995 N N . PRO A 1 246 ? 18.398 -20.161 -36.068 1.00 76.06 246 PRO A N 1
ATOM 1996 C CA . PRO A 1 246 ? 18.312 -20.873 -37.331 1.00 76.06 246 PRO A CA 1
ATOM 1997 C C . PRO A 1 246 ? 19.577 -20.613 -38.160 1.00 76.06 246 PRO A C 1
ATOM 1999 O O . PRO A 1 246 ? 20.082 -19.492 -38.228 1.00 76.06 246 PRO A O 1
ATOM 2002 N N . ARG A 1 247 ? 20.102 -21.657 -38.820 1.00 74.00 247 ARG A N 1
ATOM 2003 C CA . ARG A 1 247 ? 21.345 -21.579 -39.620 1.00 74.00 247 ARG A CA 1
ATOM 2004 C C . ARG A 1 247 ? 21.314 -20.449 -40.662 1.00 74.00 247 ARG A C 1
ATOM 2006 O O . ARG A 1 247 ? 22.357 -19.898 -40.993 1.00 74.00 247 ARG A O 1
ATOM 2013 N N . THR A 1 248 ? 20.131 -20.068 -41.134 1.00 78.19 248 THR A N 1
ATOM 2014 C CA . THR A 1 248 ? 19.903 -18.970 -42.083 1.00 78.19 248 THR A CA 1
ATOM 2015 C C . THR A 1 248 ? 20.238 -17.590 -41.509 1.00 78.19 248 THR A C 1
ATOM 2017 O O . THR A 1 248 ? 20.826 -16.765 -42.209 1.00 78.19 248 THR A O 1
ATOM 2020 N N . GLU A 1 249 ? 19.942 -17.332 -40.233 1.00 79.44 249 GLU A N 1
ATOM 2021 C CA . GLU A 1 249 ? 20.301 -16.074 -39.562 1.00 79.44 249 GLU A CA 1
ATOM 2022 C C . GLU A 1 249 ? 21.811 -15.955 -39.358 1.00 79.44 249 GLU A C 1
ATOM 2024 O O . GLU A 1 249 ? 22.379 -14.876 -39.538 1.00 79.44 249 GLU A O 1
ATOM 2029 N N . ILE A 1 250 ? 22.472 -17.078 -39.070 1.00 78.25 250 ILE A N 1
ATOM 2030 C CA . ILE A 1 250 ? 23.930 -17.150 -38.942 1.00 78.25 250 ILE A CA 1
ATOM 2031 C C . ILE A 1 250 ? 24.589 -16.822 -40.287 1.00 78.25 250 ILE A C 1
ATOM 2033 O O . ILE A 1 250 ? 25.481 -15.977 -40.341 1.00 78.25 250 ILE A O 1
ATOM 2037 N N . VAL A 1 251 ? 24.115 -17.426 -41.383 1.00 83.50 251 VAL A N 1
ATOM 2038 C CA . VAL A 1 251 ? 24.626 -17.150 -42.737 1.00 83.50 251 VAL A CA 1
ATOM 2039 C C . VAL A 1 251 ? 24.432 -15.676 -43.099 1.00 83.50 251 VAL A C 1
ATOM 2041 O O . VAL A 1 251 ? 25.393 -15.016 -43.487 1.00 83.50 251 VAL A O 1
ATOM 2044 N N . ASN A 1 252 ? 23.239 -15.118 -42.870 1.00 87.12 252 ASN A N 1
ATOM 2045 C CA . ASN A 1 252 ? 22.958 -13.706 -43.142 1.00 87.12 252 ASN A CA 1
ATOM 2046 C C . ASN A 1 252 ? 23.834 -12.751 -42.312 1.00 87.12 252 ASN A C 1
ATOM 2048 O O . ASN A 1 252 ? 24.282 -11.719 -42.823 1.00 87.12 252 ASN A O 1
ATOM 2052 N N . ALA A 1 253 ? 24.104 -13.078 -41.046 1.00 82.62 253 ALA A N 1
ATOM 2053 C CA . ALA A 1 253 ? 25.002 -12.300 -40.196 1.00 82.62 253 ALA A CA 1
ATOM 2054 C C . ALA A 1 253 ? 26.455 -12.354 -40.699 1.00 82.62 253 ALA A C 1
ATOM 2056 O O . ALA A 1 253 ? 27.118 -11.316 -40.774 1.00 82.62 253 ALA A O 1
ATOM 2057 N N . VAL A 1 254 ? 26.931 -13.531 -41.118 1.00 88.94 254 VAL A N 1
ATOM 2058 C CA . VAL A 1 254 ? 28.271 -13.703 -41.705 1.00 88.94 254 VAL A CA 1
ATOM 2059 C C . VAL A 1 254 ? 28.409 -12.905 -43.004 1.00 88.94 254 VAL A C 1
ATOM 2061 O O . VAL A 1 254 ? 29.393 -12.180 -43.173 1.00 88.94 254 VAL A O 1
ATOM 2064 N N . SER A 1 255 ? 27.411 -12.944 -43.891 1.00 86.44 255 SER A N 1
ATOM 2065 C CA . SER A 1 255 ? 27.413 -12.163 -45.136 1.00 86.44 255 SER A CA 1
ATOM 2066 C C . SER A 1 255 ? 27.469 -10.651 -44.879 1.00 86.44 255 SER A C 1
ATOM 2068 O O . SER A 1 255 ? 28.204 -9.931 -45.559 1.00 86.44 255 SER A O 1
ATOM 2070 N N . ARG A 1 256 ? 26.738 -10.153 -43.870 1.00 85.69 256 ARG A N 1
ATOM 2071 C CA . ARG A 1 256 ? 26.779 -8.733 -43.467 1.00 85.69 256 ARG A CA 1
ATOM 2072 C C . ARG A 1 256 ? 28.165 -8.326 -42.967 1.00 85.69 256 ARG A C 1
ATOM 2074 O O . ARG A 1 256 ? 28.697 -7.317 -43.425 1.00 85.69 256 ARG A O 1
ATOM 2081 N N . LEU A 1 257 ? 28.784 -9.143 -42.114 1.00 88.69 257 LEU A N 1
ATOM 2082 C CA . LEU A 1 257 ? 30.128 -8.881 -41.589 1.00 88.69 257 LEU A CA 1
ATOM 2083 C C . LEU A 1 257 ? 31.202 -8.876 -42.685 1.00 88.69 257 LEU A C 1
ATOM 2085 O O . LEU A 1 257 ? 32.104 -8.036 -42.656 1.00 88.69 257 LEU A O 1
ATOM 2089 N N . LEU A 1 258 ? 31.107 -9.774 -43.670 1.00 90.44 258 LEU A N 1
ATOM 2090 C CA . LEU A 1 258 ? 32.024 -9.791 -44.815 1.00 90.44 258 LEU A CA 1
ATOM 2091 C C . LEU A 1 258 ? 31.895 -8.520 -45.663 1.00 90.44 258 LEU A C 1
ATOM 2093 O O . LEU A 1 258 ? 32.908 -7.918 -46.030 1.00 90.44 258 LEU A O 1
ATOM 2097 N N . ASN A 1 259 ? 30.663 -8.069 -45.908 1.00 89.19 259 ASN A N 1
ATOM 2098 C CA . ASN A 1 259 ? 30.402 -6.838 -46.651 1.00 89.19 259 ASN A CA 1
ATOM 2099 C C . ASN A 1 259 ? 30.917 -5.595 -45.917 1.00 89.19 259 ASN A C 1
ATOM 2101 O O . ASN A 1 259 ? 31.500 -4.707 -46.544 1.00 89.19 259 ASN A O 1
ATOM 2105 N N . ASP A 1 260 ? 30.758 -5.527 -44.598 1.00 84.19 260 ASP A N 1
ATOM 2106 C CA . ASP A 1 260 ? 31.255 -4.394 -43.815 1.00 84.19 260 ASP A CA 1
ATOM 2107 C C . ASP A 1 260 ? 32.788 -4.393 -43.726 1.00 84.19 260 ASP A C 1
ATOM 2109 O O . ASP A 1 260 ? 33.418 -3.349 -43.914 1.00 84.19 260 ASP A O 1
ATOM 2113 N N . ARG A 1 261 ? 33.420 -5.569 -43.615 1.00 86.31 261 ARG A N 1
ATOM 2114 C CA . ARG A 1 261 ? 34.886 -5.699 -43.681 1.00 86.31 261 ARG A CA 1
ATOM 2115 C C . ARG A 1 261 ? 35.447 -5.265 -45.040 1.00 86.31 261 ARG A C 1
ATOM 2117 O O . ARG A 1 261 ? 36.508 -4.635 -45.096 1.00 86.31 261 ARG A O 1
ATOM 2124 N N . ALA A 1 262 ? 34.736 -5.556 -46.131 1.00 86.25 262 ALA A N 1
ATOM 2125 C CA . ALA A 1 262 ? 35.102 -5.104 -47.473 1.00 86.25 262 ALA A CA 1
ATOM 2126 C C . ALA A 1 262 ? 34.972 -3.576 -47.628 1.00 86.25 262 ALA A C 1
ATOM 2128 O O . ALA A 1 262 ? 35.872 -2.929 -48.180 1.00 86.25 262 ALA A O 1
ATOM 2129 N N . LYS A 1 263 ? 33.904 -2.972 -47.085 1.00 85.31 263 LYS A N 1
ATOM 2130 C CA . LYS A 1 263 ? 33.731 -1.507 -47.055 1.00 85.31 263 LYS A CA 1
ATOM 2131 C C . LYS A 1 263 ? 34.841 -0.827 -46.252 1.00 85.31 263 LYS A C 1
ATOM 2133 O O . LYS A 1 263 ? 35.434 0.141 -46.734 1.00 85.31 263 LYS A O 1
ATOM 2138 N N . ASP A 1 264 ? 35.188 -1.363 -45.087 1.00 84.12 264 ASP A N 1
ATOM 2139 C CA . ASP A 1 264 ? 36.263 -0.829 -44.246 1.00 84.12 264 ASP A CA 1
ATOM 2140 C C . ASP A 1 264 ? 37.635 -0.919 -44.926 1.00 84.12 264 ASP A C 1
ATOM 2142 O O . ASP A 1 264 ? 38.446 0.014 -44.845 1.00 84.12 264 ASP A O 1
ATOM 2146 N N . ALA A 1 265 ? 37.898 -2.003 -45.663 1.00 86.94 265 ALA A N 1
ATOM 2147 C CA . ALA A 1 265 ? 39.108 -2.145 -46.467 1.00 86.94 265 ALA A CA 1
ATOM 2148 C C . ALA A 1 265 ? 39.175 -1.100 -47.599 1.00 86.94 265 ALA A C 1
ATOM 2150 O O . ALA A 1 265 ? 40.223 -0.469 -47.791 1.00 86.94 265 ALA A O 1
ATOM 2151 N N . MET A 1 266 ? 38.060 -0.848 -48.298 1.00 84.69 266 MET A N 1
ATOM 2152 C CA . MET A 1 266 ? 37.974 0.221 -49.304 1.00 84.69 266 MET A CA 1
ATOM 2153 C C . MET A 1 266 ? 38.213 1.606 -48.698 1.00 84.69 266 MET A C 1
ATOM 2155 O O . MET A 1 266 ? 38.992 2.392 -49.248 1.00 84.69 266 MET A O 1
ATOM 2159 N N . LEU A 1 267 ? 37.582 1.916 -47.563 1.00 82.75 267 LEU A N 1
ATOM 2160 C CA . LEU A 1 267 ? 37.758 3.199 -46.876 1.00 82.75 267 LEU A CA 1
ATOM 2161 C C . LEU A 1 267 ? 39.213 3.396 -46.434 1.00 82.75 267 LEU A C 1
ATOM 2163 O O . LEU A 1 267 ? 39.783 4.472 -46.639 1.00 82.75 267 LEU A O 1
ATOM 2167 N N . ARG A 1 268 ? 39.862 2.340 -45.925 1.00 85.69 268 ARG A N 1
ATOM 2168 C CA . ARG A 1 268 ? 41.297 2.349 -45.599 1.00 85.69 268 ARG A CA 1
ATOM 2169 C C . ARG A 1 268 ? 42.179 2.577 -46.829 1.00 85.69 268 ARG A C 1
ATOM 2171 O O . ARG A 1 268 ? 43.146 3.337 -46.732 1.00 85.69 268 ARG A O 1
ATOM 2178 N N . LYS A 1 269 ? 41.865 1.968 -47.978 1.00 87.44 269 LYS A N 1
ATOM 2179 C CA . LYS A 1 269 ? 42.616 2.170 -49.232 1.00 87.44 269 LYS A CA 1
ATOM 2180 C C . LYS A 1 269 ? 42.484 3.612 -49.735 1.00 87.44 269 LYS A C 1
ATOM 2182 O O . LYS A 1 269 ? 43.504 4.272 -49.940 1.00 87.44 269 LYS A O 1
ATOM 2187 N N . LYS A 1 270 ? 41.259 4.148 -49.786 1.00 84.88 270 LYS A N 1
ATOM 2188 C CA . LYS A 1 270 ? 40.987 5.555 -50.143 1.00 84.88 270 LYS A CA 1
ATOM 2189 C C . LYS A 1 270 ? 41.691 6.537 -49.197 1.00 84.88 270 LYS A C 1
ATOM 2191 O O . LYS A 1 270 ? 42.243 7.542 -49.641 1.00 84.88 270 LYS A O 1
ATOM 2196 N N . ALA A 1 271 ? 41.739 6.240 -47.897 1.00 82.06 271 ALA A N 1
ATOM 2197 C CA . ALA A 1 271 ? 42.466 7.059 -46.926 1.00 82.06 271 ALA A CA 1
ATOM 2198 C C . ALA A 1 271 ? 43.992 7.046 -47.155 1.00 82.06 271 ALA A C 1
ATOM 2200 O O . ALA A 1 271 ? 44.640 8.087 -47.024 1.00 82.06 271 ALA A O 1
ATOM 2201 N N . LYS A 1 272 ? 44.576 5.896 -47.528 1.00 84.19 272 LYS A N 1
ATOM 2202 C CA . LYS A 1 272 ? 46.004 5.794 -47.888 1.00 84.19 272 LYS A CA 1
ATOM 2203 C C . LYS A 1 272 ? 46.325 6.581 -49.161 1.00 84.19 272 LYS A C 1
ATOM 2205 O O . LYS A 1 272 ? 47.340 7.275 -49.195 1.00 84.19 272 LYS A O 1
ATOM 2210 N N . GLU A 1 273 ? 45.467 6.518 -50.175 1.00 81.81 273 GLU A N 1
ATOM 2211 C CA . GLU A 1 273 ? 45.633 7.277 -51.423 1.00 81.81 273 GLU A CA 1
ATOM 2212 C C . GLU A 1 273 ? 45.527 8.786 -51.194 1.00 81.81 273 GLU A C 1
ATOM 2214 O O . GLU A 1 273 ? 46.407 9.526 -51.634 1.00 81.81 273 GLU A O 1
ATOM 2219 N N . ARG A 1 274 ? 44.549 9.244 -50.400 1.00 79.31 274 ARG A N 1
ATOM 2220 C CA . ARG A 1 274 ? 44.437 10.655 -49.989 1.00 79.31 274 ARG A CA 1
ATOM 2221 C C . ARG A 1 274 ? 45.687 11.152 -49.255 1.00 79.31 274 ARG A C 1
ATOM 2223 O O . ARG A 1 274 ? 46.159 12.248 -49.540 1.00 79.31 274 ARG A O 1
ATOM 2230 N N . LYS A 1 275 ? 46.273 10.339 -48.365 1.00 79.19 275 LYS A N 1
ATOM 2231 C CA . LYS A 1 275 ? 47.543 10.677 -47.691 1.00 79.19 275 LYS A CA 1
ATOM 2232 C C . LYS A 1 275 ? 48.725 10.752 -48.664 1.00 79.19 275 LYS A C 1
ATOM 2234 O O . LYS A 1 275 ? 49.547 11.656 -48.540 1.00 79.19 275 LYS A O 1
ATOM 2239 N N . LYS A 1 276 ? 48.815 9.837 -49.637 1.00 79.94 276 LYS A N 1
ATOM 2240 C CA . LYS A 1 276 ? 49.864 9.869 -50.674 1.00 79.94 276 LYS A CA 1
ATOM 2241 C C . LYS A 1 276 ? 49.717 11.086 -51.595 1.00 79.94 276 LYS A C 1
ATOM 2243 O O . LYS A 1 276 ? 50.719 11.725 -51.900 1.00 79.94 276 LYS A O 1
ATOM 2248 N N . ALA A 1 277 ? 48.491 11.433 -51.990 1.00 77.00 277 ALA A N 1
ATOM 2249 C CA . ALA A 1 277 ? 48.199 12.624 -52.786 1.00 77.00 277 ALA A CA 1
ATOM 2250 C C . ALA A 1 277 ? 48.554 13.915 -52.029 1.00 77.00 277 ALA A C 1
ATOM 2252 O O . ALA A 1 277 ? 49.244 14.768 -52.579 1.00 77.00 277 ALA A O 1
ATOM 2253 N N . ALA A 1 278 ? 48.190 14.010 -50.744 1.00 75.50 278 ALA A N 1
ATOM 2254 C CA . ALA A 1 278 ? 48.570 15.134 -49.889 1.00 75.50 278 ALA A CA 1
ATOM 2255 C C . ALA A 1 278 ? 50.097 15.262 -49.739 1.00 75.50 278 ALA A C 1
ATOM 2257 O O . ALA A 1 278 ? 50.626 16.366 -49.826 1.00 75.50 278 ALA A O 1
ATOM 2258 N N . LYS A 1 279 ? 50.824 14.141 -49.598 1.00 75.00 279 LYS A N 1
ATOM 2259 C CA . LYS A 1 279 ? 52.295 14.150 -49.533 1.00 75.00 279 LYS A CA 1
ATOM 2260 C C . LYS A 1 279 ? 52.928 14.622 -50.848 1.00 75.00 279 LYS A C 1
ATOM 2262 O O . LYS A 1 279 ? 53.854 15.417 -50.806 1.00 75.00 279 LYS A O 1
ATOM 2267 N N . ARG A 1 280 ? 52.397 14.199 -52.005 1.00 73.94 280 ARG A N 1
ATOM 2268 C CA . ARG A 1 280 ? 52.846 14.671 -53.332 1.00 73.94 280 ARG A CA 1
ATOM 2269 C C . ARG A 1 280 ? 52.550 16.156 -53.560 1.00 73.94 280 ARG A C 1
ATOM 2271 O O . ARG A 1 280 ? 53.346 16.839 -54.192 1.00 73.94 280 ARG A O 1
ATOM 2278 N N . MET A 1 281 ? 51.419 16.657 -53.062 1.00 63.56 281 MET A N 1
ATOM 2279 C CA . MET A 1 281 ? 51.092 18.085 -53.123 1.00 63.56 281 MET A CA 1
ATOM 2280 C C . MET A 1 281 ? 51.989 18.916 -52.201 1.00 63.56 281 MET A C 1
ATOM 2282 O O . MET A 1 281 ? 52.426 19.982 -52.616 1.00 63.56 281 MET A O 1
ATOM 2286 N N . ALA A 1 282 ? 52.332 18.407 -51.013 1.00 64.06 282 ALA A N 1
ATOM 2287 C CA . ALA A 1 282 ? 53.278 19.052 -50.103 1.00 64.06 282 ALA A CA 1
ATOM 2288 C C . ALA A 1 282 ? 54.692 19.130 -50.702 1.00 64.06 282 ALA A C 1
ATOM 2290 O O . ALA A 1 282 ? 55.260 20.212 -50.747 1.00 64.06 282 ALA A O 1
ATOM 2291 N N . THR A 1 283 ? 55.212 18.041 -51.283 1.00 63.75 283 THR A N 1
ATOM 2292 C CA . THR A 1 283 ? 56.530 18.063 -51.947 1.00 63.75 283 THR A CA 1
ATOM 2293 C C . THR A 1 283 ? 56.545 18.975 -53.176 1.00 63.75 283 THR A C 1
ATOM 2295 O O . THR A 1 283 ? 57.539 19.636 -53.446 1.00 63.75 283 THR A O 1
ATOM 2298 N N . LYS A 1 284 ? 55.430 19.050 -53.921 1.00 60.38 284 LYS A N 1
ATOM 2299 C CA . LYS A 1 284 ? 55.301 19.937 -55.090 1.00 60.38 284 LYS A CA 1
ATOM 2300 C C . LYS A 1 284 ? 55.164 21.414 -54.686 1.00 60.38 284 LYS A C 1
ATOM 2302 O O . LYS A 1 284 ? 55.588 22.290 -55.439 1.00 60.38 284 LYS A O 1
ATOM 2307 N N . ALA A 1 285 ? 54.593 21.685 -53.511 1.00 54.41 285 ALA A N 1
ATOM 2308 C CA . ALA A 1 285 ? 54.555 23.009 -52.898 1.00 54.41 285 ALA A CA 1
ATOM 2309 C C . ALA A 1 285 ? 55.936 23.417 -52.359 1.00 54.41 285 ALA A C 1
ATOM 2311 O O . ALA A 1 285 ? 56.362 24.533 -52.629 1.00 54.41 285 ALA A O 1
ATOM 2312 N N . GLU A 1 286 ? 56.674 22.505 -51.718 1.00 50.78 286 GLU A N 1
ATOM 2313 C CA . GLU A 1 286 ? 58.060 22.728 -51.274 1.00 50.78 286 GLU A CA 1
ATOM 2314 C C . GLU A 1 286 ? 58.998 23.034 -52.456 1.00 50.78 286 GLU A C 1
ATOM 2316 O O . GLU A 1 286 ? 59.797 23.961 -52.372 1.00 50.78 286 GLU A O 1
ATOM 2321 N N . THR A 1 287 ? 58.839 22.368 -53.608 1.00 52.59 287 THR A N 1
ATOM 2322 C CA . THR A 1 287 ? 59.619 22.693 -54.823 1.00 52.59 287 THR A CA 1
ATOM 2323 C C . THR A 1 287 ? 59.232 24.018 -55.492 1.00 52.59 287 THR A C 1
ATOM 2325 O O . THR A 1 287 ? 60.015 24.549 -56.272 1.00 52.59 287 THR A O 1
ATOM 2328 N N . LYS A 1 288 ? 58.038 24.565 -55.216 1.00 50.34 288 LYS A N 1
ATOM 2329 C CA . LYS A 1 288 ? 57.589 25.868 -55.750 1.00 50.34 288 LYS A CA 1
ATOM 2330 C C . LYS A 1 288 ? 57.904 27.049 -54.823 1.00 50.34 288 LYS A C 1
ATOM 2332 O O . LYS A 1 288 ? 57.756 28.190 -55.245 1.00 50.34 288 LYS A O 1
ATOM 2337 N N . LEU A 1 289 ? 58.350 26.792 -53.594 1.00 45.47 289 LEU A N 1
ATOM 2338 C CA . LEU A 1 289 ? 58.632 27.796 -52.562 1.00 45.47 289 LEU A CA 1
ATOM 2339 C C . LEU A 1 289 ? 60.142 28.008 -52.378 1.00 45.47 289 LEU A C 1
ATOM 2341 O O . LEU A 1 289 ? 60.631 28.133 -51.262 1.00 45.47 289 LEU A O 1
ATOM 2345 N N . ASN A 1 290 ? 60.890 28.057 -53.483 1.00 45.38 290 ASN A N 1
ATOM 2346 C CA . ASN A 1 290 ? 62.282 28.503 -53.477 1.00 45.38 290 ASN A CA 1
ATOM 2347 C C . ASN A 1 290 ? 62.390 29.902 -54.102 1.00 45.38 290 ASN A C 1
ATOM 2349 O O . ASN A 1 290 ? 62.993 30.101 -55.150 1.00 45.38 290 ASN A O 1
ATOM 2353 N N . LEU A 1 291 ? 61.750 30.871 -53.447 1.00 46.88 291 LEU A N 1
ATOM 2354 C CA . LEU A 1 291 ? 62.012 32.303 -53.576 1.00 46.88 291 LEU A CA 1
ATOM 2355 C C . LEU A 1 291 ? 62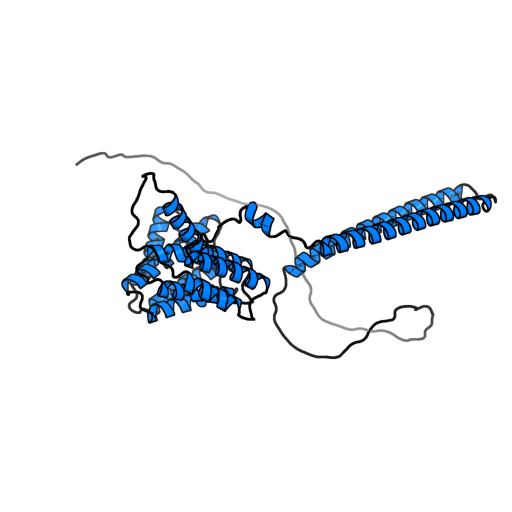.018 32.863 -52.148 1.00 46.88 291 LEU A C 1
ATOM 2357 O O . LEU A 1 291 ? 61.098 32.618 -51.372 1.00 46.88 291 LEU A O 1
ATOM 2361 N N . LYS A 1 292 ? 63.130 33.511 -51.793 1.00 52.00 292 LYS A N 1
ATOM 2362 C CA . LYS A 1 292 ? 63.533 33.941 -50.445 1.00 52.00 292 LYS A CA 1
ATOM 2363 C C . LYS A 1 292 ? 62.415 34.700 -49.712 1.00 52.00 292 LYS A C 1
ATOM 2365 O O . LYS A 1 292 ? 62.054 35.793 -50.129 1.00 52.00 292 LYS A O 1
ATOM 2370 N N . ILE A 1 293 ? 61.945 34.164 -48.582 1.00 48.66 293 ILE A N 1
ATOM 2371 C CA . ILE A 1 293 ? 61.065 34.868 -47.631 1.00 48.66 293 ILE A CA 1
ATOM 2372 C C . ILE A 1 293 ? 61.852 35.101 -46.327 1.00 48.66 293 ILE A C 1
ATOM 2374 O O . ILE A 1 293 ? 62.496 34.166 -45.836 1.00 48.66 293 ILE A O 1
ATOM 2378 N N . PRO A 1 294 ? 61.855 36.321 -45.758 1.00 47.62 294 PRO A N 1
ATOM 2379 C CA . PRO A 1 294 ? 62.625 36.646 -44.561 1.00 47.62 294 PRO A CA 1
ATOM 2380 C C . PRO A 1 294 ? 62.101 35.939 -43.297 1.00 47.62 294 PRO A C 1
ATOM 2382 O O . PRO A 1 294 ? 60.906 35.737 -43.084 1.00 47.62 294 PRO A O 1
ATOM 2385 N N . ARG A 1 295 ? 63.046 35.583 -42.417 1.00 49.16 295 ARG A N 1
ATOM 2386 C CA . ARG A 1 295 ? 62.892 34.725 -41.221 1.00 49.16 295 ARG A CA 1
ATOM 2387 C C . ARG A 1 295 ? 61.856 35.222 -40.192 1.00 49.16 295 ARG A C 1
ATOM 2389 O O . ARG A 1 295 ? 61.427 34.444 -39.346 1.00 49.16 295 ARG A O 1
ATOM 2396 N N . THR A 1 296 ? 61.443 36.486 -40.262 1.00 54.03 296 THR A N 1
ATOM 2397 C CA . THR A 1 296 ? 60.494 37.137 -39.342 1.00 54.03 296 THR A CA 1
ATOM 2398 C C . THR A 1 296 ? 59.027 36.817 -39.655 1.00 54.03 296 THR A C 1
ATOM 2400 O O . THR A 1 296 ? 58.214 36.702 -38.736 1.00 54.03 296 THR A O 1
ATOM 2403 N N . GLU A 1 297 ? 58.675 36.573 -40.920 1.00 54.84 297 GLU A N 1
ATOM 2404 C CA . GLU A 1 297 ? 57.301 36.214 -41.308 1.00 54.84 297 GLU A CA 1
ATOM 2405 C C . GLU A 1 297 ? 56.965 34.753 -40.985 1.00 54.84 297 GLU A C 1
ATOM 2407 O O . GLU A 1 297 ? 55.834 34.439 -40.609 1.00 54.84 297 GLU A O 1
ATOM 2412 N N . ILE A 1 298 ? 57.965 33.869 -41.025 1.00 55.53 298 ILE A N 1
ATOM 2413 C CA . ILE A 1 298 ? 57.819 32.445 -40.689 1.00 55.53 298 ILE A CA 1
ATOM 2414 C C . ILE A 1 298 ? 57.492 32.272 -39.198 1.00 55.53 298 ILE A C 1
ATOM 2416 O O . ILE A 1 298 ? 56.600 31.499 -38.849 1.00 55.53 298 ILE A O 1
ATOM 2420 N N . VAL A 1 299 ? 58.149 33.028 -38.310 1.00 55.22 299 VAL A N 1
ATOM 2421 C CA . VAL A 1 299 ? 57.893 32.973 -36.857 1.00 55.22 299 VAL A CA 1
ATOM 2422 C C . VAL A 1 299 ? 56.477 33.463 -36.529 1.00 55.22 299 VAL A C 1
ATOM 2424 O O . VAL A 1 299 ? 55.765 32.826 -35.749 1.00 55.22 299 VAL A O 1
ATOM 2427 N N . ASN A 1 300 ? 56.018 34.529 -37.190 1.00 57.97 300 ASN A N 1
ATOM 2428 C CA . ASN A 1 300 ? 54.661 35.048 -37.014 1.00 57.97 300 ASN A CA 1
ATOM 2429 C C . ASN A 1 300 ? 53.589 34.107 -37.594 1.00 57.97 300 ASN A C 1
ATOM 2431 O O . ASN A 1 300 ? 52.540 33.923 -36.973 1.00 57.97 300 ASN A O 1
ATOM 2435 N N . ALA A 1 301 ? 53.849 33.460 -38.734 1.00 59.47 301 ALA A N 1
ATOM 2436 C CA . ALA A 1 301 ? 52.938 32.480 -39.329 1.00 59.47 301 ALA A CA 1
ATOM 2437 C C . ALA A 1 301 ? 52.826 31.195 -38.486 1.00 59.47 301 ALA A C 1
ATOM 2439 O O . ALA A 1 301 ? 51.722 30.687 -38.275 1.00 59.47 301 ALA A O 1
ATOM 2440 N N . VAL A 1 302 ? 53.941 30.701 -37.940 1.00 59.34 302 VAL A N 1
ATOM 2441 C CA . VAL A 1 302 ? 53.959 29.535 -37.040 1.00 59.34 302 VAL A CA 1
ATOM 2442 C C . VAL A 1 302 ? 53.262 29.851 -35.713 1.00 59.34 302 VAL A C 1
ATOM 2444 O O . VAL A 1 302 ? 52.482 29.031 -35.225 1.00 59.34 302 VAL A O 1
ATOM 2447 N N . SER A 1 303 ? 53.457 31.053 -35.162 1.00 60.56 303 SER A N 1
ATOM 2448 C CA . SER A 1 303 ? 52.760 31.502 -33.949 1.00 60.56 303 SER A CA 1
ATOM 2449 C C . SER A 1 303 ? 51.241 31.622 -34.163 1.00 60.56 303 SER A C 1
ATOM 2451 O O . SER A 1 303 ? 50.459 31.146 -33.336 1.00 60.56 303 SER A O 1
ATOM 2453 N N . ARG A 1 304 ? 50.796 32.139 -35.322 1.00 61.50 304 ARG A N 1
ATOM 2454 C CA . ARG A 1 304 ? 49.366 32.158 -35.698 1.00 61.50 304 ARG A CA 1
ATOM 2455 C C . ARG A 1 304 ? 48.792 30.752 -35.856 1.00 61.50 304 ARG A C 1
ATOM 2457 O O . ARG A 1 304 ? 47.750 30.473 -35.275 1.00 61.50 304 ARG A O 1
ATOM 2464 N N . LEU A 1 305 ? 49.493 29.840 -36.532 1.00 61.31 305 LEU A N 1
ATOM 2465 C CA . LEU A 1 305 ? 49.045 28.450 -36.694 1.00 61.31 305 LEU A CA 1
ATOM 2466 C C . LEU A 1 305 ? 48.942 27.699 -35.361 1.00 61.31 305 LEU A C 1
ATOM 2468 O O . LEU A 1 305 ? 48.014 26.912 -35.174 1.00 61.31 305 LEU A O 1
ATOM 2472 N N . LEU A 1 306 ? 49.856 27.940 -34.418 1.00 61.62 306 LEU A N 1
ATOM 2473 C CA . LEU A 1 306 ? 49.774 27.373 -33.067 1.00 61.62 306 LEU A CA 1
ATOM 2474 C C . LEU A 1 306 ? 48.604 27.968 -32.275 1.00 61.62 306 LEU A C 1
ATOM 2476 O O . LEU A 1 306 ? 47.887 27.228 -31.598 1.00 61.62 306 LEU A O 1
ATOM 2480 N N . SER A 1 307 ? 48.367 29.275 -32.412 1.00 64.62 307 SER A N 1
ATOM 2481 C CA . SER A 1 307 ? 47.232 29.961 -31.789 1.00 64.62 307 SER A CA 1
ATOM 2482 C C . SER A 1 307 ? 45.891 29.480 -32.358 1.00 64.62 307 SER A C 1
ATOM 2484 O O . SER A 1 307 ? 44.962 29.202 -31.603 1.00 64.62 307 SER A O 1
ATOM 2486 N N . ASP A 1 308 ? 45.792 29.271 -33.670 1.00 64.88 308 ASP A N 1
ATOM 2487 C CA . ASP A 1 308 ? 44.569 28.795 -34.322 1.00 64.88 308 ASP A CA 1
ATOM 2488 C C . ASP A 1 308 ? 44.299 27.316 -34.021 1.00 64.88 308 ASP A C 1
ATOM 2490 O O . ASP A 1 308 ? 43.164 26.933 -33.736 1.00 64.88 308 ASP A O 1
ATOM 2494 N N . ARG A 1 309 ? 45.347 26.489 -33.920 1.00 63.53 309 ARG A N 1
ATOM 2495 C CA . ARG A 1 309 ? 45.219 25.094 -33.465 1.00 63.53 309 ARG A CA 1
ATOM 2496 C C . ARG A 1 309 ? 44.791 25.005 -31.994 1.00 63.53 309 ARG A C 1
ATOM 2498 O O . ARG A 1 309 ? 44.044 24.093 -31.629 1.00 63.53 309 ARG A O 1
ATOM 2505 N N . ALA A 1 310 ? 45.219 25.955 -31.159 1.00 65.75 310 ALA A N 1
ATOM 2506 C CA . ALA A 1 310 ? 44.763 26.085 -29.776 1.00 65.75 310 ALA A CA 1
ATOM 2507 C C . ALA A 1 310 ? 43.297 26.554 -29.695 1.00 65.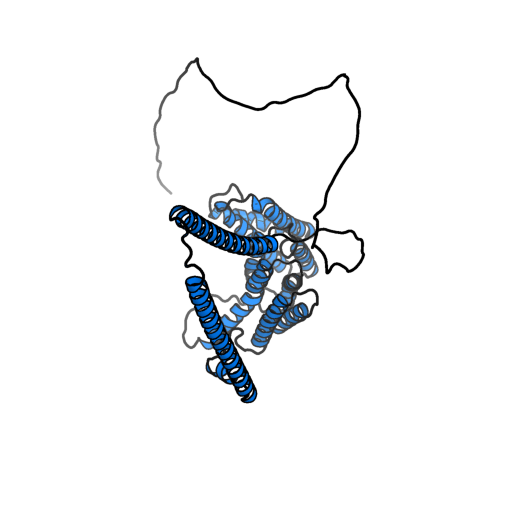75 310 ALA A C 1
ATOM 2509 O O . ALA A 1 310 ? 42.523 25.991 -28.915 1.00 65.75 310 ALA A O 1
ATOM 2510 N N . LYS A 1 311 ? 42.878 27.505 -30.544 1.00 64.00 311 LYS A N 1
ATOM 2511 C CA . LYS A 1 311 ? 41.470 27.931 -30.665 1.00 64.00 311 LYS A CA 1
ATOM 2512 C C . LYS A 1 311 ? 40.572 26.784 -31.131 1.00 64.00 311 LYS A C 1
ATOM 2514 O O . LYS A 1 311 ? 39.527 26.561 -30.523 1.00 64.00 311 LYS A O 1
ATOM 2519 N N . ASP A 1 312 ? 40.998 25.987 -32.109 1.00 63.81 312 ASP A N 1
ATOM 2520 C CA . ASP A 1 312 ? 40.252 24.814 -32.586 1.00 63.81 312 ASP A CA 1
ATOM 2521 C C . ASP A 1 312 ? 40.125 23.718 -31.520 1.00 63.81 312 ASP A C 1
ATOM 2523 O O . ASP A 1 312 ? 39.064 23.099 -31.359 1.00 63.81 312 ASP A O 1
ATOM 2527 N N . ALA A 1 313 ? 41.184 23.484 -30.739 1.00 66.75 313 ALA A N 1
ATOM 2528 C CA . ALA A 1 313 ? 41.134 22.576 -29.597 1.00 66.75 313 ALA A CA 1
ATOM 2529 C C . ALA A 1 313 ? 40.170 23.090 -28.511 1.00 66.75 313 ALA A C 1
ATOM 2531 O O . ALA A 1 313 ? 39.386 22.308 -27.959 1.00 66.75 313 ALA A O 1
ATOM 2532 N N . MET A 1 314 ? 40.163 24.402 -28.255 1.00 66.69 314 MET A N 1
ATOM 2533 C CA . MET A 1 314 ? 39.244 25.045 -27.314 1.00 66.69 314 MET A CA 1
ATOM 2534 C C . MET A 1 314 ? 37.790 24.982 -27.800 1.00 66.69 314 MET A C 1
ATOM 2536 O O . MET A 1 314 ? 36.900 24.664 -27.010 1.00 66.69 314 MET A O 1
ATOM 2540 N N . LEU A 1 315 ? 37.534 25.196 -29.094 1.00 61.88 315 LEU A N 1
ATOM 2541 C CA . LEU A 1 315 ? 36.208 25.071 -29.707 1.00 61.88 315 LEU A CA 1
ATOM 2542 C C . LEU A 1 315 ? 35.697 23.629 -29.657 1.00 61.88 315 LEU A C 1
ATOM 2544 O O . LEU A 1 315 ? 34.535 23.399 -29.321 1.00 61.88 315 LEU A O 1
ATOM 2548 N N . ARG A 1 316 ? 36.565 22.635 -29.884 1.00 65.94 316 ARG A N 1
ATOM 2549 C CA . ARG A 1 316 ? 36.220 21.213 -29.708 1.00 65.94 316 ARG A CA 1
ATOM 2550 C C . ARG A 1 316 ? 35.920 20.859 -28.253 1.00 65.94 316 ARG A C 1
ATOM 2552 O O . ARG A 1 316 ? 35.002 20.074 -28.002 1.00 65.94 316 ARG A O 1
ATOM 2559 N N . LYS A 1 317 ? 36.655 21.433 -27.295 1.00 68.75 317 LYS A N 1
ATOM 2560 C CA . LYS A 1 317 ? 36.389 21.254 -25.859 1.00 68.75 317 LYS A CA 1
ATOM 2561 C C . LYS A 1 317 ? 35.055 21.900 -25.465 1.00 68.75 317 LYS A C 1
ATOM 2563 O O . LYS A 1 317 ? 34.213 21.210 -24.896 1.00 68.75 317 LYS A O 1
ATOM 2568 N N . LYS A 1 318 ? 34.798 23.141 -25.898 1.00 64.81 318 LYS A N 1
ATOM 2569 C CA . LYS A 1 318 ? 33.509 23.835 -25.721 1.00 64.81 318 LYS A CA 1
ATOM 2570 C C . LYS A 1 318 ? 32.347 23.095 -26.391 1.00 64.81 318 LYS A C 1
ATOM 2572 O O . LYS A 1 318 ? 31.268 23.030 -25.819 1.00 64.81 318 LYS A O 1
ATOM 2577 N N . ALA A 1 319 ? 32.544 22.479 -27.557 1.00 66.62 319 ALA A N 1
ATOM 2578 C CA . ALA A 1 319 ? 31.516 21.674 -28.220 1.00 66.62 319 ALA A CA 1
ATOM 2579 C C . ALA A 1 319 ? 31.212 20.367 -27.465 1.00 66.62 319 ALA A C 1
ATOM 2581 O O . ALA A 1 319 ? 30.052 19.962 -27.372 1.00 66.62 319 ALA A O 1
ATOM 2582 N N . LYS A 1 320 ? 32.232 19.714 -26.885 1.00 66.75 320 LYS A N 1
ATOM 2583 C CA . LYS A 1 320 ? 32.039 18.551 -26.001 1.00 66.75 320 LYS A CA 1
ATOM 2584 C C . LYS A 1 320 ? 31.328 18.939 -24.705 1.00 66.75 320 LYS A C 1
ATOM 2586 O O . LYS A 1 320 ? 30.432 18.214 -24.283 1.00 66.75 320 LYS A O 1
ATOM 2591 N N . GLU A 1 321 ? 31.677 20.077 -24.112 1.00 66.62 321 GLU A N 1
ATOM 2592 C CA . GLU A 1 321 ? 30.993 20.611 -22.930 1.00 66.62 321 GLU A CA 1
ATOM 2593 C C . GLU A 1 321 ? 29.555 21.020 -23.244 1.00 66.62 321 GLU A C 1
ATOM 2595 O O . GLU A 1 321 ? 28.666 20.634 -22.498 1.00 66.62 321 GLU A O 1
ATOM 2600 N N . ARG A 1 322 ? 29.286 21.664 -24.388 1.00 64.75 322 ARG A N 1
ATOM 2601 C CA . ARG A 1 322 ? 27.923 21.956 -24.866 1.00 64.75 322 ARG A CA 1
ATOM 2602 C C . ARG A 1 322 ? 27.104 20.690 -25.107 1.00 64.75 322 ARG A C 1
ATOM 2604 O O . ARG A 1 322 ? 25.946 20.659 -24.722 1.00 64.75 322 ARG A O 1
ATOM 2611 N N . LYS A 1 323 ? 27.688 19.619 -25.661 1.00 65.56 323 LYS A N 1
ATOM 2612 C CA . LYS A 1 323 ? 27.004 18.314 -25.780 1.00 65.56 323 LYS A CA 1
ATOM 2613 C C . LYS A 1 323 ? 26.745 17.661 -24.421 1.00 65.56 323 LYS A C 1
ATOM 2615 O O . LYS A 1 323 ? 25.702 17.047 -24.233 1.00 65.56 323 LYS A O 1
ATOM 2620 N N . LYS A 1 324 ? 27.674 17.787 -23.470 1.00 66.81 324 LYS A N 1
ATOM 2621 C CA . LYS A 1 324 ? 27.514 17.254 -22.108 1.00 66.81 324 LYS A CA 1
ATOM 2622 C C . LYS A 1 324 ? 26.491 18.067 -21.303 1.00 66.81 324 LYS A C 1
ATOM 2624 O O . LYS A 1 324 ? 25.727 17.478 -20.549 1.00 66.81 324 LYS A O 1
ATOM 2629 N N . ALA A 1 325 ? 26.444 19.382 -21.512 1.00 67.00 325 ALA A N 1
ATOM 2630 C CA . ALA A 1 325 ? 25.450 20.297 -20.966 1.00 67.00 325 ALA A CA 1
ATOM 2631 C C . ALA A 1 325 ? 24.074 20.067 -21.596 1.00 67.00 325 ALA A C 1
ATOM 2633 O O . ALA A 1 325 ? 23.114 19.990 -20.853 1.00 67.00 325 ALA A O 1
ATOM 2634 N N . ALA A 1 326 ? 23.982 19.842 -22.911 1.00 64.88 326 ALA A N 1
ATOM 2635 C CA . ALA A 1 326 ? 22.740 19.450 -23.579 1.00 64.88 326 ALA A CA 1
ATOM 2636 C C . ALA A 1 326 ? 22.216 18.114 -23.037 1.00 64.88 326 ALA A C 1
ATOM 2638 O O . ALA A 1 326 ? 21.049 18.019 -22.702 1.00 64.88 326 ALA A O 1
ATOM 2639 N N . LYS A 1 327 ? 23.089 17.120 -22.823 1.00 65.69 327 LYS A N 1
ATOM 2640 C CA . LYS A 1 327 ? 22.703 15.828 -22.229 1.00 65.69 327 LYS A CA 1
ATOM 2641 C C . LYS A 1 327 ? 22.290 15.938 -20.750 1.00 65.69 327 LYS A C 1
ATOM 2643 O O . LYS A 1 327 ? 21.449 15.174 -20.292 1.00 65.69 327 LYS A O 1
ATOM 2648 N N . ARG A 1 328 ? 22.873 16.885 -19.999 1.00 59.94 328 ARG A N 1
ATOM 2649 C CA . ARG A 1 328 ? 22.439 17.235 -18.632 1.00 59.94 328 ARG A CA 1
ATOM 2650 C C . ARG A 1 328 ? 21.123 18.014 -18.636 1.00 59.94 328 ARG A C 1
ATOM 2652 O O . ARG A 1 328 ? 20.292 17.735 -17.791 1.00 59.94 328 ARG A O 1
ATOM 2659 N N . ALA A 1 329 ? 20.939 18.927 -19.588 1.00 58.38 329 ALA A N 1
ATOM 2660 C CA . ALA A 1 329 ? 19.720 19.702 -19.783 1.00 58.38 329 ALA A CA 1
ATOM 2661 C C . ALA A 1 329 ? 18.551 18.803 -20.206 1.00 58.38 329 ALA A C 1
ATOM 2663 O O . ALA A 1 329 ? 17.444 18.984 -19.734 1.00 58.38 329 ALA A O 1
ATOM 2664 N N . GLU A 1 330 ? 18.811 17.780 -21.019 1.00 55.66 330 GLU A N 1
ATOM 2665 C CA . GLU A 1 330 ? 17.853 16.740 -21.414 1.00 55.66 330 GLU A CA 1
ATOM 2666 C C . GLU A 1 330 ? 17.512 15.811 -20.228 1.00 55.66 330 GLU A C 1
ATOM 2668 O O . GLU A 1 330 ? 16.377 15.372 -20.083 1.00 55.66 330 GLU A O 1
ATOM 2673 N N . GLN A 1 331 ? 18.462 15.586 -19.307 1.00 52.03 331 GLN A N 1
ATOM 2674 C CA . GLN A 1 331 ? 18.213 14.915 -18.021 1.00 52.03 331 GLN A CA 1
ATOM 2675 C C . GLN A 1 331 ? 17.465 15.784 -16.995 1.00 52.03 331 GLN A C 1
ATOM 2677 O O . GLN A 1 331 ? 16.828 15.223 -16.105 1.00 52.03 331 GLN A O 1
ATOM 2682 N N . THR A 1 332 ? 17.540 17.117 -17.086 1.00 48.78 332 THR A N 1
ATOM 2683 C CA . THR A 1 332 ? 16.768 18.036 -16.231 1.00 48.78 332 THR A CA 1
ATOM 2684 C C . THR A 1 332 ? 15.395 18.362 -16.823 1.00 48.78 332 THR A C 1
ATOM 2686 O O . THR A 1 332 ? 14.440 18.421 -16.064 1.00 48.78 332 THR A O 1
ATOM 2689 N N . LEU A 1 333 ? 15.247 18.446 -18.153 1.00 44.12 333 LEU A N 1
ATOM 2690 C CA . LEU A 1 333 ? 13.942 18.536 -18.830 1.00 44.12 333 LEU A CA 1
ATOM 2691 C C . LEU A 1 333 ? 13.114 17.257 -18.643 1.00 44.12 333 LEU A C 1
ATOM 2693 O O . LEU A 1 333 ? 11.898 17.310 -18.584 1.00 44.12 333 LEU A O 1
ATOM 2697 N N . ALA A 1 334 ? 13.759 16.097 -18.477 1.00 46.06 334 ALA A N 1
ATOM 2698 C CA . ALA A 1 334 ? 13.066 14.862 -18.106 1.00 46.06 334 ALA A CA 1
ATOM 2699 C C . ALA A 1 334 ? 12.589 14.833 -16.635 1.00 46.06 334 ALA A C 1
ATOM 2701 O O . ALA A 1 334 ? 11.941 13.865 -16.232 1.00 46.06 334 ALA A O 1
ATOM 2702 N N . LYS A 1 335 ? 12.932 15.847 -15.822 1.00 41.03 335 LYS A N 1
ATOM 2703 C CA . LYS A 1 335 ? 12.493 15.993 -14.424 1.00 41.03 335 LYS A CA 1
ATOM 2704 C C . LYS A 1 335 ? 11.432 17.073 -14.208 1.00 41.03 335 LYS A C 1
ATOM 2706 O O . LYS A 1 335 ? 10.716 16.962 -13.220 1.00 41.03 335 LYS A O 1
ATOM 2711 N N . ASP A 1 336 ? 11.280 18.019 -15.129 1.00 37.91 336 ASP A N 1
ATOM 2712 C CA . ASP A 1 336 ? 10.271 19.074 -15.057 1.00 37.91 336 ASP A CA 1
ATOM 2713 C C . ASP A 1 336 ? 9.386 19.013 -16.300 1.00 37.91 336 ASP A C 1
ATOM 2715 O O . ASP A 1 336 ? 9.709 19.634 -17.301 1.00 37.91 336 ASP A O 1
ATOM 2719 N N . GLU A 1 337 ? 8.300 18.236 -16.249 1.00 31.06 337 GLU A N 1
ATOM 2720 C CA . GLU A 1 337 ? 7.057 18.529 -16.979 1.00 31.06 337 GLU A CA 1
ATOM 2721 C C . GLU A 1 337 ? 5.948 17.535 -16.577 1.00 31.06 337 GLU A C 1
ATOM 2723 O O . GLU A 1 337 ? 5.971 16.352 -16.922 1.00 31.06 337 GLU A O 1
ATOM 2728 N N . HIS A 1 338 ? 4.942 18.033 -15.847 1.00 30.22 338 HIS A N 1
ATOM 2729 C CA . HIS A 1 338 ? 3.549 17.609 -16.032 1.00 30.22 338 HIS A CA 1
ATOM 2730 C C . HIS A 1 338 ? 2.642 18.860 -16.008 1.00 30.22 338 HIS A C 1
ATOM 2732 O O . HIS A 1 338 ? 3.009 19.819 -15.328 1.00 30.22 338 HIS A O 1
ATOM 2738 N N . PRO A 1 339 ? 1.517 18.885 -16.755 1.00 42.47 339 PRO A N 1
ATOM 2739 C CA . PRO A 1 339 ? 1.020 20.097 -17.407 1.00 42.47 339 PRO A CA 1
ATOM 2740 C C . PRO A 1 339 ? -0.312 20.640 -16.858 1.00 42.47 339 PRO A C 1
ATOM 2742 O O . PRO A 1 339 ? -1.168 19.879 -16.418 1.00 42.47 339 PRO A O 1
ATOM 2745 N N . GLU A 1 340 ? -0.516 21.939 -17.057 1.00 26.17 340 GLU A N 1
ATOM 2746 C CA . GLU A 1 340 ? -1.794 22.649 -17.250 1.00 26.17 340 GLU A CA 1
ATOM 2747 C C . GLU A 1 340 ? -1.491 23.697 -18.349 1.00 26.17 340 GLU A C 1
ATOM 2749 O O . GLU A 1 340 ? -0.413 24.281 -18.321 1.00 26.17 340 GLU A O 1
ATOM 2754 N N . GLY A 1 341 ? -2.253 24.019 -19.394 1.00 27.27 341 GLY A N 1
ATOM 2755 C CA . GLY A 1 341 ? -3.553 23.628 -19.924 1.00 27.27 341 GLY A CA 1
ATOM 2756 C C . GLY A 1 341 ? -4.028 24.755 -20.872 1.00 27.27 341 GLY A C 1
ATOM 2757 O O . GLY A 1 341 ? -4.332 25.823 -20.371 1.00 27.27 341 GLY A O 1
ATOM 2758 N N . ILE A 1 342 ? -4.086 24.477 -22.195 1.00 27.67 342 ILE A N 1
ATOM 2759 C CA . ILE A 1 342 ? -4.995 25.011 -23.264 1.00 27.67 342 ILE A CA 1
ATOM 2760 C C . ILE A 1 342 ? -4.913 26.550 -23.558 1.00 27.67 342 ILE A C 1
ATOM 2762 O O . ILE A 1 342 ? -4.933 27.350 -22.640 1.00 27.67 342 ILE A O 1
ATOM 2766 N N . VAL A 1 343 ? -4.739 27.081 -24.790 1.00 27.55 343 VAL A N 1
ATOM 2767 C CA . VAL A 1 343 ? -5.666 27.132 -25.956 1.00 27.55 343 VAL A CA 1
ATOM 2768 C C . VAL A 1 343 ? -4.934 27.423 -27.295 1.00 27.55 343 VAL A C 1
ATOM 2770 O O . VAL A 1 343 ? -3.979 28.189 -27.361 1.00 27.55 343 VAL A O 1
ATOM 2773 N N . GLU A 1 344 ? -5.461 26.764 -28.333 1.00 27.41 344 GLU A N 1
ATOM 2774 C CA . GLU A 1 344 ? -5.390 26.844 -29.809 1.00 27.41 344 GLU A CA 1
ATOM 2775 C C . GLU A 1 344 ? -4.749 28.046 -30.546 1.00 27.41 344 GLU A C 1
ATOM 2777 O O . GLU A 1 344 ? -5.010 29.209 -30.265 1.00 27.41 344 GLU A O 1
ATOM 2782 N N . THR A 1 345 ? -4.078 27.772 -31.675 1.00 26.11 345 THR A N 1
ATOM 2783 C CA . THR A 1 345 ? -4.665 27.848 -33.041 1.00 26.11 345 THR A CA 1
ATOM 2784 C C . THR A 1 345 ? -3.643 27.408 -34.101 1.00 26.11 345 THR A C 1
ATOM 2786 O O . THR A 1 345 ? -2.447 27.302 -33.839 1.00 26.11 345 THR A O 1
ATOM 2789 N N . GLY A 1 346 ? -4.144 27.001 -35.270 1.00 24.73 346 GLY A N 1
ATOM 2790 C CA . GLY A 1 346 ? -3.430 26.177 -36.242 1.00 24.73 346 GLY A CA 1
ATOM 2791 C C . GLY A 1 346 ? -2.512 26.916 -37.224 1.00 24.73 346 GLY A C 1
ATOM 2792 O O . GLY A 1 346 ? -2.343 28.127 -37.176 1.00 24.73 346 GLY A O 1
ATOM 2793 N N . ILE A 1 347 ? -2.048 26.119 -38.199 1.00 27.11 347 ILE A N 1
ATOM 2794 C CA . ILE A 1 347 ? -1.572 26.460 -39.560 1.00 27.11 347 ILE A CA 1
ATOM 2795 C C . ILE A 1 347 ? -0.098 26.083 -39.862 1.00 27.11 347 ILE A C 1
ATOM 2797 O O . ILE A 1 347 ? 0.857 26.820 -39.668 1.00 27.11 347 ILE A O 1
ATOM 2801 N N . THR A 1 348 ? 0.013 24.864 -40.405 1.00 26.23 348 THR A N 1
ATOM 2802 C CA . THR A 1 348 ? 0.789 24.392 -41.576 1.00 26.23 348 THR A CA 1
ATOM 2803 C C . THR A 1 348 ? 2.294 24.662 -41.763 1.00 26.23 348 THR A C 1
ATOM 2805 O O . THR A 1 348 ? 2.757 25.781 -41.929 1.00 26.23 348 THR A O 1
ATOM 2808 N N . LYS A 1 349 ? 3.009 23.544 -41.990 1.00 30.14 349 LYS A N 1
ATOM 2809 C CA . LYS A 1 349 ? 4.074 23.299 -42.993 1.00 30.14 349 LYS A CA 1
ATOM 2810 C C . LYS A 1 349 ? 4.591 24.513 -43.798 1.00 30.14 349 LYS A C 1
ATOM 2812 O O . LYS A 1 349 ? 3.956 24.898 -44.774 1.00 30.14 349 LYS A O 1
ATOM 2817 N N . LYS A 1 350 ? 5.852 24.901 -43.563 1.00 26.02 350 LYS A N 1
ATOM 2818 C CA . LYS A 1 350 ? 6.937 25.095 -44.564 1.00 26.02 350 LYS A CA 1
ATOM 2819 C C . LYS A 1 350 ? 8.098 25.841 -43.900 1.00 26.02 350 LYS A C 1
ATOM 2821 O O . LYS A 1 350 ? 7.895 26.956 -43.462 1.00 26.02 350 LYS A O 1
ATOM 2826 N N . MET A 1 351 ? 9.303 25.262 -43.901 1.00 26.02 351 MET A N 1
ATOM 2827 C CA . MET A 1 351 ? 10.561 25.986 -44.174 1.00 26.02 351 MET A CA 1
ATOM 2828 C C . MET A 1 351 ? 11.758 25.019 -44.189 1.00 26.02 351 MET A C 1
ATOM 2830 O O . MET A 1 351 ? 12.456 24.782 -43.209 1.00 26.02 351 MET A O 1
ATOM 2834 N N . LYS A 1 352 ? 11.961 24.429 -45.370 1.00 26.83 352 LYS A N 1
ATOM 2835 C CA . LYS A 1 352 ? 13.280 24.125 -45.939 1.00 26.83 352 LYS A CA 1
ATOM 2836 C C . LYS A 1 352 ? 13.702 25.385 -46.702 1.00 26.83 352 LYS A C 1
ATOM 2838 O O . LYS A 1 352 ? 12.843 25.912 -47.404 1.00 26.83 352 LYS A O 1
ATOM 2843 N N . LYS A 1 353 ? 14.999 25.736 -46.665 1.00 27.16 353 LYS A N 1
ATOM 2844 C CA . LYS A 1 353 ? 15.634 26.909 -47.321 1.00 27.16 353 LYS A CA 1
ATOM 2845 C C . LYS A 1 353 ? 15.178 28.231 -46.674 1.00 27.16 353 LYS A C 1
ATOM 2847 O O . LYS A 1 353 ? 14.008 28.383 -46.377 1.00 27.16 353 LYS A O 1
ATOM 2852 N N . THR A 1 354 ? 16.027 29.192 -46.328 1.00 23.84 354 THR A N 1
ATOM 2853 C CA . THR A 1 354 ? 17.196 29.736 -47.035 1.00 23.84 354 THR A CA 1
ATOM 2854 C C . THR A 1 354 ? 17.880 30.697 -46.057 1.00 23.84 354 THR A C 1
ATOM 2856 O O . THR A 1 354 ? 17.188 31.490 -45.430 1.00 23.84 354 THR A O 1
ATOM 2859 N N . ALA A 1 355 ? 19.203 30.652 -45.919 1.00 23.53 355 ALA A N 1
ATOM 2860 C CA . ALA A 1 355 ? 19.973 31.738 -45.309 1.00 23.53 355 ALA A CA 1
ATOM 2861 C C . ALA A 1 355 ? 21.371 31.723 -45.927 1.00 23.53 355 ALA A C 1
ATOM 2863 O O . ALA A 1 355 ? 22.333 31.212 -45.359 1.00 23.53 355 ALA A O 1
ATOM 2864 N N . GLU A 1 356 ? 21.430 32.221 -47.155 1.00 26.00 356 GLU A N 1
ATOM 2865 C CA . GLU A 1 356 ? 22.650 32.628 -47.830 1.00 26.00 356 GLU A CA 1
ATOM 2866 C C . GLU A 1 356 ? 22.379 34.049 -48.342 1.00 26.00 356 GLU A C 1
ATOM 2868 O O . GLU A 1 356 ? 21.289 34.311 -48.845 1.00 26.00 356 GLU A O 1
ATOM 2873 N N . GLN A 1 357 ? 23.377 34.921 -48.188 1.00 27.03 357 GLN A N 1
ATOM 2874 C CA . GLN A 1 357 ? 23.500 36.268 -48.763 1.00 27.03 357 GLN A CA 1
ATOM 2875 C C . GLN A 1 357 ? 22.746 37.424 -48.082 1.00 27.03 357 GLN A C 1
ATOM 2877 O O . GLN A 1 357 ? 21.595 37.722 -48.372 1.00 27.03 357 GLN A O 1
ATOM 2882 N N . THR A 1 358 ? 23.498 38.192 -47.290 1.00 24.98 358 THR A N 1
ATOM 2883 C CA . THR A 1 358 ? 23.317 39.647 -47.163 1.00 24.98 358 THR A CA 1
ATOM 2884 C C . THR A 1 358 ? 24.682 40.319 -47.301 1.00 24.98 358 THR A C 1
ATOM 2886 O O . THR A 1 358 ? 25.536 40.164 -46.426 1.00 24.98 358 THR A O 1
ATOM 2889 N N . LEU A 1 359 ? 24.890 41.032 -48.412 1.00 24.20 359 LEU A N 1
ATOM 2890 C CA . LEU A 1 359 ? 25.989 41.980 -48.618 1.00 24.20 359 LEU A CA 1
ATOM 2891 C C . LEU A 1 359 ? 25.569 43.007 -49.687 1.00 24.20 359 LEU A C 1
ATOM 2893 O O . LEU A 1 359 ? 25.502 42.651 -50.857 1.00 24.20 359 LEU A O 1
ATOM 2897 N N . ALA A 1 360 ? 25.248 44.228 -49.242 1.00 26.42 360 ALA A N 1
ATOM 2898 C CA . ALA A 1 360 ? 25.224 45.537 -49.937 1.00 26.42 360 ALA A CA 1
ATOM 2899 C C . ALA A 1 360 ? 24.298 46.466 -49.111 1.00 26.42 360 ALA A C 1
ATOM 2901 O O . ALA A 1 360 ? 23.158 46.084 -48.864 1.00 26.42 360 ALA A O 1
ATOM 2902 N N . LYS A 1 361 ? 24.820 47.498 -48.419 1.00 26.58 361 LYS A N 1
ATOM 2903 C CA . LYS A 1 361 ? 25.059 48.887 -48.898 1.00 26.58 361 LYS A CA 1
ATOM 2904 C C . LYS A 1 361 ? 23.753 49.596 -49.286 1.00 26.58 361 LYS A C 1
ATOM 2906 O O . LYS A 1 361 ? 22.955 48.996 -49.985 1.00 26.58 361 LYS A O 1
ATOM 2911 N N . ASP A 1 362 ? 23.488 50.860 -48.993 1.00 25.30 362 ASP A N 1
ATOM 2912 C CA . ASP A 1 362 ? 24.076 51.930 -48.178 1.00 25.30 362 ASP A CA 1
ATOM 2913 C C . ASP A 1 362 ? 23.034 53.078 -48.234 1.00 25.30 362 ASP A C 1
ATOM 2915 O O . ASP A 1 362 ? 22.188 53.095 -49.128 1.00 25.30 362 ASP A O 1
ATOM 2919 N N . GLU A 1 363 ? 23.179 54.044 -47.330 1.00 25.09 363 GLU A N 1
ATOM 2920 C CA . GLU A 1 363 ? 22.773 55.456 -47.466 1.00 25.09 363 GLU A CA 1
ATOM 2921 C C . GLU A 1 363 ? 21.347 55.961 -47.127 1.00 25.09 363 GLU A C 1
ATOM 2923 O O . GLU A 1 363 ? 20.307 55.340 -47.324 1.00 25.09 363 GLU A O 1
ATOM 2928 N N . HIS A 1 364 ? 21.420 57.148 -46.516 1.00 24.91 364 HIS A N 1
ATOM 2929 C CA . HIS A 1 364 ? 20.484 58.000 -45.768 1.00 24.91 364 HIS A CA 1
ATOM 2930 C C . HIS A 1 364 ? 19.666 58.907 -46.735 1.00 24.91 364 HIS A C 1
ATOM 2932 O O . HIS A 1 364 ? 19.952 58.833 -47.931 1.00 24.91 364 HIS A O 1
ATOM 2938 N N . PRO A 1 365 ? 18.704 59.778 -46.313 1.00 35.56 365 PRO A N 1
ATOM 2939 C CA . PRO A 1 365 ? 18.980 60.938 -45.436 1.00 35.56 365 PRO A CA 1
ATOM 2940 C C . PRO A 1 365 ? 17.827 61.449 -44.519 1.00 35.56 365 PRO A C 1
ATOM 2942 O O . PRO A 1 365 ? 16.679 61.046 -44.659 1.00 35.56 365 PRO A O 1
ATOM 2945 N N . GLU A 1 366 ? 18.216 62.343 -43.589 1.00 24.98 366 GLU A N 1
ATOM 2946 C CA . GLU A 1 366 ? 17.526 63.561 -43.070 1.00 24.98 366 GLU A CA 1
ATOM 2947 C C . GLU A 1 366 ? 16.120 63.457 -42.419 1.00 24.98 366 GLU A C 1
ATOM 2949 O O . GLU A 1 366 ? 15.219 62.821 -42.939 1.00 24.98 366 GLU A O 1
ATOM 2954 N N . GLY A 1 367 ? 15.782 64.110 -41.297 1.00 23.77 367 GLY A N 1
ATOM 2955 C CA . GLY A 1 367 ? 16.448 65.084 -40.423 1.00 23.77 367 GLY A CA 1
ATOM 2956 C C . GLY A 1 367 ? 15.420 65.755 -39.471 1.00 23.77 367 GLY A C 1
ATOM 2957 O O . GLY A 1 367 ? 14.222 65.636 -39.706 1.00 23.77 367 GLY A O 1
ATOM 2958 N N . ILE A 1 368 ? 15.925 66.505 -38.465 1.00 25.02 368 ILE A N 1
ATOM 2959 C CA . ILE A 1 368 ? 15.314 67.704 -37.811 1.00 25.02 368 ILE A CA 1
ATOM 2960 C C . ILE A 1 368 ? 14.250 67.443 -36.695 1.00 25.02 368 ILE A C 1
ATOM 2962 O O . ILE A 1 368 ? 13.368 66.625 -36.898 1.00 25.02 368 ILE A O 1
ATOM 2966 N N . VAL A 1 369 ? 14.165 68.075 -35.498 1.00 26.16 369 VAL A N 1
ATOM 2967 C CA . VAL A 1 369 ? 14.901 69.107 -34.708 1.00 26.16 369 VAL A CA 1
ATOM 2968 C C . VAL A 1 369 ? 14.296 69.188 -33.266 1.00 26.16 369 VAL A C 1
ATOM 2970 O O . VAL A 1 369 ? 13.108 68.958 -33.082 1.00 26.16 369 VAL A O 1
ATOM 2973 N N . GLU A 1 370 ? 15.159 69.503 -32.284 1.00 24.56 370 GLU A N 1
ATOM 2974 C CA . GLU A 1 370 ? 15.055 70.303 -31.024 1.00 24.56 370 GLU A CA 1
ATOM 2975 C C . GLU A 1 370 ? 13.972 70.200 -29.898 1.00 24.56 370 GLU A C 1
ATOM 2977 O O . GLU A 1 370 ? 12.774 70.355 -30.081 1.00 24.56 370 GLU A O 1
ATOM 2982 N N . THR A 1 371 ? 14.533 70.152 -28.669 1.00 23.83 371 THR A N 1
ATOM 2983 C CA . THR A 1 371 ? 14.283 70.919 -27.409 1.00 23.83 371 THR A CA 1
ATOM 2984 C C . THR A 1 371 ? 12.942 70.928 -26.638 1.00 23.83 371 THR A C 1
ATOM 2986 O O . THR A 1 371 ? 11.903 71.299 -27.159 1.00 23.83 371 THR A O 1
ATOM 2989 N N . GLY A 1 372 ? 13.041 70.771 -25.298 1.00 22.48 372 GLY A N 1
ATOM 2990 C CA . GLY A 1 372 ? 12.477 71.773 -24.363 1.00 22.48 372 GLY A CA 1
ATOM 2991 C C . GLY A 1 372 ? 11.406 71.393 -23.308 1.00 22.48 372 GLY A C 1
ATOM 2992 O O . GLY A 1 372 ? 10.233 71.645 -23.510 1.00 22.48 372 GLY A O 1
ATOM 2993 N N . VAL A 1 373 ? 11.847 70.942 -22.119 1.00 23.83 373 VAL A N 1
ATOM 2994 C CA . VAL A 1 373 ? 11.379 71.264 -20.729 1.00 23.83 373 VAL A CA 1
ATOM 2995 C C . VAL A 1 373 ? 9.880 71.154 -20.283 1.00 23.83 373 VAL A C 1
ATOM 2997 O O . VAL A 1 373 ? 9.060 71.999 -20.606 1.00 23.83 373 VAL A O 1
ATOM 3000 N N . THR A 1 374 ? 9.550 70.255 -19.324 1.00 25.17 374 THR A N 1
ATOM 3001 C CA . THR A 1 374 ? 9.204 70.527 -17.881 1.00 25.17 374 THR A CA 1
ATOM 3002 C C . THR A 1 374 ? 8.341 69.450 -17.148 1.00 25.17 374 THR A C 1
ATOM 3004 O O . THR A 1 374 ? 7.218 69.155 -17.520 1.00 25.17 374 THR A O 1
ATOM 3007 N N . LYS A 1 375 ? 8.867 69.025 -15.975 1.00 27.05 375 LYS A N 1
ATOM 3008 C CA . LYS A 1 375 ? 8.261 68.734 -14.634 1.00 27.05 375 LYS A CA 1
ATOM 3009 C C . LYS A 1 375 ? 7.417 67.477 -14.254 1.00 27.05 375 LYS A C 1
ATOM 3011 O O . LYS A 1 375 ? 6.265 67.336 -14.627 1.00 27.05 375 LYS A O 1
ATOM 3016 N N . LYS A 1 376 ? 7.954 66.853 -13.169 1.00 25.06 376 LYS A N 1
ATOM 3017 C CA . LYS A 1 376 ? 7.374 66.137 -11.983 1.00 25.06 376 LYS A CA 1
ATOM 3018 C C . LYS A 1 376 ? 6.856 64.699 -12.225 1.00 25.06 376 LYS A C 1
ATOM 3020 O O . LYS A 1 376 ? 6.159 64.467 -13.187 1.00 25.06 376 LYS A O 1
ATOM 3025 N N . MET A 1 377 ? 7.124 63.680 -11.385 1.00 23.86 377 MET A N 1
ATOM 3026 C CA . MET A 1 377 ? 7.170 63.634 -9.908 1.00 23.86 377 MET A CA 1
ATOM 3027 C C . MET A 1 377 ? 7.765 62.289 -9.384 1.00 23.86 377 MET A C 1
ATOM 3029 O O . MET A 1 377 ? 7.484 61.266 -9.984 1.00 23.86 377 MET A O 1
ATOM 3033 N N . LYS A 1 378 ? 8.524 62.335 -8.258 1.00 25.64 378 LYS A N 1
ATOM 3034 C CA . LYS A 1 378 ? 8.727 61.372 -7.115 1.00 25.64 378 LYS A CA 1
ATOM 3035 C C . LYS A 1 378 ? 8.745 59.839 -7.394 1.00 25.64 378 LYS A C 1
ATOM 3037 O O . LYS A 1 378 ? 7.869 59.333 -8.062 1.00 25.64 378 LYS A O 1
ATOM 3042 N N . LYS A 1 379 ? 9.580 58.973 -6.790 1.00 27.33 379 LYS A N 1
ATOM 3043 C CA . LYS A 1 379 ? 10.182 58.901 -5.437 1.00 27.33 379 LYS A CA 1
ATOM 3044 C C . LYS A 1 379 ? 11.231 57.758 -5.432 1.00 27.33 379 LYS A C 1
ATOM 3046 O O . LYS A 1 379 ? 11.028 56.747 -6.094 1.00 27.33 379 LYS A O 1
ATOM 3051 N N . THR A 1 380 ? 12.310 57.909 -4.671 1.00 24.61 380 THR A N 1
ATOM 3052 C CA . THR A 1 380 ? 13.469 57.001 -4.556 1.00 24.61 380 THR A CA 1
ATOM 3053 C C . THR A 1 380 ? 13.511 56.250 -3.212 1.00 24.61 380 THR A C 1
ATOM 3055 O O . THR A 1 380 ? 13.023 56.789 -2.226 1.00 24.61 380 THR A O 1
ATOM 3058 N N . PHE A 1 381 ? 14.095 55.032 -3.244 1.00 25.86 381 PHE A N 1
ATOM 3059 C CA . PHE A 1 381 ? 15.074 54.362 -2.338 1.00 25.86 381 PHE A CA 1
ATOM 3060 C C . PHE A 1 381 ? 14.987 54.575 -0.796 1.00 25.86 381 PHE A C 1
ATOM 3062 O O . PHE A 1 381 ? 14.594 55.623 -0.318 1.00 25.86 381 PHE A O 1
ATOM 3069 N N . ALA A 1 382 ? 15.388 53.646 0.083 1.00 28.70 382 ALA A N 1
ATOM 3070 C CA . ALA A 1 382 ? 16.718 53.038 0.153 1.00 28.70 382 ALA A CA 1
ATOM 3071 C C . ALA A 1 382 ? 16.820 51.891 1.188 1.00 28.70 382 ALA A C 1
ATOM 3073 O O . ALA A 1 382 ? 15.926 51.654 1.996 1.00 28.70 382 ALA A O 1
ATOM 3074 N N . LYS A 1 383 ? 17.976 51.226 1.115 1.00 27.42 383 LYS A N 1
ATOM 3075 C CA . LYS A 1 383 ? 18.493 50.040 1.811 1.00 27.42 383 LYS A CA 1
ATOM 3076 C C . LYS A 1 383 ? 19.674 50.435 2.725 1.00 27.42 383 LYS A C 1
ATOM 3078 O O . LYS A 1 383 ? 20.242 51.503 2.521 1.00 27.42 383 LYS A O 1
ATOM 3083 N N . ASP A 1 384 ? 20.094 49.480 3.567 1.00 26.58 384 ASP A N 1
ATOM 3084 C CA . ASP A 1 384 ? 21.376 49.372 4.308 1.00 26.58 384 ASP A CA 1
ATOM 3085 C C . ASP A 1 384 ? 21.577 50.368 5.476 1.00 26.58 384 ASP A C 1
ATOM 3087 O O . ASP A 1 384 ? 21.079 51.480 5.448 1.00 26.58 384 ASP A O 1
ATOM 3091 N N . GLY A 1 385 ? 22.269 50.100 6.589 1.00 24.42 385 GLY A N 1
ATOM 3092 C CA . GLY A 1 385 ? 23.134 49.008 7.035 1.00 24.42 385 GLY A CA 1
ATOM 3093 C C . GLY A 1 385 ? 24.253 49.579 7.941 1.00 24.42 385 GLY A C 1
ATOM 3094 O O . GLY A 1 385 ? 24.906 50.539 7.557 1.00 24.42 385 GLY A O 1
ATOM 3095 N N . ARG A 1 386 ? 24.512 48.923 9.090 1.00 26.05 386 ARG A N 1
ATOM 3096 C CA . ARG A 1 386 ? 25.716 48.953 9.977 1.00 26.05 386 ARG A CA 1
ATOM 3097 C C . ARG A 1 386 ? 25.967 50.054 11.046 1.00 26.05 386 ARG A C 1
ATOM 3099 O O . ARG A 1 386 ? 26.278 51.197 10.762 1.00 26.05 386 ARG A O 1
ATOM 3106 N N . SER A 1 387 ? 26.133 49.514 12.269 1.00 25.88 387 SER A N 1
ATOM 3107 C CA . SER A 1 387 ? 27.236 49.668 13.255 1.00 25.88 387 SER A CA 1
ATOM 3108 C C . SER A 1 387 ? 27.385 50.919 14.142 1.00 25.88 387 SER A C 1
ATOM 3110 O O . SER A 1 387 ? 27.622 52.007 13.640 1.00 25.88 387 SER A O 1
ATOM 3112 N N . GLY A 1 388 ? 27.500 50.689 15.468 1.00 24.33 388 GLY A N 1
ATOM 3113 C CA . GLY A 1 388 ? 28.457 51.418 16.325 1.00 24.33 388 GLY A CA 1
ATOM 3114 C C . GLY A 1 388 ? 28.026 51.886 17.734 1.00 24.33 388 GLY A C 1
ATOM 3115 O O . GLY A 1 388 ? 27.529 52.987 17.875 1.00 24.33 388 GLY A O 1
ATOM 3116 N N . ARG A 1 389 ? 28.437 51.120 18.766 1.00 26.05 389 ARG A N 1
ATOM 3117 C CA . ARG A 1 389 ? 28.980 51.530 20.100 1.00 26.05 389 ARG A CA 1
ATOM 3118 C C . ARG A 1 389 ? 28.125 52.194 21.222 1.00 26.05 389 ARG A C 1
ATOM 3120 O O . ARG A 1 389 ? 27.779 53.358 21.155 1.00 26.05 389 ARG A O 1
ATOM 3127 N N . LYS A 1 390 ? 28.178 51.489 22.377 1.00 26.34 390 LYS A N 1
ATOM 3128 C CA . LYS A 1 390 ? 28.610 51.888 23.754 1.00 26.34 390 LYS A CA 1
ATOM 3129 C C . LYS A 1 390 ? 27.647 52.582 24.767 1.00 26.34 390 LYS A C 1
ATOM 3131 O O . LYS A 1 390 ? 27.407 53.773 24.687 1.00 26.34 390 LYS A O 1
ATOM 3136 N N . PHE A 1 391 ? 27.441 51.841 25.877 1.00 24.84 391 PHE A N 1
ATOM 3137 C CA . PHE A 1 391 ? 27.686 52.156 27.317 1.00 24.84 391 PHE A CA 1
ATOM 3138 C C . PHE A 1 391 ? 26.569 52.556 28.319 1.00 24.84 391 PHE A C 1
ATOM 3140 O O . PHE A 1 391 ? 25.703 53.367 28.025 1.00 24.84 391 PHE A O 1
ATOM 3147 N N . LYS A 1 392 ? 26.810 52.065 29.566 1.00 27.64 392 LYS A N 1
ATOM 3148 C CA . LYS A 1 392 ? 26.169 52.229 30.908 1.00 27.64 392 LYS A CA 1
ATOM 3149 C C . LYS A 1 392 ? 24.935 51.332 31.137 1.00 27.64 392 LYS A C 1
ATOM 3151 O O . LYS A 1 392 ? 23.998 51.410 30.365 1.00 27.64 392 LYS A O 1
ATOM 3156 N N . GLY A 1 393 ? 24.880 50.372 32.075 1.00 27.17 393 GLY A N 1
ATOM 3157 C CA . GLY A 1 393 ? 25.282 50.304 33.503 1.00 27.17 393 GLY A CA 1
ATOM 3158 C C . GLY A 1 393 ? 23.965 50.257 34.320 1.00 27.17 393 GLY A C 1
ATOM 3159 O O . GLY A 1 393 ? 23.069 51.007 33.972 1.00 27.17 393 GLY A O 1
ATOM 3160 N N . THR A 1 394 ? 23.676 49.435 35.342 1.00 29.25 394 THR A N 1
ATOM 3161 C CA . THR A 1 394 ? 24.489 48.870 36.433 1.00 29.25 394 THR A CA 1
ATOM 3162 C C . THR A 1 394 ? 23.585 47.965 37.323 1.00 29.25 394 THR A C 1
ATOM 3164 O O . THR A 1 394 ? 22.469 48.377 37.601 1.00 29.25 394 THR A O 1
ATOM 3167 N N . LEU A 1 395 ? 24.109 46.799 37.768 1.00 30.38 395 LEU A N 1
ATOM 3168 C CA . LEU A 1 395 ? 23.851 45.951 38.976 1.00 30.38 395 LEU A CA 1
ATOM 3169 C C . LEU A 1 395 ? 22.390 45.617 39.446 1.00 30.38 395 LEU A C 1
ATOM 3171 O O . LEU A 1 395 ? 21.494 46.434 39.360 1.00 30.38 395 LEU A O 1
ATOM 3175 N N . ILE A 1 396 ? 22.056 44.445 40.032 1.00 30.72 396 ILE A N 1
ATOM 3176 C CA . ILE A 1 396 ? 22.468 43.945 41.371 1.00 30.72 396 ILE A CA 1
ATOM 3177 C C . ILE A 1 396 ? 22.083 42.440 41.583 1.00 30.72 396 ILE A C 1
ATOM 3179 O O . ILE A 1 396 ? 20.937 42.051 41.402 1.00 30.72 396 ILE A O 1
ATOM 3183 N N . LYS A 1 397 ? 23.075 41.655 42.057 1.00 29.44 397 LYS A N 1
ATOM 3184 C CA . LYS A 1 397 ? 23.105 40.485 42.994 1.00 29.44 397 LYS A CA 1
ATOM 3185 C C . LYS A 1 397 ? 22.325 39.160 42.753 1.00 29.44 397 LYS A C 1
ATOM 3187 O O . LYS A 1 397 ? 21.140 39.036 43.023 1.00 29.44 397 LYS A O 1
ATOM 3192 N N . LYS A 1 398 ? 23.104 38.089 42.502 1.00 33.88 398 LYS A N 1
ATOM 3193 C CA . LYS A 1 398 ? 23.062 36.771 43.213 1.00 33.88 398 LYS A CA 1
ATOM 3194 C C . LYS A 1 398 ? 23.861 36.892 44.546 1.00 33.88 398 LYS A C 1
ATOM 3196 O O . LYS A 1 398 ? 24.500 37.938 44.681 1.00 33.88 398 LYS A O 1
ATOM 3201 N N . PRO A 1 399 ? 23.988 35.902 45.479 1.00 46.38 399 PRO A N 1
ATOM 3202 C CA . PRO A 1 399 ? 23.690 34.444 45.463 1.00 46.38 399 PRO A CA 1
ATOM 3203 C C . PRO A 1 399 ? 22.957 33.971 46.771 1.00 46.38 399 PRO A C 1
ATOM 3205 O O . PRO A 1 399 ? 22.498 34.825 47.508 1.00 46.38 399 PRO A O 1
ATOM 3208 N N . ARG A 1 400 ? 22.748 32.703 47.191 1.00 29.28 400 ARG A N 1
ATOM 3209 C CA . ARG A 1 400 ? 23.614 31.503 47.298 1.00 29.28 400 ARG A CA 1
ATOM 3210 C C . ARG A 1 400 ? 22.804 30.331 47.938 1.00 29.28 400 ARG A C 1
ATOM 3212 O O . ARG A 1 400 ? 21.986 30.613 48.795 1.00 29.28 400 ARG A O 1
ATOM 3219 N N . LYS A 1 401 ? 23.124 29.074 47.547 1.00 31.20 401 LYS A N 1
ATOM 3220 C CA . LYS A 1 401 ? 23.248 27.779 48.304 1.00 31.20 401 LYS A CA 1
ATOM 3221 C C . LYS A 1 401 ? 22.271 27.478 49.475 1.00 31.20 401 LYS A C 1
ATOM 3223 O O . LYS A 1 401 ? 22.090 28.321 50.326 1.00 31.20 401 LYS A O 1
ATOM 3228 N N . GLY A 1 402 ? 21.753 26.269 49.721 1.00 28.19 402 GLY A N 1
ATOM 3229 C CA . GLY A 1 402 ? 22.032 24.910 49.247 1.00 28.19 402 GLY A CA 1
ATOM 3230 C C . GLY A 1 402 ? 21.583 23.859 50.297 1.00 28.19 402 GLY A C 1
ATOM 3231 O O . GLY A 1 402 ? 21.197 24.220 51.399 1.00 28.19 402 GLY A O 1
ATOM 3232 N N . MET A 1 403 ? 21.760 22.578 49.944 1.00 29.23 403 MET A N 1
ATOM 3233 C CA . MET A 1 403 ? 21.863 21.363 50.788 1.00 29.23 403 MET A CA 1
ATOM 3234 C C . MET A 1 403 ? 20.623 20.555 51.258 1.00 29.23 403 MET A C 1
ATOM 3236 O O . MET A 1 403 ? 19.909 20.926 52.174 1.00 29.23 403 MET A O 1
ATOM 3240 N N . LYS A 1 404 ? 20.625 19.308 50.742 1.00 31.52 404 LYS A N 1
ATOM 3241 C CA . LYS A 1 404 ? 20.644 17.989 51.428 1.00 31.52 404 LYS A CA 1
ATOM 3242 C C . LYS A 1 404 ? 19.344 17.314 51.910 1.00 31.52 404 LYS A C 1
ATOM 3244 O O . LYS A 1 404 ? 18.761 17.670 52.916 1.00 31.52 404 LYS A O 1
ATOM 3249 N N . GLN A 1 405 ? 19.096 16.181 51.235 1.00 34.66 405 GLN A N 1
ATOM 3250 C CA . GLN A 1 405 ? 18.914 14.806 51.742 1.00 34.66 405 GLN A CA 1
ATOM 3251 C C . GLN A 1 405 ? 17.955 14.554 52.915 1.00 34.66 405 GLN A C 1
ATOM 3253 O O . GLN A 1 405 ? 18.242 14.929 54.046 1.00 34.66 405 GLN A O 1
ATOM 3258 N N . ARG A 1 406 ? 17.015 13.622 52.697 1.00 32.47 406 ARG A N 1
ATOM 3259 C CA . ARG A 1 406 ? 16.804 12.504 53.631 1.00 32.47 406 ARG A CA 1
ATOM 3260 C C . ARG A 1 406 ? 16.183 11.281 52.950 1.00 32.47 406 ARG A C 1
ATOM 3262 O O . ARG A 1 406 ? 15.153 11.363 52.296 1.00 32.47 406 ARG A O 1
ATOM 3269 N N . LYS A 1 407 ? 16.870 10.149 53.130 1.00 37.03 407 LYS A N 1
ATOM 3270 C CA . LYS A 1 407 ? 16.374 8.777 52.968 1.00 37.03 407 LYS A CA 1
ATOM 3271 C C . LYS A 1 407 ? 15.253 8.520 53.981 1.00 37.03 407 LYS A C 1
ATOM 3273 O O . LYS A 1 407 ? 15.392 8.951 55.124 1.00 37.03 407 LYS A O 1
ATOM 3278 N N . LEU A 1 408 ? 14.284 7.676 53.634 1.00 35.47 408 LEU A N 1
ATOM 3279 C CA . LEU A 1 408 ? 13.720 6.724 54.592 1.00 35.47 408 LEU A CA 1
ATOM 3280 C C . LEU A 1 408 ? 13.381 5.401 53.896 1.00 35.47 408 LEU A C 1
ATOM 3282 O O . LEU A 1 408 ? 13.191 5.337 52.686 1.00 35.47 408 LEU A O 1
ATOM 3286 N N . LYS A 1 409 ? 13.456 4.339 54.687 1.00 38.91 409 LYS A N 1
ATOM 3287 C CA . LYS A 1 409 ? 13.711 2.944 54.342 1.00 38.91 409 LYS A CA 1
ATOM 3288 C C . LYS A 1 409 ? 12.576 2.116 54.963 1.00 38.91 409 LYS A C 1
ATOM 3290 O O . LYS A 1 409 ? 12.304 2.322 56.136 1.00 38.91 409 LYS A O 1
ATOM 3295 N N . LYS A 1 410 ? 12.077 1.132 54.204 1.00 39.75 410 LYS A N 1
ATOM 3296 C CA . LYS A 1 410 ? 11.528 -0.185 54.610 1.00 39.75 410 LYS A CA 1
ATOM 3297 C C . LYS A 1 410 ? 10.172 -0.336 55.346 1.00 39.75 410 LYS A C 1
ATOM 3299 O O . LYS A 1 410 ? 9.933 0.271 56.377 1.00 39.75 410 LYS A O 1
ATOM 3304 N N . MET A 1 411 ? 9.489 -1.393 54.868 1.00 40.16 411 MET A N 1
ATOM 3305 C CA . MET A 1 411 ? 8.671 -2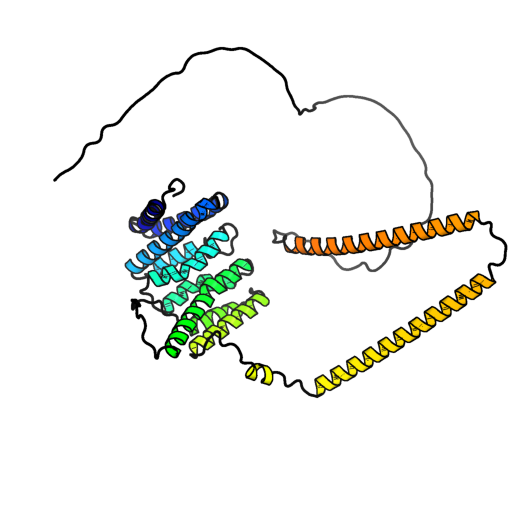.426 55.542 1.00 40.16 411 MET A CA 1
ATOM 3306 C C . MET A 1 411 ? 7.168 -2.185 55.751 1.00 40.16 411 MET A C 1
ATOM 3308 O O . MET A 1 411 ? 6.765 -1.448 56.643 1.00 40.16 411 MET A O 1
ATOM 3312 N N . LYS A 1 412 ? 6.349 -2.966 55.033 1.00 49.03 412 LYS A N 1
ATOM 3313 C CA . LYS A 1 412 ? 5.869 -4.274 55.511 1.00 49.03 412 LYS A CA 1
ATOM 3314 C C . LYS A 1 412 ? 5.838 -5.274 54.364 1.00 49.03 412 LYS A C 1
ATOM 3316 O O . LYS A 1 412 ? 5.656 -4.806 53.220 1.00 49.03 412 LYS A O 1
#

Organism: Ascaris lumbricoides (NCBI:txid6252)

Secondary structure (DSSP, 8-state):
-TT---HHHHHHHHHHHHHGGGS-SSHHHHHHHHHHHHHHHHHHGGGS-TTTHHHHHHHHHHHHHHHHHHHHHTTT-HHHHHHHHHHHHHTTS---TTS-HHHHHHHHHHHHHHHHHH----HHHHHHHHHHHHHHHH-SSS-HHHHHHHIIIIIIHHHHHHHHHHHHHHH-SS--------TTPPP--HHHHHHHHHHHHHSTTS-HHHHHHHHHHHHHHHHHHTT--TT-PPPHHHHHHT----HHHHHHHHHHHHHHHHHHHHHHHHHHHHHHHHHHHHHHHHTT--S---HHHHHHHHHHHHHHHHHHHHHHHHHHHHHHHHHHHHHHHTTS----------------------------------------------------------------------------

Sequence (412 aa):
MWMQDQMLLQEELADNIASLITLFAGEQQSVLFIKCMLLSLSNEWHLVDRWRMDKFLMLMRRLLRALFKHLRAKKWRQSLVDKYMEAFKECAISADKSFCDGLKFHFASIFLDELDCAGGLEPQRVTKLLEPFAQLLADKHISNYLFDSILQEIFLTILHGYAEEKAAAIGCDDESMEEGASDDRLKFNYGEIGQMLFDIGKRPEVKSDRRKRLYKVSKKFKAAEAGEDPFRMATKAETKLNLKIPRTEIVNAVSRLLNDRAKDAMLRKKAKERKKAAKRMATKAETKLNLKIPRTEIVNAVSRLLSDRAKDAMLRKKAKERKKAAKRAEQTLAKDEHPEGIVETGITKKMKKTAEQTLAKDEHPEGIVETGVTKKMKKTFAKDGRSGRKFKGTLIKKPRKGMKQRKLKKMK